Protein AF-0000000067829887 (afdb_homodimer)

pLDDT: mean 90.81, std 15.98, range [23.42, 98.81]

Solvent-accessible surface area (backbone atoms only — not comparable to full-atom values): 34777 Å² total; per-residue (Å²): 130,84,78,55,30,84,56,50,29,65,54,88,30,79,50,68,56,54,39,58,67,57,66,70,54,60,66,35,48,49,51,36,54,51,54,60,72,60,66,81,66,60,85,81,53,66,52,66,66,26,38,49,30,66,75,71,61,52,49,74,59,48,47,48,29,51,51,51,49,50,25,50,50,42,36,48,28,44,48,49,22,48,44,42,33,52,16,52,37,65,50,41,31,30,37,41,54,36,44,28,43,27,46,49,20,23,49,24,38,51,51,33,48,39,48,50,50,52,38,59,70,59,65,51,63,60,69,58,38,63,42,36,46,77,72,37,65,42,48,26,49,43,52,50,51,52,49,62,51,40,46,69,46,56,46,85,79,67,56,64,86,39,68,68,50,31,50,50,41,50,53,24,46,45,43,48,17,44,36,47,31,42,25,53,49,54,52,57,46,49,69,49,46,48,39,29,77,71,72,33,39,50,32,61,31,52,50,47,33,55,52,41,40,51,29,52,51,50,15,52,51,38,46,51,50,51,54,49,47,36,61,76,65,70,59,80,83,56,65,66,60,52,52,50,51,53,52,53,54,48,52,36,48,48,48,32,36,45,60,52,25,66,55,62,45,88,94,46,37,33,66,52,53,50,38,30,40,35,24,42,45,27,52,43,26,50,76,69,72,44,75,54,86,41,80,84,49,48,80,68,53,71,66,59,64,56,48,55,58,50,67,66,55,52,55,49,47,52,49,40,50,52,45,50,60,62,58,61,65,68,71,84,122,129,84,77,54,31,86,55,49,28,65,54,88,31,80,50,68,58,56,39,56,68,56,66,70,53,60,66,35,48,52,50,36,53,51,52,61,73,63,66,80,66,61,84,81,52,67,52,67,66,25,37,49,30,65,76,70,62,52,49,73,58,48,47,48,30,52,52,52,48,51,24,49,50,44,38,49,27,44,48,49,22,49,46,42,34,51,17,52,37,66,51,42,32,30,38,40,55,34,43,29,42,26,46,49,21,23,49,25,38,49,50,35,50,38,47,49,49,51,38,58,69,58,65,52,63,60,69,57,38,63,42,36,45,78,72,38,66,43,48,27,47,42,54,50,50,50,48,60,50,41,46,71,44,56,46,84,81,67,56,63,86,40,65,68,52,31,50,52,41,50,53,24,46,44,42,47,17,44,36,48,31,42,26,53,49,54,53,57,47,47,71,49,45,47,40,29,76,73,73,32,40,50,32,61,33,52,53,48,33,56,51,40,41,51,30,52,50,51,15,53,51,38,46,53,49,52,54,48,46,35,62,76,67,69,58,79,80,56,66,66,61,54,51,50,50,53,52,52,52,49,51,36,49,46,48,33,35,46,60,52,26,65,56,61,46,88,94,47,40,33,65,52,54,49,38,31,40,36,24,42,44,27,51,44,27,48,76,67,73,44,75,54,85,41,81,84,50,48,81,69,53,72,67,59,64,56,50,55,58,50,68,66,54,53,57,49,47,52,50,40,48,53,46,48,59,64,59,61,65,69,70,84,122

Nearest PDB structures (foldseek):
  6y2n-assembly1_A-2  TM=9.652E-01  e=3.308E-20  Saccharopolyspora erythraea NRRL 2338
  2ani-assembly1_A-2  TM=9.621E-01  e=2.352E-20  Chlamydia trachomatis
  9db2-assembly1_C  TM=8.808E-01  e=4.070E-12  Escherichia coli
  3uus-assembly1_H  TM=8.902E-01  e=7.078E-11  Escherichia coli K-12
  3uus-assembly1_F  TM=8.687E-01  e=4.622E-11  Escherichia coli K-12

Sequence (666 aa):
MPVNASDKRIVNGKTDINQLLPFRYPWAWDFFLKANQNHWTPLEISMSQDVYDYNHTLTTNERHVFDNVLAYLTTSDILAMRNIGLAVMEKMTAPELQIYQARQVYEEALHTWTYQHCIESLGLEQSEIYNRYRVVPEIYGKILLSNKRLEQVLRSDINLSDKDNLHEFIMSYIFFAAIFEGCWFYNGFSPIFSLQRRGLMKGTAEQFQYILRDEVLHCTFGITVIKGLIEEENITLDPTAVRQLWDEVEAAEIAYANYILHEPIIGYNADLHIGQFRFIANRRSRQLGMKEPFPGAKNVLPWLDEQSNLRKEKNFFETRVTEYQTGGGLKWDMPVNASDKRIVNGKTDINQLLPFRYPWAWDFFLKANQNHWTPLEISMSQDVYDYNHTLTTNERHVFDNVLAYLTTSDILAMRNIGLAVMEKMTAPELQIYQARQVYEEALHTWTYQHCIESLGLEQSEIYNRYRVVPEIYGKILLSNKRLEQVLRSDINLSDKDNLHEFIMSYIFFAAIFEGCWFYNGFSPIFSLQRRGLMKGTAEQFQYILRDEVLHCTFGITVIKGLIEEENITLDPTAVRQLWDEVEAAEIAYANYILHEPIIGYNADLHIGQFRFIANRRSRQLGMKEPFPGAKNVLPWLDEQSNLRKEKNFFETRVTEYQTGGGLKWD

Foldseek 3Di:
DDDDQVQFDFFPGPTDQPDQPDHVCVVLVVLLVVLVVLDDALVVFDCVQQLCCQVPPDDPLLVLLVLQLLLLLLVLLVVLLCLLVQFSLLRGRRNSNNSSSVSLSVLSVRSNVNSVVNCVSNVHDPVCSPCCCVVPVLSVLLVVLLCVLSVLRNDPPQDCLDQVSVLSNLSSLCCSQCPSLQQCLLLSLVSVVQCVVVVHSVSSNLVSLSSNLSSVSSNVSSLVSSLSSCVVSVHDHDPVSVLVSVVSSLVSLLSNQCSSPVPPDVPDHSVLSSLQSLVSQQVSQVSNVHHRNRPPRDNSPVCSVVSNPPVVPVCCVVVCVVVVVVVPPPPDD/DDDDQVQFAFFPGPTDQPDQPDHVCVVLVVLLVVLVVLDDALVVFDCVQQLCCQVPNDDPLLVLLVLQLLLLLLVLLVVLLCLLVQFSLLRGRRNSNNSSSVSLSVLSVRSNVNSVVNCVSNVHDPVCSPCCCVVPVLSVLLVVLLCVLSVLRNDPPQDCLDQVSVLSNLSSLCCSQQPSLQQCLLLSLVSVVQCVVVVHSVSSNLVSLSSNLSSVSSNVSSLVSSLSSCVVSVHDHDPVSVLVSVVSSLVSLLSNQCVSPVPPDVPDHSVLSSLQSLVSQQVSQVSNVHHRNRPPRDNSPVCSVVSNPPVVPVCCVVVCVVVVVVPPPPPDD

InterPro domains:
  IPR000358 Ribonucleotide reductase small subunit family [PF00268] (18-297)
  IPR000358 Ribonucleotide reductase small subunit family [PIRSF000355] (4-332)
  IPR000358 Ribonucleotide reductase small subunit family [PTHR23409] (15-328)
  IPR009078 Ferritin-like superfamily [SSF47240] (2-326)
  IPR012348 Ribonucleotide reductase-like [G3DSA:1.10.620.20] (2-326)
  IPR033909 Ribonucleotide reductase small subunit [cd01049] (18-309)

Organism: Lawsonia intracellularis (strain PHE/MN1-00) (NCBI:txid363253)

Radius of gyration: 26.03 Å; Cα contacts (8 Å, |Δi|>4): 870; chains: 2; bounding box: 50×71×75 Å

Structure (mmCIF, N/CA/C/O backbone):
data_AF-0000000067829887-model_v1
#
loop_
_entity.id
_entity.type
_entity.pdbx_description
1 polymer 'Ribonucleoside-diphosphate reductase subunit beta'
#
loop_
_atom_site.group_PDB
_atom_site.id
_atom_site.type_symbol
_atom_site.label_atom_id
_atom_site.label_alt_id
_atom_site.label_comp_id
_atom_site.label_asym_id
_atom_site.label_entity_id
_atom_site.label_seq_id
_atom_site.pdbx_PDB_ins_code
_atom_site.Cartn_x
_atom_site.Cartn_y
_atom_site.Cartn_z
_atom_site.occupancy
_atom_site.B_iso_or_equiv
_atom_site.auth_seq_id
_atom_site.auth_comp_id
_atom_site.auth_asym_id
_atom_site.auth_atom_id
_atom_site.pdbx_PDB_model_num
ATOM 1 N N . MET A 1 1 ? -21.422 -21.469 2.803 1 61.97 1 MET A N 1
ATOM 2 C CA . MET A 1 1 ? -22.469 -20.594 2.254 1 61.97 1 MET A CA 1
ATOM 3 C C . MET A 1 1 ? -21.859 -19.359 1.596 1 61.97 1 MET A C 1
ATOM 5 O O . MET A 1 1 ? -20.781 -18.906 2.002 1 61.97 1 MET A O 1
ATOM 9 N N . PRO A 1 2 ? -22.5 -18.938 0.441 1 72 2 PRO A N 1
ATOM 10 C CA . PRO A 1 2 ? -22.016 -17.719 -0.203 1 72 2 PRO A CA 1
ATOM 11 C C . PRO A 1 2 ? -21.969 -16.516 0.746 1 72 2 PRO A C 1
ATOM 13 O O . PRO A 1 2 ? -22.75 -16.453 1.695 1 72 2 PRO A O 1
ATOM 16 N N . VAL A 1 3 ? -20.969 -15.742 0.59 1 76.62 3 VAL A N 1
ATOM 17 C CA . VAL A 1 3 ? -20.828 -14.547 1.417 1 76.62 3 VAL A CA 1
ATOM 18 C C . VAL A 1 3 ? -21.938 -13.555 1.071 1 76.62 3 VAL A C 1
ATOM 20 O O . VAL A 1 3 ? -22.219 -13.32 -0.105 1 76.62 3 VAL A O 1
ATOM 23 N N . ASN A 1 4 ? -22.625 -13.062 2.137 1 80.75 4 ASN A N 1
ATOM 24 C CA . ASN A 1 4 ? -23.625 -12 1.984 1 80.75 4 ASN A CA 1
ATOM 25 C C . ASN A 1 4 ? -23.031 -10.633 2.34 1 80.75 4 ASN A C 1
ATOM 27 O O . ASN A 1 4 ? -22.375 -10.484 3.369 1 80.75 4 ASN A O 1
ATOM 31 N N . ALA A 1 5 ? -23.281 -9.742 1.431 1 80.38 5 ALA A N 1
ATOM 32 C CA . ALA A 1 5 ? -22.766 -8.391 1.634 1 80.38 5 ALA A CA 1
ATOM 33 C C . ALA A 1 5 ? -23.172 -7.844 2.996 1 80.38 5 ALA A C 1
ATOM 35 O O . ALA A 1 5 ? -22.406 -7.156 3.66 1 80.38 5 ALA A O 1
ATOM 36 N N . SER A 1 6 ? -24.359 -8.086 3.404 1 83.44 6 SER A N 1
ATOM 37 C CA . SER A 1 6 ? -24.922 -7.527 4.629 1 83.44 6 SER A CA 1
ATOM 38 C C . SER A 1 6 ? -24.188 -8.047 5.863 1 83.44 6 SER A C 1
ATOM 40 O O . SER A 1 6 ? -24.312 -7.488 6.949 1 83.44 6 SER A O 1
ATOM 42 N N . ASP A 1 7 ? -23.391 -9.062 5.652 1 88.12 7 ASP A N 1
ATOM 43 C CA . ASP A 1 7 ? -22.672 -9.656 6.777 1 88.12 7 ASP A CA 1
ATOM 44 C C . ASP A 1 7 ? -21.328 -8.977 7 1 88.12 7 ASP A C 1
ATOM 46 O O . ASP A 1 7 ? -20.703 -9.156 8.047 1 88.12 7 ASP A O 1
ATOM 50 N N . LYS A 1 8 ? -20.922 -8.195 6.055 1 92 8 LYS A N 1
ATOM 51 C CA . LYS A 1 8 ? -19.656 -7.461 6.191 1 92 8 LYS A CA 1
ATOM 52 C C . LYS A 1 8 ? -19.812 -6.301 7.172 1 92 8 LYS A C 1
ATOM 54 O O . LYS A 1 8 ? -20.906 -5.77 7.355 1 92 8 LYS A O 1
ATOM 59 N N . ARG A 1 9 ? -18.766 -5.973 7.809 1 95.38 9 ARG A N 1
ATOM 60 C CA . ARG A 1 9 ? -18.688 -4.852 8.742 1 95.38 9 ARG A CA 1
ATOM 61 C C . ARG A 1 9 ? -17.375 -4.102 8.594 1 95.38 9 ARG A C 1
ATOM 63 O O . ARG A 1 9 ? -16.406 -4.633 8.039 1 95.38 9 ARG A O 1
ATOM 70 N N . ILE A 1 10 ? -17.359 -2.877 9.07 1 96.44 10 ILE A N 1
ATOM 71 C CA . ILE A 1 10 ? -16.141 -2.098 9.023 1 96.44 10 ILE A CA 1
ATOM 72 C C . ILE A 1 10 ? -15.086 -2.738 9.93 1 96.44 10 ILE A C 1
ATOM 74 O O . ILE A 1 10 ? -13.961 -2.998 9.5 1 96.44 10 ILE A O 1
ATOM 78 N N . VAL A 1 11 ? -15.469 -3.049 11.172 1 94.56 11 VAL A N 1
ATOM 79 C CA . VAL A 1 11 ? -14.633 -3.801 12.102 1 94.56 11 VAL A CA 1
ATOM 80 C C . VAL A 1 11 ? -15.422 -4.969 12.68 1 94.56 11 VAL A C 1
ATOM 82 O O . VAL A 1 11 ? -16.656 -4.992 12.609 1 94.56 11 VAL A O 1
ATOM 85 N N . ASN A 1 12 ? -14.766 -5.949 13.125 1 91.06 12 ASN A N 1
ATOM 86 C CA . ASN A 1 12 ? -15.344 -7.086 13.828 1 91.06 12 ASN A CA 1
ATOM 87 C C . ASN A 1 12 ? -16.188 -7.945 12.898 1 91.06 12 ASN A C 1
ATOM 89 O O . ASN A 1 12 ? -17.062 -8.688 13.352 1 91.06 12 ASN A O 1
ATOM 93 N N . GLY A 1 13 ? -15.977 -7.727 11.586 1 90.44 13 GLY A N 1
ATOM 94 C CA . GLY A 1 13 ? -16.672 -8.602 10.656 1 90.44 13 GLY A CA 1
ATOM 95 C C . GLY A 1 13 ? -16.156 -10.023 10.68 1 90.44 13 GLY A C 1
ATOM 96 O O . GLY A 1 13 ? -14.953 -10.25 10.852 1 90.44 13 GLY A O 1
ATOM 97 N N . LYS A 1 14 ? -17.062 -10.945 10.469 1 84.38 14 LYS A N 1
ATOM 98 C CA . LYS A 1 14 ? -16.703 -12.359 10.516 1 84.38 14 LYS A CA 1
ATOM 99 C C . LYS A 1 14 ? -16.766 -12.992 9.125 1 84.38 14 LYS A C 1
ATOM 101 O O . LYS A 1 14 ? -16.547 -14.195 8.977 1 84.38 14 LYS A O 1
ATOM 106 N N . THR A 1 15 ? -17.047 -12.195 8.219 1 82.19 15 THR A N 1
ATOM 107 C CA . THR A 1 15 ? -17.156 -12.719 6.859 1 82.19 15 THR A CA 1
ATOM 108 C C . THR A 1 15 ? -15.773 -13.047 6.301 1 82.19 15 THR A C 1
ATOM 110 O O . THR A 1 15 ? -14.758 -12.688 6.895 1 82.19 15 THR A O 1
ATOM 113 N N . ASP A 1 16 ? -15.773 -13.773 5.188 1 84.06 16 ASP A N 1
ATOM 114 C CA . ASP A 1 16 ? -14.539 -14.18 4.516 1 84.06 16 ASP A CA 1
ATOM 115 C C . ASP A 1 16 ? -13.812 -12.969 3.93 1 84.06 16 ASP A C 1
ATOM 117 O O . ASP A 1 16 ? -14.219 -12.438 2.895 1 84.06 16 ASP A O 1
ATOM 121 N N . ILE A 1 17 ? -12.711 -12.672 4.512 1 82.25 17 ILE A N 1
ATOM 122 C CA . ILE A 1 17 ? -11.969 -11.453 4.188 1 82.25 17 ILE A CA 1
ATOM 123 C C . ILE A 1 17 ? -11.266 -11.625 2.848 1 82.25 17 ILE A C 1
ATOM 125 O O . ILE A 1 17 ? -10.781 -10.648 2.266 1 82.25 17 ILE A O 1
ATOM 129 N N . ASN A 1 18 ? -11.289 -12.812 2.295 1 82.19 18 ASN A N 1
ATOM 130 C CA . ASN A 1 18 ? -10.625 -13.07 1.021 1 82.19 18 ASN A CA 1
ATOM 131 C C . ASN A 1 18 ? -11.57 -12.844 -0.157 1 82.19 18 ASN A C 1
ATOM 133 O O . ASN A 1 18 ? -11.148 -12.898 -1.314 1 82.19 18 ASN A O 1
ATOM 137 N N . GLN A 1 19 ? -12.805 -12.547 0.154 1 87 19 GLN A N 1
ATOM 138 C CA . GLN A 1 19 ? -13.789 -12.336 -0.902 1 87 19 GLN A CA 1
ATOM 139 C C . GLN A 1 19 ? -14.141 -10.852 -1.04 1 87 19 GLN A C 1
ATOM 141 O O . GLN A 1 19 ? -14.859 -10.297 -0.206 1 87 19 GLN A O 1
ATOM 146 N N . LEU A 1 20 ? -13.797 -10.297 -2.1 1 89.88 20 LEU A N 1
ATOM 147 C CA . LEU A 1 20 ? -14 -8.875 -2.348 1 89.88 20 LEU A CA 1
ATOM 148 C C . LEU A 1 20 ? -15.484 -8.57 -2.566 1 89.88 20 LEU A C 1
ATOM 150 O O . LEU A 1 20 ? -16.031 -7.66 -1.944 1 89.88 20 LEU A O 1
ATOM 154 N N . LEU A 1 21 ? -16.141 -9.383 -3.43 1 89.5 21 LEU A N 1
ATOM 155 C CA . LEU A 1 21 ? -17.547 -9.148 -3.758 1 89.5 21 LEU A CA 1
ATOM 156 C C . LEU A 1 21 ? -18.453 -10.133 -3.021 1 89.5 21 LEU A C 1
ATOM 158 O O . LEU A 1 21 ? -18.047 -11.258 -2.721 1 89.5 21 LEU A O 1
ATOM 162 N N . PRO A 1 22 ? -19.688 -9.719 -2.748 1 90.75 22 PRO A N 1
ATOM 163 C CA . PRO A 1 22 ? -20.297 -8.422 -3.033 1 90.75 22 PRO A CA 1
ATOM 164 C C . PRO A 1 22 ? -19.828 -7.324 -2.08 1 90.75 22 PRO A C 1
ATOM 166 O O . PRO A 1 22 ? -19.406 -7.617 -0.96 1 90.75 22 PRO A O 1
ATOM 169 N N . PHE A 1 23 ? -20.016 -6.078 -2.555 1 92.56 23 PHE A N 1
ATOM 170 C CA . PHE A 1 23 ? -19.641 -4.938 -1.723 1 92.56 23 PHE A CA 1
ATOM 171 C C . PHE A 1 23 ? -20.766 -4.609 -0.736 1 92.56 23 PHE A C 1
ATOM 173 O O . PHE A 1 23 ? -21.938 -4.547 -1.112 1 92.56 23 PHE A O 1
ATOM 180 N N . ARG A 1 24 ? -20.406 -4.383 0.462 1 94.62 24 ARG A N 1
ATOM 181 C CA . ARG A 1 24 ? -21.297 -3.688 1.391 1 94.62 24 ARG A CA 1
ATOM 182 C C . ARG A 1 24 ? -21.062 -2.182 1.354 1 94.62 24 ARG A C 1
ATOM 184 O O . ARG A 1 24 ? -21.984 -1.395 1.548 1 94.62 24 ARG A O 1
ATOM 191 N N . TYR A 1 25 ? -19.812 -1.819 1.085 1 97.12 25 TYR A N 1
ATOM 192 C CA . TYR A 1 25 ? -19.375 -0.424 1.07 1 97.12 25 TYR A CA 1
ATOM 193 C C . TYR A 1 25 ? -18.859 -0.026 -0.306 1 97.12 25 TYR A C 1
ATOM 195 O O . TYR A 1 25 ? -17.672 0.283 -0.464 1 97.12 25 TYR A O 1
ATOM 203 N N . PRO A 1 26 ? -19.734 0.128 -1.259 1 96.69 26 PRO A N 1
ATOM 204 C CA . PRO A 1 26 ? -19.297 0.425 -2.625 1 96.69 26 PRO A CA 1
ATOM 205 C C . PRO A 1 26 ? -18.547 1.747 -2.727 1 96.69 26 PRO A C 1
ATOM 207 O O . PRO A 1 26 ? -17.734 1.931 -3.637 1 96.69 26 PRO A O 1
ATOM 210 N N . TRP A 1 27 ? -18.812 2.662 -1.741 1 97.69 27 TRP A N 1
ATOM 211 C CA . TRP A 1 27 ? -18.094 3.939 -1.752 1 97.69 27 TRP A CA 1
ATOM 212 C C . TRP A 1 27 ? -16.594 3.732 -1.562 1 97.69 27 TRP A C 1
ATOM 214 O O . TRP A 1 27 ? -15.789 4.535 -2.037 1 97.69 27 TRP A O 1
ATOM 224 N N . ALA A 1 28 ? -16.172 2.686 -0.833 1 98.06 28 ALA A N 1
ATOM 225 C CA . ALA A 1 28 ? -14.758 2.412 -0.652 1 98.06 28 ALA A CA 1
ATOM 226 C C . ALA A 1 28 ? -14.086 2.082 -1.984 1 98.06 28 ALA A C 1
ATOM 228 O O . ALA A 1 28 ? -12.961 2.518 -2.246 1 98.06 28 ALA A O 1
ATOM 229 N N . TRP A 1 29 ? -14.781 1.323 -2.824 1 97.19 29 TRP A N 1
ATOM 230 C CA . TRP A 1 29 ? -14.305 1.006 -4.168 1 97.19 29 TRP A CA 1
ATOM 231 C C . TRP A 1 29 ? -14.211 2.266 -5.023 1 97.19 29 TRP A C 1
ATOM 233 O O . TRP A 1 29 ? -13.25 2.438 -5.781 1 97.19 29 TRP A O 1
ATOM 243 N N . ASP A 1 30 ? -15.18 3.156 -4.891 1 97.94 30 ASP A N 1
ATOM 244 C CA . ASP A 1 30 ? -15.164 4.418 -5.625 1 97.94 30 ASP A CA 1
ATOM 245 C C . ASP A 1 30 ? -13.953 5.266 -5.238 1 97.94 30 ASP A C 1
ATOM 247 O O . ASP A 1 30 ? -13.344 5.906 -6.09 1 97.94 30 ASP A O 1
ATOM 251 N N . PHE A 1 31 ? -13.641 5.27 -3.938 1 98.62 31 PHE A N 1
ATOM 252 C CA . PHE A 1 31 ? -12.461 5.988 -3.48 1 98.62 31 PHE A CA 1
ATOM 253 C C . PHE A 1 31 ? -11.195 5.41 -4.109 1 98.62 31 PHE A C 1
ATOM 255 O O . PHE A 1 31 ? -10.305 6.156 -4.523 1 98.62 31 PHE A O 1
ATOM 262 N N . PHE A 1 32 ? -11.172 4.051 -4.156 1 98.5 32 PHE A N 1
ATOM 263 C CA . PHE A 1 32 ? -10.031 3.381 -4.758 1 98.5 32 PHE A CA 1
ATOM 264 C C . PHE A 1 32 ? -9.875 3.781 -6.219 1 98.5 32 PHE A C 1
ATOM 266 O O . PHE A 1 32 ? -8.773 4.129 -6.656 1 98.5 32 PHE A O 1
ATOM 273 N N . LEU A 1 33 ? -10.953 3.787 -6.98 1 97.31 33 LEU A N 1
ATOM 274 C CA . LEU A 1 33 ? -10.914 4.141 -8.391 1 97.31 33 LEU A CA 1
ATOM 275 C C . LEU A 1 33 ? -10.531 5.605 -8.578 1 97.31 33 LEU A C 1
ATOM 277 O O . LEU A 1 33 ? -9.711 5.934 -9.445 1 97.31 33 LEU A O 1
ATOM 281 N N . LYS A 1 34 ? -11.055 6.469 -7.738 1 97.25 34 LYS A N 1
ATOM 282 C CA . LYS A 1 34 ? -10.734 7.895 -7.809 1 97.25 34 LYS A CA 1
ATOM 283 C C . LYS A 1 34 ? -9.258 8.141 -7.527 1 97.25 34 LYS A C 1
ATOM 285 O O . LYS A 1 34 ? -8.617 8.945 -8.203 1 97.25 34 LYS A O 1
ATOM 290 N N . ALA A 1 35 ? -8.734 7.469 -6.496 1 97.88 35 ALA A N 1
ATOM 291 C CA . ALA A 1 35 ? -7.32 7.609 -6.16 1 97.88 35 ALA A CA 1
ATOM 292 C C . ALA A 1 35 ? -6.434 7.191 -7.328 1 97.88 35 ALA A C 1
ATOM 294 O O . ALA A 1 35 ? -5.414 7.828 -7.598 1 97.88 35 ALA A O 1
ATOM 295 N N . ASN A 1 36 ? -6.812 6.141 -7.996 1 97.25 36 ASN A N 1
ATOM 296 C CA . ASN A 1 36 ? -6.02 5.656 -9.125 1 97.25 36 ASN A CA 1
ATOM 297 C C . ASN A 1 36 ? -6.102 6.609 -10.312 1 97.25 36 ASN A C 1
ATOM 299 O O . ASN A 1 36 ? -5.137 6.75 -11.07 1 97.25 36 ASN A O 1
ATOM 303 N N . GLN A 1 37 ? -7.188 7.258 -10.508 1 93.81 37 GLN A N 1
ATOM 304 C CA . GLN A 1 37 ? -7.352 8.242 -11.57 1 93.81 37 GLN A CA 1
ATOM 305 C C . GLN A 1 37 ? -6.477 9.469 -11.32 1 93.81 37 GLN A C 1
ATOM 307 O O . GLN A 1 37 ? -6.074 10.156 -12.266 1 93.81 37 GLN A O 1
ATOM 312 N N . ASN A 1 38 ? -6.133 9.68 -10.086 1 91.94 38 ASN A N 1
ATOM 313 C CA . ASN A 1 38 ? -5.363 10.852 -9.672 1 91.94 38 ASN A CA 1
ATOM 314 C C . ASN A 1 38 ? -3.877 10.531 -9.547 1 91.94 38 ASN A C 1
ATOM 316 O O . ASN A 1 38 ? -3.135 11.25 -8.883 1 91.94 38 ASN A O 1
ATOM 320 N N . HIS A 1 39 ? -3.424 9.562 -10.195 1 94.88 39 HIS A N 1
ATOM 321 C CA . HIS A 1 39 ? -2.043 9.117 -10.023 1 94.88 39 HIS A CA 1
ATOM 322 C C . HIS A 1 39 ? -1.063 10.172 -10.523 1 94.88 39 HIS A C 1
ATOM 324 O O . HIS A 1 39 ? -1.303 10.812 -11.555 1 94.88 39 HIS A O 1
ATOM 330 N N . TRP A 1 40 ? 0.005 10.359 -9.828 1 95.62 40 TRP A N 1
ATOM 331 C CA . TRP A 1 40 ? 1.079 11.289 -10.148 1 95.62 40 TRP A CA 1
ATOM 332 C C . TRP A 1 40 ? 2.404 10.828 -9.562 1 95.62 40 TRP A C 1
ATOM 334 O O . TRP A 1 40 ? 2.43 9.945 -8.695 1 95.62 40 TRP A O 1
ATOM 344 N N . THR A 1 41 ? 3.551 11.266 -10.094 1 96.56 41 THR A N 1
ATOM 345 C CA . THR A 1 41 ? 4.867 11.086 -9.484 1 96.56 41 THR A CA 1
ATOM 346 C C . THR A 1 41 ? 5.652 12.398 -9.5 1 96.56 41 THR A C 1
ATOM 348 O O . THR A 1 41 ? 5.371 13.289 -10.297 1 96.56 41 THR A O 1
ATOM 351 N N . PRO A 1 42 ? 6.598 12.578 -8.633 1 96.75 42 PRO A N 1
ATOM 352 C CA . PRO A 1 42 ? 7.328 13.844 -8.57 1 96.75 42 PRO A CA 1
ATOM 353 C C . PRO A 1 42 ? 8.234 14.07 -9.773 1 96.75 42 PRO A C 1
ATOM 355 O O . PRO A 1 42 ? 8.648 15.195 -10.039 1 96.75 42 PRO A O 1
ATOM 358 N N . LEU A 1 43 ? 8.469 13.055 -10.531 1 93.88 43 LEU A N 1
ATOM 359 C CA . LEU A 1 43 ? 9.43 13.141 -11.617 1 93.88 43 LEU A CA 1
ATOM 360 C C . LEU A 1 43 ? 8.875 13.961 -12.773 1 93.88 43 LEU A C 1
ATOM 362 O O . LEU A 1 43 ? 9.617 14.398 -13.656 1 93.88 43 LEU A O 1
ATOM 366 N N . GLU A 1 44 ? 7.629 14.203 -12.781 1 90.75 44 GLU A N 1
ATOM 367 C CA . GLU A 1 44 ? 6.961 14.93 -13.859 1 90.75 44 GLU A CA 1
ATOM 368 C C . GLU A 1 44 ? 7.082 16.438 -13.664 1 90.75 44 GLU A C 1
ATOM 370 O O . GLU A 1 44 ? 6.711 17.219 -14.547 1 90.75 44 GLU A O 1
ATOM 375 N N . ILE A 1 45 ? 7.602 16.875 -12.508 1 95.5 45 ILE A N 1
ATOM 376 C CA . ILE A 1 45 ? 7.621 18.297 -12.148 1 95.5 45 ILE A CA 1
ATOM 377 C C . ILE A 1 45 ? 9.062 18.797 -12.117 1 95.5 45 ILE A C 1
ATOM 379 O O . ILE A 1 45 ? 9.906 18.234 -11.414 1 95.5 45 ILE A O 1
ATOM 383 N N . SER A 1 46 ? 9.312 19.812 -12.883 1 97 46 SER A N 1
ATOM 384 C CA . SER A 1 46 ? 10.648 20.391 -12.914 1 97 46 SER A CA 1
ATOM 385 C C . SER A 1 46 ? 10.984 21.109 -11.617 1 97 46 SER A C 1
ATOM 387 O O . SER A 1 46 ? 10.141 21.797 -11.047 1 97 46 SER A O 1
ATOM 389 N N . MET A 1 47 ? 12.242 20.984 -11.188 1 98.19 47 MET A N 1
ATOM 390 C CA . MET A 1 47 ? 12.711 21.625 -9.953 1 98.19 47 MET A CA 1
ATOM 391 C C . MET A 1 47 ? 13.734 22.703 -10.266 1 98.19 47 MET A C 1
ATOM 393 O O . MET A 1 47 ? 14.312 23.297 -9.352 1 98.19 47 MET A O 1
ATOM 397 N N . SER A 1 48 ? 13.898 22.953 -11.516 1 97.75 48 SER A N 1
ATOM 398 C CA . SER A 1 48 ? 14.969 23.859 -11.914 1 97.75 48 SER A CA 1
ATOM 399 C C . SER A 1 48 ? 14.789 25.234 -11.281 1 97.75 48 SER A C 1
ATOM 401 O O . SER A 1 48 ? 15.734 25.797 -10.727 1 97.75 48 SER A O 1
ATOM 403 N N . GLN A 1 49 ? 13.656 25.812 -11.391 1 98.19 49 GLN A N 1
ATOM 404 C CA . GLN A 1 49 ? 13.391 27.125 -10.812 1 98.19 49 GLN A CA 1
ATOM 405 C C . GLN A 1 49 ? 13.516 27.094 -9.289 1 98.19 49 GLN A C 1
ATOM 407 O O . GLN A 1 49 ? 13.953 28.078 -8.68 1 98.19 49 GLN A O 1
ATOM 412 N N . ASP A 1 50 ? 13.117 26.016 -8.672 1 98.75 50 ASP A N 1
ATOM 413 C CA . ASP A 1 50 ? 13.219 25.875 -7.223 1 98.75 50 ASP A CA 1
ATOM 414 C C . ASP A 1 50 ? 14.672 25.938 -6.762 1 98.75 50 ASP A C 1
ATOM 416 O O . ASP A 1 50 ? 14.969 26.516 -5.711 1 98.75 50 ASP A O 1
ATOM 420 N N . VAL A 1 51 ? 15.516 25.297 -7.512 1 98.69 51 VAL A N 1
ATOM 421 C CA . VAL A 1 51 ? 16.938 25.328 -7.184 1 98.69 51 VAL A CA 1
ATOM 422 C C . VAL A 1 51 ? 17.438 26.766 -7.16 1 98.69 51 VAL A C 1
ATOM 424 O O . VAL A 1 51 ? 18.156 27.172 -6.246 1 98.69 51 VAL A O 1
ATOM 427 N N . TYR A 1 52 ? 17.047 27.516 -8.164 1 98.5 52 TYR A N 1
ATOM 428 C CA . TYR A 1 52 ? 17.422 28.922 -8.227 1 98.5 52 TYR A CA 1
ATOM 429 C C . TYR A 1 52 ? 16.812 29.703 -7.066 1 98.5 52 TYR A C 1
ATOM 431 O O . TYR A 1 52 ? 17.516 30.438 -6.371 1 98.5 52 TYR A O 1
ATOM 439 N N . ASP A 1 53 ? 15.523 29.578 -6.828 1 98.75 53 ASP A N 1
ATOM 440 C CA . ASP A 1 53 ? 14.828 30.297 -5.773 1 98.75 53 ASP A CA 1
ATOM 441 C C . ASP A 1 53 ? 15.445 30.016 -4.406 1 98.75 53 ASP A C 1
ATOM 443 O O . ASP A 1 53 ? 15.734 30.938 -3.645 1 98.75 53 ASP A O 1
ATOM 447 N N . TYR A 1 54 ? 15.688 28.766 -4.121 1 98.69 54 TYR A N 1
ATOM 448 C CA . TYR A 1 54 ? 16.188 28.344 -2.812 1 98.69 54 TYR A CA 1
ATOM 449 C C . TYR A 1 54 ? 17.578 28.922 -2.551 1 98.69 54 TYR A C 1
ATOM 451 O O . TYR A 1 54 ? 17.859 29.375 -1.439 1 98.69 54 TYR A O 1
ATOM 459 N N . ASN A 1 55 ? 18.391 28.953 -3.588 1 97.94 55 ASN A N 1
ATOM 460 C CA . ASN A 1 55 ? 19.781 29.328 -3.395 1 97.94 55 ASN A CA 1
ATOM 461 C C . ASN A 1 55 ? 20 30.828 -3.521 1 97.94 55 ASN A C 1
ATOM 463 O O . ASN A 1 55 ? 20.922 31.375 -2.936 1 97.94 55 ASN A O 1
ATOM 467 N N . HIS A 1 56 ? 19.016 31.531 -4.246 1 98.06 56 HIS A N 1
ATOM 468 C CA . HIS A 1 56 ? 19.375 32.906 -4.586 1 98.06 56 HIS A CA 1
ATOM 469 C C . HIS A 1 56 ? 18.25 33.875 -4.215 1 98.06 56 HIS A C 1
ATOM 471 O O . HIS A 1 56 ? 18.469 35.062 -4.105 1 98.06 56 HIS A O 1
ATOM 477 N N . THR A 1 57 ? 17.094 33.406 -4.039 1 98.62 57 THR A N 1
ATOM 478 C CA . THR A 1 57 ? 15.977 34.344 -3.941 1 98.62 57 THR A CA 1
ATOM 479 C C . THR A 1 57 ? 15.398 34.344 -2.529 1 98.62 57 THR A C 1
ATOM 481 O O . THR A 1 57 ? 15.094 35.406 -1.978 1 98.62 57 THR A O 1
ATOM 484 N N . LEU A 1 58 ? 15.227 33.188 -1.909 1 98.69 58 LEU A N 1
ATOM 485 C CA . LEU A 1 58 ? 14.602 33.094 -0.596 1 98.69 58 LEU A CA 1
ATOM 486 C C . LEU A 1 58 ? 15.422 33.812 0.456 1 98.69 58 LEU A C 1
ATOM 488 O O . LEU A 1 58 ? 16.656 33.781 0.438 1 98.69 58 LEU A O 1
ATOM 492 N N . THR A 1 59 ? 14.719 34.5 1.268 1 98.19 59 THR A N 1
ATOM 493 C CA . THR A 1 59 ? 15.359 35.094 2.445 1 98.19 59 THR A CA 1
ATOM 494 C C . THR A 1 59 ? 15.711 34 3.455 1 98.19 59 THR A C 1
ATOM 496 O O . THR A 1 59 ? 15.266 32.844 3.328 1 98.19 59 THR A O 1
ATOM 499 N N . THR A 1 60 ? 16.469 34.344 4.449 1 97.69 60 THR A N 1
ATOM 500 C CA . THR A 1 60 ? 16.844 33.406 5.496 1 97.69 60 THR A CA 1
ATOM 501 C C . THR A 1 60 ? 15.617 32.875 6.227 1 97.69 60 THR A C 1
ATOM 503 O O . THR A 1 60 ? 15.539 31.688 6.523 1 97.69 60 THR A O 1
ATOM 506 N N . ASN A 1 61 ? 14.672 33.781 6.465 1 98 61 ASN A N 1
ATOM 507 C CA . ASN A 1 61 ? 13.453 33.375 7.164 1 98 61 ASN A CA 1
ATOM 508 C C . ASN A 1 61 ? 12.609 32.438 6.312 1 98 61 ASN A C 1
ATOM 510 O O . ASN A 1 61 ? 12.023 31.484 6.828 1 98 61 ASN A O 1
ATOM 514 N N . GLU A 1 62 ? 12.555 32.688 5.047 1 98.56 62 GLU A N 1
ATOM 515 C CA . GLU A 1 62 ? 11.781 31.844 4.145 1 98.56 62 GLU A CA 1
ATOM 516 C C . GLU A 1 62 ? 12.414 30.453 4.02 1 98.56 62 GLU A C 1
ATOM 518 O O . GLU A 1 62 ? 11.703 29.453 3.961 1 98.56 62 GLU A O 1
ATOM 523 N N . ARG A 1 63 ? 13.734 30.406 3.986 1 98.25 63 ARG A N 1
ATOM 524 C CA . ARG A 1 63 ? 14.422 29.109 3.975 1 98.25 63 ARG A CA 1
ATOM 525 C C . ARG A 1 63 ? 14.164 28.344 5.266 1 98.25 63 ARG A C 1
ATOM 527 O O . ARG A 1 63 ? 13.992 27.125 5.246 1 98.25 63 ARG A O 1
ATOM 534 N N . HIS A 1 64 ? 14.164 29.125 6.344 1 98.25 64 HIS A N 1
ATOM 535 C CA . HIS A 1 64 ? 13.844 28.516 7.633 1 98.25 64 HIS A CA 1
ATOM 536 C C . HIS A 1 64 ? 12.469 27.844 7.602 1 98.25 64 HIS A C 1
ATOM 538 O O . HIS A 1 64 ? 12.32 26.703 8.023 1 98.25 64 HIS A O 1
ATOM 544 N N . VAL A 1 65 ? 11.492 28.562 7.094 1 98.69 65 VAL A N 1
ATOM 545 C CA . VAL A 1 65 ? 10.133 28.031 6.992 1 98.69 65 VAL A CA 1
ATOM 546 C C . VAL A 1 65 ? 10.117 26.812 6.086 1 98.69 65 VAL A C 1
ATOM 548 O O . VAL A 1 65 ? 9.609 25.75 6.465 1 98.69 65 VAL A O 1
ATOM 551 N N . PHE A 1 66 ? 10.734 26.922 4.945 1 98.62 66 PHE A N 1
ATOM 552 C CA . PHE A 1 66 ? 10.727 25.859 3.936 1 98.62 66 PHE A CA 1
ATOM 553 C C . PHE A 1 66 ? 11.344 24.594 4.488 1 98.62 66 PHE A C 1
ATOM 555 O O . PHE A 1 66 ? 10.734 23.516 4.418 1 98.62 66 PHE A O 1
ATOM 562 N N . ASP A 1 67 ? 12.516 24.703 5.094 1 98.06 67 ASP A N 1
ATOM 563 C CA . ASP A 1 67 ? 13.266 23.547 5.578 1 98.06 67 ASP A CA 1
ATOM 564 C C . ASP A 1 67 ? 12.516 22.844 6.699 1 98.06 67 ASP A C 1
ATOM 566 O O . ASP A 1 67 ? 12.492 21.609 6.754 1 98.06 67 ASP A O 1
ATOM 570 N N . ASN A 1 68 ? 11.906 23.594 7.555 1 98.25 68 ASN A N 1
ATOM 571 C CA . ASN A 1 68 ? 11.25 23 8.703 1 98.25 68 ASN A CA 1
ATOM 572 C C . ASN A 1 68 ? 9.914 22.375 8.32 1 98.25 68 ASN A C 1
ATOM 574 O O . ASN A 1 68 ? 9.516 21.344 8.875 1 98.25 68 ASN A O 1
ATOM 578 N N . VAL A 1 69 ? 9.211 22.984 7.375 1 98.44 69 VAL A N 1
ATOM 579 C CA . VAL A 1 69 ? 8 22.375 6.84 1 98.44 69 VAL A CA 1
ATOM 580 C C . VAL A 1 69 ? 8.344 21.047 6.184 1 98.44 69 VAL A C 1
ATOM 582 O O . VAL A 1 69 ? 7.703 20.016 6.453 1 98.44 69 VAL A O 1
ATOM 585 N N . LEU A 1 70 ? 9.367 21.047 5.371 1 97.75 70 LEU A N 1
ATOM 586 C CA . LEU A 1 70 ? 9.812 19.844 4.688 1 97.75 70 LEU A CA 1
ATOM 587 C C . LEU A 1 70 ? 10.203 18.766 5.691 1 97.75 70 LEU A C 1
ATOM 589 O O . LEU A 1 70 ? 9.859 17.594 5.52 1 97.75 70 LEU A O 1
ATOM 593 N N . ALA A 1 71 ? 10.914 19.156 6.719 1 96.81 71 ALA A N 1
ATOM 594 C CA . ALA A 1 71 ? 11.367 18.203 7.742 1 96.81 71 ALA A CA 1
ATOM 595 C C . ALA A 1 71 ? 10.18 17.562 8.453 1 96.81 71 ALA A C 1
ATOM 597 O O . ALA A 1 71 ? 10.156 16.344 8.641 1 96.81 71 ALA A O 1
ATOM 598 N N . TYR A 1 72 ? 9.211 18.344 8.875 1 97.62 72 TYR A N 1
ATOM 599 C CA . TYR A 1 72 ? 8.031 17.812 9.547 1 97.62 72 TYR A CA 1
ATOM 600 C C . TYR A 1 72 ? 7.281 16.844 8.641 1 97.62 72 TYR A C 1
ATOM 602 O O . TYR A 1 72 ? 6.883 15.766 9.07 1 97.62 72 TYR A O 1
ATOM 610 N N . LEU A 1 73 ? 7.105 17.266 7.375 1 97.06 73 LEU A N 1
ATOM 611 C CA . LEU A 1 73 ? 6.301 16.484 6.441 1 97.06 73 LEU A CA 1
ATOM 612 C C . LEU A 1 73 ? 6.973 15.156 6.129 1 97.06 73 LEU A C 1
ATOM 614 O O . LEU A 1 73 ? 6.297 14.125 6.016 1 97.06 73 LEU A O 1
ATOM 618 N N . THR A 1 74 ? 8.273 15.102 5.953 1 94.56 74 THR A N 1
ATOM 619 C CA . THR A 1 74 ? 9.008 13.883 5.629 1 94.56 74 THR A CA 1
ATOM 620 C C . THR A 1 74 ? 8.812 12.828 6.715 1 94.56 74 THR A C 1
ATOM 622 O O . THR A 1 74 ? 8.555 11.664 6.414 1 94.56 74 THR A O 1
ATOM 625 N N . THR A 1 75 ? 8.883 13.242 7.941 1 93.81 75 THR A N 1
ATOM 626 C CA . THR A 1 75 ? 8.711 12.32 9.062 1 93.81 75 THR A CA 1
ATOM 627 C C . THR A 1 75 ? 7.25 11.93 9.227 1 93.81 75 THR A C 1
ATOM 629 O O . THR A 1 75 ? 6.941 10.758 9.453 1 93.81 75 THR A O 1
ATOM 632 N N . SER A 1 76 ? 6.371 12.852 9.062 1 96 76 SER A N 1
ATOM 633 C CA . SER A 1 76 ? 4.945 12.648 9.289 1 96 76 SER A CA 1
ATOM 634 C C . SER A 1 76 ? 4.367 11.648 8.289 1 96 76 SER A C 1
ATOM 636 O O . SER A 1 76 ? 3.523 10.828 8.641 1 96 76 SER A O 1
ATOM 638 N N . ASP A 1 77 ? 4.828 11.695 7.066 1 96.31 77 ASP A N 1
ATOM 639 C CA . ASP A 1 77 ? 4.27 10.797 6.059 1 96.31 77 ASP A CA 1
ATOM 640 C C . ASP A 1 77 ? 4.793 9.375 6.242 1 96.31 77 ASP A C 1
ATOM 642 O O . ASP A 1 77 ? 4.102 8.406 5.918 1 96.31 77 ASP A O 1
ATOM 646 N N . ILE A 1 78 ? 5.973 9.234 6.73 1 93.44 78 ILE A N 1
ATOM 647 C CA . ILE A 1 78 ? 6.438 7.902 7.094 1 93.44 78 ILE A CA 1
ATOM 648 C C . ILE A 1 78 ? 5.57 7.34 8.219 1 93.44 78 ILE A C 1
ATOM 650 O O . ILE A 1 78 ? 5.164 6.176 8.172 1 93.44 78 ILE A O 1
ATOM 654 N N . LEU A 1 79 ? 5.258 8.188 9.18 1 92.5 79 LEU A N 1
ATOM 655 C CA . LEU A 1 79 ? 4.383 7.805 10.281 1 92.5 79 LEU A CA 1
ATOM 656 C C . LEU A 1 79 ? 3 7.418 9.773 1 92.5 79 LEU A C 1
ATOM 658 O O . LEU A 1 79 ? 2.426 6.418 10.219 1 92.5 79 LEU A O 1
ATOM 662 N N . ALA A 1 80 ? 2.521 8.211 8.844 1 94.19 80 ALA A N 1
ATOM 663 C CA . ALA A 1 80 ? 1.21 7.93 8.266 1 94.19 80 ALA A CA 1
ATOM 664 C C . ALA A 1 80 ? 1.206 6.59 7.535 1 94.19 80 ALA A C 1
ATOM 666 O O . ALA A 1 80 ? 0.275 5.797 7.688 1 94.19 80 ALA A O 1
ATOM 667 N N . MET A 1 81 ? 2.236 6.336 6.734 1 94.31 81 MET A N 1
ATOM 668 C CA . MET A 1 81 ? 2.357 5.09 5.98 1 94.31 81 MET A CA 1
ATOM 669 C C . MET A 1 81 ? 2.297 3.883 6.91 1 94.31 81 MET A C 1
ATOM 671 O O . MET A 1 81 ? 1.519 2.955 6.684 1 94.31 81 MET A O 1
ATOM 675 N N . ARG A 1 82 ? 3.012 3.963 7.957 1 90.31 82 ARG A N 1
ATOM 676 C CA . ARG A 1 82 ? 3.111 2.84 8.883 1 90.31 82 ARG A CA 1
ATOM 677 C C . ARG A 1 82 ? 1.807 2.641 9.648 1 90.31 82 ARG A C 1
ATOM 679 O O . ARG A 1 82 ? 1.348 1.51 9.82 1 90.31 82 ARG A O 1
ATOM 686 N N . ASN A 1 83 ? 1.239 3.725 10.055 1 87.75 83 ASN A N 1
ATOM 687 C CA . ASN A 1 83 ? 0.001 3.637 10.82 1 87.75 83 ASN A CA 1
ATOM 688 C C . ASN A 1 83 ? -1.122 3.008 10 1 87.75 83 ASN A C 1
ATOM 690 O O . ASN A 1 83 ? -1.816 2.109 10.477 1 87.75 83 ASN A O 1
ATOM 694 N N . ILE A 1 84 ? -1.266 3.465 8.828 1 89.19 84 ILE A N 1
ATOM 695 C CA . ILE A 1 84 ? -2.35 2.957 7.992 1 89.19 84 ILE A CA 1
ATOM 696 C C . ILE A 1 84 ? -2.055 1.516 7.586 1 89.19 84 ILE A C 1
ATOM 698 O O . ILE A 1 84 ? -2.938 0.656 7.641 1 89.19 84 ILE A O 1
ATOM 702 N N . GLY A 1 85 ? -0.848 1.243 7.207 1 87.56 85 GLY A N 1
ATOM 703 C CA . GLY A 1 85 ? -0.479 -0.071 6.703 1 87.56 85 GLY A CA 1
ATOM 704 C C . GLY A 1 85 ? -0.469 -1.14 7.777 1 87.56 85 GLY A C 1
ATOM 705 O O . GLY A 1 85 ? -0.893 -2.273 7.539 1 87.56 85 GLY A O 1
ATOM 706 N N . LEU A 1 86 ? -0.067 -0.781 8.961 1 82.5 86 LEU A N 1
ATOM 707 C CA . LEU A 1 86 ? 0.211 -1.804 9.961 1 82.5 86 LEU A CA 1
ATOM 708 C C . LEU A 1 86 ? -0.898 -1.856 11.008 1 82.5 86 LEU A C 1
ATOM 710 O O . LEU A 1 86 ? -1.039 -2.854 11.719 1 82.5 86 LEU A O 1
ATOM 714 N N . ALA A 1 87 ? -1.712 -0.821 11.047 1 82.94 87 ALA A N 1
ATOM 715 C CA . ALA A 1 87 ? -2.645 -0.792 12.164 1 82.94 87 ALA A CA 1
ATOM 716 C C . ALA A 1 87 ? -4.086 -0.669 11.68 1 82.94 87 ALA A C 1
ATOM 718 O O . ALA A 1 87 ? -4.914 -1.546 11.945 1 82.94 87 ALA A O 1
ATOM 719 N N . VAL A 1 88 ? -4.273 0.32 10.891 1 87.75 88 VAL A N 1
ATOM 720 C CA . VAL A 1 88 ? -5.656 0.63 10.539 1 87.75 88 VAL A CA 1
ATOM 721 C C . VAL A 1 88 ? -6.191 -0.429 9.578 1 87.75 88 VAL A C 1
ATOM 723 O O . VAL A 1 88 ? -7.297 -0.942 9.766 1 87.75 88 VAL A O 1
ATOM 726 N N . MET A 1 89 ? -5.41 -0.771 8.633 1 90.06 89 MET A N 1
ATOM 727 C CA . MET A 1 89 ? -5.832 -1.719 7.605 1 90.06 89 MET A CA 1
ATOM 728 C C . MET A 1 89 ? -6.184 -3.07 8.227 1 90.06 89 MET A C 1
ATOM 730 O O . MET A 1 89 ? -7.16 -3.705 7.824 1 90.06 89 MET A O 1
ATOM 734 N N . GLU A 1 90 ? -5.445 -3.426 9.211 1 87.75 90 GLU A N 1
ATOM 735 C CA . GLU A 1 90 ? -5.637 -4.719 9.867 1 87.75 90 GLU A CA 1
ATOM 736 C C . GLU A 1 90 ? -6.977 -4.773 10.594 1 87.75 90 GLU A C 1
ATOM 738 O O . GLU A 1 90 ? -7.566 -5.848 10.734 1 87.75 90 GLU A O 1
ATOM 743 N N . LYS A 1 91 ? -7.461 -3.67 11 1 91.56 91 LYS A N 1
ATOM 744 C CA . LYS A 1 91 ? -8.68 -3.629 11.797 1 91.56 91 LYS A CA 1
ATOM 745 C C . LYS A 1 91 ? -9.922 -3.623 10.914 1 91.56 91 LYS A C 1
ATOM 747 O O . LYS A 1 91 ? -11.031 -3.906 11.383 1 91.56 91 LYS A O 1
ATOM 752 N N . MET A 1 92 ? -9.711 -3.215 9.68 1 92.69 92 MET A N 1
ATOM 753 C CA . MET A 1 92 ? -10.82 -3.225 8.742 1 92.69 92 MET A CA 1
ATOM 754 C C . MET A 1 92 ? -11.148 -4.645 8.297 1 92.69 92 MET A C 1
ATOM 756 O O . MET A 1 92 ? -10.258 -5.391 7.875 1 92.69 92 MET A O 1
ATOM 760 N N . THR A 1 93 ? -12.469 -5.027 8.367 1 93.44 93 THR A N 1
ATOM 761 C CA . THR A 1 93 ? -12.805 -6.43 8.141 1 93.44 93 THR A CA 1
ATOM 762 C C . THR A 1 93 ? -13.523 -6.598 6.801 1 93.44 93 THR A C 1
ATOM 764 O O . THR A 1 93 ? -13.82 -7.719 6.387 1 93.44 93 THR A O 1
ATOM 767 N N . ALA A 1 94 ? -13.859 -5.543 6.129 1 94.38 94 ALA A N 1
ATOM 768 C CA . ALA A 1 94 ? -14.359 -5.621 4.762 1 94.38 94 ALA A CA 1
ATOM 769 C C . ALA A 1 94 ? -13.234 -5.398 3.75 1 94.38 94 ALA A C 1
ATOM 771 O O . ALA A 1 94 ? -12.562 -4.363 3.781 1 94.38 94 ALA A O 1
ATOM 772 N N . PRO A 1 95 ? -13.047 -6.297 2.793 1 93.69 95 PRO A N 1
ATOM 773 C CA . PRO A 1 95 ? -11.906 -6.219 1.88 1 93.69 95 PRO A CA 1
ATOM 774 C C . PRO A 1 95 ? -11.906 -4.941 1.039 1 93.69 95 PRO A C 1
ATOM 776 O O . PRO A 1 95 ? -10.844 -4.43 0.688 1 93.69 95 PRO A O 1
ATOM 779 N N . GLU A 1 96 ? -13.094 -4.441 0.675 1 95.38 96 GLU A N 1
ATOM 780 C CA . GLU A 1 96 ? -13.148 -3.238 -0.15 1 95.38 96 GLU A CA 1
ATOM 781 C C . GLU A 1 96 ? -12.555 -2.039 0.583 1 95.38 96 GLU A C 1
ATOM 783 O O . GLU A 1 96 ? -12.023 -1.12 -0.045 1 95.38 96 GLU A O 1
ATOM 788 N N . LEU A 1 97 ? -12.617 -2.016 1.949 1 97.19 97 LEU A N 1
ATOM 789 C CA . LEU A 1 97 ? -11.977 -0.96 2.725 1 97.19 97 LEU A CA 1
ATOM 790 C C . LEU A 1 97 ? -10.461 -1.102 2.684 1 97.19 97 LEU A C 1
ATOM 792 O O . LEU A 1 97 ? -9.742 -0.112 2.51 1 97.19 97 LEU A O 1
ATOM 796 N N . GLN A 1 98 ? -10.016 -2.342 2.764 1 96.31 98 GLN A N 1
ATOM 797 C CA . GLN A 1 98 ? -8.586 -2.613 2.746 1 96.31 98 GLN A CA 1
ATOM 798 C C . GLN A 1 98 ? -7.977 -2.27 1.389 1 96.31 98 GLN A C 1
ATOM 800 O O . GLN A 1 98 ? -6.828 -1.836 1.31 1 96.31 98 GLN A O 1
ATOM 805 N N . ILE A 1 99 ? -8.742 -2.436 0.357 1 96.88 99 ILE A N 1
ATOM 806 C CA . ILE A 1 99 ? -8.242 -2.162 -0.987 1 96.88 99 ILE A CA 1
ATOM 807 C C . ILE A 1 99 ? -7.918 -0.678 -1.125 1 96.88 99 ILE A C 1
ATOM 809 O O . ILE A 1 99 ? -6.867 -0.313 -1.66 1 96.88 99 ILE A O 1
ATOM 813 N N . TYR A 1 100 ? -8.797 0.174 -0.626 1 98 100 TYR A N 1
ATOM 814 C CA . TYR A 1 100 ? -8.469 1.595 -0.667 1 98 100 TYR A CA 1
ATOM 815 C C . TYR A 1 100 ? -7.285 1.909 0.242 1 98 100 TYR A C 1
ATOM 817 O O . TYR A 1 100 ? -6.438 2.736 -0.098 1 98 100 TYR A O 1
ATOM 825 N N . GLN A 1 101 ? -7.254 1.291 1.396 1 97.38 101 GLN A N 1
ATOM 826 C CA . GLN A 1 101 ? -6.168 1.557 2.332 1 97.38 101 GLN A CA 1
ATOM 827 C C . GLN A 1 101 ? -4.824 1.138 1.747 1 97.38 101 GLN A C 1
ATOM 829 O O . GLN A 1 101 ? -3.801 1.779 2.004 1 97.38 101 GLN A O 1
ATOM 834 N N . ALA A 1 102 ? -4.836 0.089 0.962 1 97.62 102 ALA A N 1
ATOM 835 C CA . ALA A 1 102 ? -3.619 -0.31 0.256 1 97.62 102 ALA A CA 1
ATOM 836 C C . ALA A 1 102 ? -3.123 0.808 -0.656 1 97.62 102 ALA A C 1
ATOM 838 O O . ALA A 1 102 ? -1.921 1.072 -0.727 1 97.62 102 ALA A O 1
ATOM 839 N N . ARG A 1 103 ? -4.055 1.449 -1.318 1 98.44 103 ARG A N 1
ATOM 840 C CA . ARG A 1 103 ? -3.717 2.59 -2.164 1 98.44 103 ARG A CA 1
ATOM 841 C C . ARG A 1 103 ? -3.184 3.75 -1.33 1 98.44 103 ARG A C 1
ATOM 843 O O . ARG A 1 103 ? -2.197 4.391 -1.705 1 98.44 103 ARG A O 1
ATOM 850 N N . GLN A 1 104 ? -3.818 3.998 -0.225 1 98.12 104 GLN A N 1
ATOM 851 C CA . GLN A 1 104 ? -3.389 5.094 0.636 1 98.12 104 GLN A CA 1
ATOM 852 C C . GLN A 1 104 ? -1.985 4.848 1.184 1 98.12 104 GLN A C 1
ATOM 854 O O . GLN A 1 104 ? -1.17 5.766 1.257 1 98.12 104 GLN A O 1
ATOM 859 N N . VAL A 1 105 ? -1.704 3.637 1.618 1 97.56 105 VAL A N 1
ATOM 860 C CA . VAL A 1 105 ? -0.381 3.279 2.121 1 97.56 105 VAL A CA 1
ATOM 861 C C . VAL A 1 105 ? 0.677 3.615 1.071 1 97.56 105 VAL A C 1
ATOM 863 O O . VAL A 1 105 ? 1.713 4.203 1.392 1 97.56 105 VAL A O 1
ATOM 866 N N . TYR A 1 106 ? 0.4 3.293 -0.141 1 98.44 106 TYR A N 1
ATOM 867 C CA . TYR A 1 106 ? 1.32 3.605 -1.229 1 98.44 106 TYR A CA 1
ATOM 868 C C . TYR A 1 106 ? 1.456 5.113 -1.412 1 98.44 106 TYR A C 1
ATOM 870 O O . TYR A 1 106 ? 2.555 5.617 -1.651 1 98.44 106 TYR A O 1
ATOM 878 N N . GLU A 1 107 ? 0.351 5.824 -1.34 1 98.5 107 GLU A N 1
ATOM 879 C CA . GLU A 1 107 ? 0.404 7.273 -1.517 1 98.5 107 GLU A CA 1
ATOM 880 C C . GLU A 1 107 ? 1.278 7.926 -0.451 1 98.5 107 GLU A C 1
ATOM 882 O O . GLU A 1 107 ? 1.996 8.891 -0.734 1 98.5 107 GLU A O 1
ATOM 887 N N . GLU A 1 108 ? 1.25 7.391 0.743 1 97.88 108 GLU A N 1
ATOM 888 C CA . GLU A 1 108 ? 2.135 7.918 1.778 1 97.88 108 GLU A CA 1
ATOM 889 C C . GLU A 1 108 ? 3.6 7.668 1.432 1 97.88 108 GLU A C 1
ATOM 891 O O . GLU A 1 108 ? 4.457 8.508 1.702 1 97.88 108 GLU A O 1
ATOM 896 N N . ALA A 1 109 ? 3.881 6.512 0.887 1 97.56 109 ALA A N 1
ATOM 897 C CA . ALA A 1 109 ? 5.234 6.242 0.405 1 97.56 109 ALA A CA 1
ATOM 898 C C . ALA A 1 109 ? 5.609 7.188 -0.733 1 97.56 109 ALA A C 1
ATOM 900 O O . ALA A 1 109 ? 6.742 7.672 -0.798 1 97.56 109 ALA A O 1
ATOM 901 N N . LEU A 1 110 ? 4.645 7.41 -1.603 1 98.19 110 LEU A N 1
ATOM 902 C CA . LEU A 1 110 ? 4.84 8.344 -2.709 1 98.19 110 LEU A CA 1
ATOM 903 C C . LEU A 1 110 ? 5.129 9.75 -2.189 1 98.19 110 LEU A C 1
ATOM 905 O O . LEU A 1 110 ? 5.984 10.453 -2.732 1 98.19 110 LEU A O 1
ATOM 909 N N . HIS A 1 111 ? 4.398 10.172 -1.143 1 98.44 111 HIS A N 1
ATOM 910 C CA . HIS A 1 111 ? 4.652 11.469 -0.521 1 98.44 111 HIS A CA 1
ATOM 911 C C . HIS A 1 111 ? 6.07 11.555 0.026 1 98.44 111 HIS A C 1
ATOM 913 O O . HIS A 1 111 ? 6.766 12.547 -0.183 1 98.44 111 HIS A O 1
ATOM 919 N N . THR A 1 112 ? 6.457 10.484 0.654 1 97 112 THR A N 1
ATOM 920 C CA . THR A 1 112 ? 7.82 10.406 1.173 1 97 112 THR A CA 1
ATOM 921 C C . THR A 1 112 ? 8.836 10.539 0.043 1 97 112 THR A C 1
ATOM 923 O O . THR A 1 112 ? 9.828 11.25 0.174 1 97 112 THR A O 1
ATOM 926 N N . TRP A 1 113 ? 8.586 9.852 -1.039 1 97.38 113 TRP A N 1
ATOM 927 C CA . TRP A 1 113 ? 9.422 9.961 -2.227 1 97.38 113 TRP A CA 1
ATOM 928 C C . TRP A 1 113 ? 9.477 11.406 -2.73 1 97.38 113 TRP A C 1
ATOM 930 O O . TRP A 1 113 ? 10.539 11.898 -3.113 1 97.38 113 TRP A O 1
ATOM 940 N N . THR A 1 114 ? 8.383 12.07 -2.705 1 98.38 114 THR A N 1
ATOM 941 C CA . THR A 1 114 ? 8.273 13.445 -3.184 1 98.38 114 THR A CA 1
ATOM 942 C C . THR A 1 114 ? 9.141 14.383 -2.352 1 98.38 114 THR A C 1
ATOM 944 O O . THR A 1 114 ? 9.867 15.211 -2.898 1 98.38 114 THR A O 1
ATOM 947 N N . TYR A 1 115 ? 9.078 14.203 -1.063 1 97.94 115 TYR A N 1
ATOM 948 C CA . TYR A 1 115 ? 9.906 15.031 -0.195 1 97.94 115 TYR A CA 1
ATOM 949 C C . TYR A 1 115 ? 11.391 14.758 -0.437 1 97.94 115 TYR A C 1
ATOM 951 O O . TYR A 1 115 ? 12.203 15.68 -0.469 1 97.94 115 TYR A O 1
ATOM 959 N N . GLN A 1 116 ? 11.68 13.492 -0.608 1 96.5 116 GLN A N 1
ATOM 960 C CA . GLN A 1 116 ? 13.062 13.133 -0.896 1 96.5 116 GLN A CA 1
ATOM 961 C C . GLN A 1 116 ? 13.523 13.727 -2.225 1 96.5 116 GLN A C 1
ATOM 963 O O . GLN A 1 116 ? 14.664 14.172 -2.348 1 96.5 116 GLN A O 1
ATOM 968 N N . HIS A 1 117 ? 12.648 13.719 -3.176 1 97.31 117 HIS A N 1
ATOM 969 C CA . HIS A 1 117 ? 12.938 14.328 -4.473 1 97.31 117 HIS A CA 1
ATOM 970 C C . HIS A 1 117 ? 13.25 15.812 -4.328 1 97.31 117 HIS A C 1
ATOM 972 O O . HIS A 1 117 ? 14.203 16.312 -4.938 1 97.31 117 HIS A O 1
ATOM 978 N N . CYS A 1 118 ? 12.516 16.516 -3.518 1 98.19 118 CYS A N 1
ATOM 979 C CA . CYS A 1 118 ? 12.758 17.922 -3.258 1 98.19 118 CYS A CA 1
ATOM 980 C C . CYS A 1 118 ? 14.109 18.125 -2.572 1 98.19 118 CYS A C 1
ATOM 982 O O . CYS A 1 118 ? 14.898 18.969 -2.992 1 98.19 118 CYS A O 1
ATOM 984 N N . ILE A 1 119 ? 14.367 17.312 -1.567 1 97.56 119 ILE A N 1
ATOM 985 C CA . ILE A 1 119 ? 15.594 17.406 -0.781 1 97.56 119 ILE A CA 1
ATOM 986 C C . ILE A 1 119 ? 16.797 17.203 -1.686 1 97.56 119 ILE A C 1
ATOM 988 O O . ILE A 1 119 ? 17.75 17.984 -1.646 1 97.56 119 ILE A O 1
ATOM 992 N N . GLU A 1 120 ? 16.703 16.234 -2.512 1 96.38 120 GLU A N 1
ATOM 993 C CA . GLU A 1 120 ? 17.797 15.906 -3.41 1 96.38 120 GLU A CA 1
ATOM 994 C C . GLU A 1 120 ? 17.984 16.984 -4.48 1 96.38 120 GLU A C 1
ATOM 996 O O . GLU A 1 120 ? 19.109 17.406 -4.762 1 96.38 120 GLU A O 1
ATOM 1001 N N . SER A 1 121 ? 16.906 17.391 -5.059 1 97.81 121 SER A N 1
ATOM 1002 C CA . SER A 1 121 ? 16.953 18.375 -6.137 1 97.81 121 SER A CA 1
ATOM 1003 C C . SER A 1 121 ? 17.547 19.703 -5.652 1 97.81 121 SER A C 1
ATOM 1005 O O . SER A 1 121 ? 18.266 20.359 -6.391 1 97.81 121 SER A O 1
ATOM 1007 N N . LEU A 1 122 ? 17.266 20.047 -4.426 1 98.38 122 LEU A N 1
ATOM 1008 C CA . LEU A 1 122 ? 17.703 21.344 -3.889 1 98.38 122 LEU A CA 1
ATOM 1009 C C . LEU A 1 122 ? 19.094 21.234 -3.271 1 98.38 122 LEU A C 1
ATOM 1011 O O . LEU A 1 122 ? 19.672 22.25 -2.881 1 98.38 122 LEU A O 1
ATOM 1015 N N . GLY A 1 123 ? 19.594 20.031 -3.17 1 97 123 GLY A N 1
ATOM 1016 C CA . GLY A 1 123 ? 20.906 19.812 -2.584 1 97 123 GLY A CA 1
ATOM 1017 C C . GLY A 1 123 ? 20.938 20.047 -1.085 1 97 123 GLY A C 1
ATOM 1018 O O . GLY A 1 123 ? 21.938 20.531 -0.544 1 97 123 GLY A O 1
ATOM 1019 N N . LEU A 1 124 ? 19.828 19.797 -0.44 1 96.69 124 LEU A N 1
ATOM 1020 C CA . LEU A 1 124 ? 19.781 19.969 1.008 1 96.69 124 LEU A CA 1
ATOM 1021 C C . LEU A 1 124 ? 20.531 18.844 1.716 1 96.69 124 LEU A C 1
ATOM 1023 O O . LEU A 1 124 ? 20.625 17.734 1.187 1 96.69 124 LEU A O 1
ATOM 1027 N N . GLU A 1 125 ? 21.031 19.125 2.869 1 94.31 125 GLU A N 1
ATOM 1028 C CA . GLU A 1 125 ? 21.672 18.094 3.678 1 94.31 125 GLU A CA 1
ATOM 1029 C C . GLU A 1 125 ? 20.641 17.141 4.277 1 94.31 125 GLU A C 1
ATOM 1031 O O . GLU A 1 125 ? 20.016 17.453 5.289 1 94.31 125 GLU A O 1
ATOM 1036 N N . GLN A 1 126 ? 20.594 16.016 3.789 1 92.75 126 GLN A N 1
ATOM 1037 C CA . GLN A 1 126 ? 19.547 15.039 4.113 1 92.75 126 GLN A CA 1
ATOM 1038 C C . GLN A 1 126 ? 19.547 14.719 5.605 1 92.75 126 GLN A C 1
ATOM 1040 O O . GLN A 1 126 ? 18.484 14.664 6.23 1 92.75 126 GLN A O 1
ATOM 1045 N N . SER A 1 127 ? 20.688 14.469 6.168 1 89.94 127 SER A N 1
ATOM 1046 C CA . SER A 1 127 ? 20.797 14.109 7.578 1 89.94 127 SER A CA 1
ATOM 1047 C C . SER A 1 127 ? 20.219 15.195 8.477 1 89.94 127 SER A C 1
ATOM 1049 O O . SER A 1 127 ? 19.594 14.898 9.492 1 89.94 127 SER A O 1
ATOM 1051 N N . GLU A 1 128 ? 20.406 16.359 8.086 1 93.12 128 GLU A N 1
ATOM 1052 C CA . GLU A 1 128 ? 19.875 17.484 8.867 1 93.12 128 GLU A CA 1
ATOM 1053 C C . GLU A 1 128 ? 18.359 17.531 8.805 1 93.12 128 GLU A C 1
ATOM 1055 O O . GLU A 1 128 ? 17.688 17.703 9.828 1 93.12 128 GLU A O 1
ATOM 1060 N N . ILE A 1 129 ? 17.828 17.375 7.621 1 94.94 129 ILE A N 1
ATOM 1061 C CA . ILE A 1 129 ? 16.375 17.438 7.434 1 94.94 129 ILE A CA 1
ATOM 1062 C C . ILE A 1 129 ? 15.711 16.297 8.203 1 94.94 129 ILE A C 1
ATOM 1064 O O . ILE A 1 129 ? 14.766 16.531 8.961 1 94.94 129 ILE A O 1
ATOM 1068 N N . TYR A 1 130 ? 16.234 15.094 8.156 1 91.88 130 TYR A N 1
ATOM 1069 C CA . TYR A 1 130 ? 15.633 13.922 8.773 1 91.88 130 TYR A CA 1
ATOM 1070 C C . TYR A 1 130 ? 15.812 13.938 10.281 1 91.88 130 TYR A C 1
ATOM 1072 O O . TYR A 1 130 ? 15.016 13.344 11.016 1 91.88 130 TYR A O 1
ATOM 1080 N N . ASN A 1 131 ? 16.781 14.648 10.75 1 91.75 131 ASN A N 1
ATOM 1081 C CA . ASN A 1 131 ? 17.062 14.688 12.18 1 91.75 131 ASN A CA 1
ATOM 1082 C C . ASN A 1 131 ? 16.312 15.828 12.867 1 91.75 131 ASN A C 1
ATOM 1084 O O . ASN A 1 131 ? 16.25 15.883 14.094 1 91.75 131 ASN A O 1
ATOM 1088 N N . ARG A 1 132 ? 15.742 16.656 12.18 1 93.31 132 ARG A N 1
ATOM 1089 C CA . ARG A 1 132 ? 15.156 17.875 12.742 1 93.31 132 ARG A CA 1
ATOM 1090 C C . ARG A 1 132 ? 14.062 17.547 13.75 1 93.31 132 ARG A C 1
ATOM 1092 O O . ARG A 1 132 ? 13.898 18.25 14.742 1 93.31 132 ARG A O 1
ATOM 1099 N N . TYR A 1 133 ? 13.227 16.469 13.438 1 92.12 133 TYR A N 1
ATOM 1100 C CA . TYR A 1 133 ? 12.141 16.172 14.359 1 92.12 133 TYR A CA 1
ATOM 1101 C C . TYR A 1 133 ? 12.68 15.68 15.695 1 92.12 133 TYR A C 1
ATOM 1103 O O . TYR A 1 133 ? 11.953 15.656 16.703 1 92.12 133 TYR A O 1
ATOM 1111 N N . ARG A 1 134 ? 13.945 15.391 15.773 1 91.56 134 ARG A N 1
ATOM 1112 C CA . ARG A 1 134 ? 14.555 14.938 17.016 1 91.56 134 ARG A CA 1
ATOM 1113 C C . ARG A 1 134 ? 15.141 16.109 17.797 1 91.56 134 ARG A C 1
ATOM 1115 O O . ARG A 1 134 ? 15.227 16.062 19.031 1 91.56 134 ARG A O 1
ATOM 1122 N N . VAL A 1 135 ? 15.539 17.188 17.047 1 94 135 VAL A N 1
ATOM 1123 C CA . VAL A 1 135 ? 16.328 18.203 17.719 1 94 135 VAL A CA 1
ATOM 1124 C C . VAL A 1 135 ? 15.508 19.484 17.875 1 94 135 VAL A C 1
ATOM 1126 O O . VAL A 1 135 ? 15.852 20.359 18.672 1 94 135 VAL A O 1
ATOM 1129 N N . VAL A 1 136 ? 14.469 19.688 17.078 1 97.31 136 VAL A N 1
ATOM 1130 C CA . VAL A 1 136 ? 13.594 20.844 17.203 1 97.31 136 VAL A CA 1
ATOM 1131 C C . VAL A 1 136 ? 12.406 20.5 18.094 1 97.31 136 VAL A C 1
ATOM 1133 O O . VAL A 1 136 ? 11.5 19.766 17.688 1 97.31 136 VAL A O 1
ATOM 1136 N N . PRO A 1 137 ? 12.297 21.047 19.234 1 98 137 PRO A N 1
ATOM 1137 C CA . PRO A 1 137 ? 11.289 20.641 20.219 1 98 137 PRO A CA 1
ATOM 1138 C C . PRO A 1 137 ? 9.867 20.766 19.703 1 98 137 PRO A C 1
ATOM 1140 O O . PRO A 1 137 ? 9.008 19.938 20.016 1 98 137 PRO A O 1
ATOM 1143 N N . GLU A 1 138 ? 9.586 21.797 18.922 1 98.31 138 GLU A N 1
ATOM 1144 C CA . GLU A 1 138 ? 8.234 22.031 18.438 1 98.31 138 GLU A CA 1
ATOM 1145 C C . GLU A 1 138 ? 7.824 20.984 17.406 1 98.31 138 GLU A C 1
ATOM 1147 O O . GLU A 1 138 ? 6.664 20.578 17.344 1 98.31 138 GLU A O 1
ATOM 1152 N N . ILE A 1 139 ? 8.789 20.578 16.562 1 97.75 139 ILE A N 1
ATOM 1153 C CA . ILE A 1 139 ? 8.523 19.5 15.609 1 97.75 139 ILE A CA 1
ATOM 1154 C C . ILE A 1 139 ? 8.414 18.172 16.344 1 97.75 139 ILE A C 1
ATOM 1156 O O . ILE A 1 139 ? 7.504 17.375 16.094 1 97.75 139 ILE A O 1
ATOM 1160 N N . TYR A 1 140 ? 9.281 17.969 17.297 1 96.5 140 TYR A N 1
ATOM 1161 C CA . TYR A 1 140 ? 9.258 16.766 18.125 1 96.5 140 TYR A CA 1
ATOM 1162 C C . TYR A 1 140 ? 7.93 16.625 18.859 1 96.5 140 TYR A C 1
ATOM 1164 O O . TYR A 1 140 ? 7.363 15.531 18.922 1 96.5 140 TYR A O 1
ATOM 1172 N N . GLY A 1 141 ? 7.48 17.703 19.453 1 97.44 141 GLY A N 1
ATOM 1173 C CA . GLY A 1 141 ? 6.219 17.688 20.172 1 97.44 141 GLY A CA 1
ATOM 1174 C C . GLY A 1 141 ? 5.051 17.234 19.328 1 97.44 141 GLY A C 1
ATOM 1175 O O . GLY A 1 141 ? 4.211 16.453 19.781 1 97.44 141 GLY A O 1
ATOM 1176 N N . LYS A 1 142 ? 4.93 17.656 18.078 1 97.31 142 LYS A N 1
ATOM 1177 C CA . LYS A 1 142 ? 3.869 17.266 17.156 1 97.31 142 LYS A CA 1
ATOM 1178 C C . LYS A 1 142 ? 3.971 15.773 16.828 1 97.31 142 LYS A C 1
ATOM 1180 O O . LYS A 1 142 ? 2.961 15.07 16.797 1 97.31 142 LYS A O 1
ATOM 1185 N N . ILE A 1 143 ? 5.207 15.312 16.578 1 95.75 143 ILE A N 1
ATOM 1186 C CA . ILE A 1 143 ? 5.434 13.914 16.25 1 95.75 143 ILE A CA 1
ATOM 1187 C C . ILE A 1 143 ? 5.102 13.031 17.438 1 95.75 143 ILE A C 1
ATOM 1189 O O . ILE A 1 143 ? 4.496 11.969 17.297 1 95.75 143 ILE A O 1
ATOM 1193 N N . LEU A 1 144 ? 5.488 13.492 18.625 1 95.31 144 LEU A N 1
ATOM 1194 C CA . LEU A 1 144 ? 5.219 12.75 19.859 1 95.31 144 LEU A CA 1
ATOM 1195 C C . LEU A 1 144 ? 3.717 12.625 20.094 1 95.31 144 LEU A C 1
ATOM 1197 O O . LEU A 1 144 ? 3.234 11.555 20.469 1 95.31 144 LEU A O 1
ATOM 1201 N N . LEU A 1 145 ? 3.014 13.711 19.938 1 97.06 145 LEU A N 1
ATOM 1202 C CA . LEU A 1 145 ? 1.563 13.672 20.094 1 97.06 145 LEU A CA 1
ATOM 1203 C C . LEU A 1 145 ? 0.934 12.711 19.078 1 97.06 145 LEU A C 1
ATOM 1205 O O . LEU A 1 145 ? 0.022 11.961 19.422 1 97.06 145 LEU A O 1
ATOM 1209 N N . SER A 1 146 ? 1.406 12.742 17.812 1 95.56 146 SER A N 1
ATOM 1210 C CA . SER A 1 146 ? 0.909 11.828 16.781 1 95.56 146 SER A CA 1
ATOM 1211 C C . SER A 1 146 ? 1.128 10.375 17.188 1 95.56 146 SER A C 1
ATOM 1213 O O . SER A 1 146 ? 0.214 9.555 17.094 1 95.56 146 SER A O 1
ATOM 1215 N N . ASN A 1 147 ? 2.307 10.109 17.688 1 92.75 147 ASN A N 1
ATOM 1216 C CA . ASN A 1 147 ? 2.609 8.75 18.125 1 92.75 147 ASN A CA 1
ATOM 1217 C C . ASN A 1 147 ? 1.694 8.32 19.266 1 92.75 147 ASN A C 1
ATOM 1219 O O . ASN A 1 147 ? 1.198 7.195 19.281 1 92.75 147 ASN A O 1
ATOM 1223 N N . LYS A 1 148 ? 1.51 9.203 20.188 1 94.25 148 LYS A N 1
ATOM 1224 C CA . LYS A 1 148 ? 0.67 8.914 21.344 1 94.25 148 LYS A CA 1
ATOM 1225 C C . LYS A 1 148 ? -0.764 8.609 20.922 1 94.25 148 LYS A C 1
ATOM 1227 O O . LYS A 1 148 ? -1.372 7.66 21.422 1 94.25 148 LYS A O 1
ATOM 1232 N N . ARG A 1 149 ? -1.282 9.422 20.031 1 94.06 149 ARG A N 1
ATOM 1233 C CA . ARG A 1 149 ? -2.68 9.297 19.625 1 94.06 149 ARG A CA 1
ATOM 1234 C C . ARG A 1 149 ? -2.879 8.094 18.719 1 94.06 149 ARG A C 1
ATOM 1236 O O . ARG A 1 149 ? -3.969 7.523 18.656 1 94.06 149 ARG A O 1
ATOM 1243 N N . LEU A 1 150 ? -1.804 7.637 18.078 1 90.06 150 LEU A N 1
ATOM 1244 C CA . LEU A 1 150 ? -1.929 6.547 17.125 1 90.06 150 LEU A CA 1
ATOM 1245 C C . LEU A 1 150 ? -1.485 5.223 17.734 1 90.06 150 LEU A C 1
ATOM 1247 O O . LEU A 1 150 ? -1.74 4.156 17.172 1 90.06 150 LEU A O 1
ATOM 1251 N N . GLU A 1 151 ? -0.909 5.234 18.891 1 82.25 151 GLU A N 1
ATOM 1252 C CA . GLU A 1 151 ? -0.36 4.055 19.547 1 82.25 151 GLU A CA 1
ATOM 1253 C C . GLU A 1 151 ? -1.44 3.004 19.781 1 82.25 151 GLU A C 1
ATOM 1255 O O . GLU A 1 151 ? -1.182 1.804 19.672 1 82.25 151 GLU A O 1
ATOM 1260 N N . GLN A 1 152 ? -2.607 3.4 20.109 1 76.19 152 GLN A N 1
ATOM 1261 C CA . GLN A 1 152 ? -3.678 2.453 20.391 1 76.19 152 GLN A CA 1
ATOM 1262 C C . GLN A 1 152 ? -4.07 1.669 19.141 1 76.19 152 GLN A C 1
ATOM 1264 O O . GLN A 1 152 ? -4.48 0.51 19.234 1 76.19 152 GLN A O 1
ATOM 1269 N N . VAL A 1 153 ? -3.961 2.326 18.016 1 77.56 153 VAL A N 1
ATOM 1270 C CA . VAL A 1 153 ? -4.336 1.677 16.766 1 77.56 153 VAL A CA 1
ATOM 1271 C C . VAL A 1 153 ? -3.252 0.684 16.359 1 77.56 153 VAL A C 1
ATOM 1273 O O . VAL A 1 153 ? -3.523 -0.277 15.633 1 77.56 153 VAL A O 1
A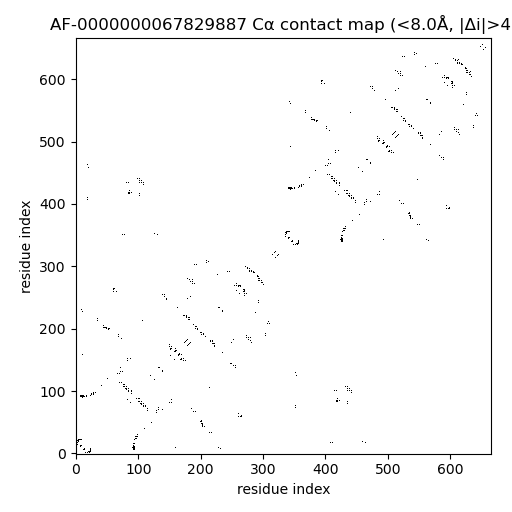TOM 1276 N N . LEU A 1 154 ? -2.111 0.878 16.906 1 76 154 LEU A N 1
ATOM 1277 C CA . LEU A 1 154 ? -0.979 0.042 16.531 1 76 154 LEU A CA 1
ATOM 1278 C C . LEU A 1 154 ? -0.972 -1.259 17.328 1 76 154 LEU A C 1
ATOM 1280 O O . LEU A 1 154 ? -0.308 -2.225 16.938 1 76 154 LEU A O 1
ATOM 1284 N N . ARG A 1 155 ? -1.798 -1.298 18.422 1 77.5 155 ARG A N 1
ATOM 1285 C CA . ARG A 1 155 ? -1.849 -2.516 19.219 1 77.5 155 ARG A CA 1
ATOM 1286 C C . ARG A 1 155 ? -2.582 -3.629 18.484 1 77.5 155 ARG A C 1
ATOM 1288 O O . ARG A 1 155 ? -3.758 -3.486 18.141 1 77.5 155 ARG A O 1
ATOM 1295 N N . SER A 1 156 ? -1.929 -4.73 18.281 1 71.81 156 SER A N 1
ATOM 1296 C CA . SER A 1 156 ? -2.494 -5.824 17.5 1 71.81 156 SER A CA 1
ATOM 1297 C C . SER A 1 156 ? -3.48 -6.645 18.328 1 71.81 156 SER A C 1
ATOM 1299 O O . SER A 1 156 ? -4.32 -7.355 17.781 1 71.81 156 SER A O 1
ATOM 1301 N N . ASP A 1 157 ? -3.502 -6.484 19.609 1 78.44 157 ASP A N 1
ATOM 1302 C CA . ASP A 1 157 ? -4.309 -7.355 20.453 1 78.44 157 ASP A CA 1
ATOM 1303 C C . ASP A 1 157 ? -5.551 -6.629 20.969 1 78.44 157 ASP A C 1
ATOM 1305 O O . ASP A 1 157 ? -6.254 -7.129 21.844 1 78.44 157 ASP A O 1
ATOM 1309 N N . ILE A 1 158 ? -5.828 -5.562 20.359 1 84.44 158 ILE A N 1
ATOM 1310 C CA . ILE A 1 158 ? -6.98 -4.812 20.859 1 84.44 158 ILE A CA 1
ATOM 1311 C C . ILE A 1 158 ? -8.273 -5.5 20.422 1 84.44 158 ILE A C 1
ATOM 1313 O O . ILE A 1 158 ? -8.422 -5.859 19.25 1 84.44 158 ILE A O 1
ATOM 1317 N N . ASN A 1 159 ? -9.133 -5.77 21.359 1 90.94 159 ASN A N 1
ATOM 1318 C CA . ASN A 1 159 ? -10.453 -6.332 21.094 1 90.94 159 ASN A CA 1
ATOM 1319 C C . ASN A 1 159 ? -11.477 -5.242 20.812 1 90.94 159 ASN A C 1
ATOM 1321 O O . ASN A 1 159 ? -11.969 -4.59 21.734 1 90.94 159 ASN A O 1
ATOM 1325 N N . LEU A 1 160 ? -11.906 -5.078 19.609 1 92.81 160 LEU A N 1
ATOM 1326 C CA . LEU A 1 160 ? -12.773 -3.977 19.188 1 92.81 160 LEU A CA 1
ATOM 1327 C C . LEU A 1 160 ? -14.234 -4.309 19.438 1 92.81 160 LEU A C 1
ATOM 1329 O O . LEU A 1 160 ? -15.117 -3.48 19.203 1 92.81 160 LEU A O 1
ATOM 1333 N N . SER A 1 161 ? -14.461 -5.488 19.922 1 92.88 161 SER A N 1
ATOM 1334 C CA . SER A 1 161 ? -15.82 -5.797 20.359 1 92.88 161 SER A CA 1
ATOM 1335 C C . SER A 1 161 ? -16.125 -5.152 21.719 1 92.88 161 SER A C 1
ATOM 1337 O O . SER A 1 161 ? -17.281 -5.043 22.109 1 92.88 161 SER A O 1
ATOM 1339 N N . ASP A 1 162 ? -15.039 -4.84 22.422 1 94.69 162 ASP A N 1
ATOM 1340 C CA . ASP A 1 162 ? -15.18 -4.074 23.656 1 94.69 162 ASP A CA 1
ATOM 1341 C C . ASP A 1 162 ? -15.445 -2.6 23.359 1 94.69 162 ASP A C 1
ATOM 1343 O O . ASP A 1 162 ? -14.688 -1.961 22.625 1 94.69 162 ASP A O 1
ATOM 1347 N N . LYS A 1 163 ? -16.422 -2.053 23.969 1 93.75 163 LYS A N 1
ATOM 1348 C CA . LYS A 1 163 ? -16.891 -0.715 23.625 1 93.75 163 LYS A CA 1
ATOM 1349 C C . LYS A 1 163 ? -15.844 0.344 23.969 1 93.75 163 LYS A C 1
ATOM 1351 O O . LYS A 1 163 ? -15.711 1.345 23.266 1 93.75 163 LYS A O 1
ATOM 1356 N N . ASP A 1 164 ? -15.156 0.122 25.062 1 94.38 164 ASP A N 1
ATOM 1357 C CA . ASP A 1 164 ? -14.125 1.082 25.453 1 94.38 164 ASP A CA 1
ATOM 1358 C C . ASP A 1 164 ? -12.953 1.06 24.484 1 94.38 164 ASP A C 1
ATOM 1360 O O . ASP A 1 164 ? -12.43 2.111 24.109 1 94.38 164 ASP A O 1
ATOM 1364 N N . ASN A 1 165 ? -12.562 -0.174 24.094 1 94 165 ASN A N 1
ATOM 1365 C CA . ASN A 1 165 ? -11.508 -0.323 23.109 1 94 165 ASN A CA 1
ATOM 1366 C C . ASN A 1 165 ? -11.922 0.275 21.766 1 94 165 ASN A C 1
ATOM 1368 O O . ASN A 1 165 ? -11.117 0.926 21.094 1 94 165 ASN A O 1
ATOM 1372 N N . LEU A 1 166 ? -13.164 0.044 21.453 1 95.19 166 LEU A N 1
ATOM 1373 C CA . LEU A 1 166 ? -13.68 0.575 20.203 1 95.19 166 LEU A CA 1
ATOM 1374 C C . LEU A 1 166 ? -13.703 2.1 20.219 1 95.19 166 LEU A C 1
ATOM 1376 O O . LEU A 1 166 ? -13.352 2.746 19.234 1 95.19 166 LEU A O 1
ATOM 1380 N N . HIS A 1 167 ? -14.117 2.646 21.328 1 96.12 167 HIS A N 1
ATOM 1381 C CA . HIS A 1 167 ? -14.102 4.098 21.484 1 96.12 167 HIS A CA 1
ATOM 1382 C C . HIS A 1 167 ? -12.695 4.652 21.312 1 96.12 167 HIS A C 1
ATOM 1384 O O . HIS A 1 167 ? -12.508 5.656 20.609 1 96.12 167 HIS A O 1
ATOM 1390 N N . GLU A 1 168 ? -11.75 3.977 21.906 1 94.56 168 GLU A N 1
ATOM 1391 C CA . GLU A 1 168 ? -10.359 4.406 21.781 1 94.56 168 GLU A CA 1
ATOM 1392 C C . GLU A 1 168 ? -9.875 4.328 20.328 1 94.56 168 GLU A C 1
ATOM 1394 O O . GLU A 1 168 ? -9.164 5.215 19.859 1 94.56 168 GLU A O 1
ATOM 1399 N N . PHE A 1 169 ? -10.258 3.279 19.672 1 95 169 PHE A N 1
ATOM 1400 C CA . PHE A 1 169 ? -9.906 3.123 18.266 1 95 169 PHE A CA 1
ATOM 1401 C C . PHE A 1 169 ? -10.5 4.25 17.422 1 95 169 PHE A C 1
ATOM 1403 O O . PHE A 1 169 ? -9.812 4.84 16.594 1 95 169 PHE A O 1
ATOM 1410 N N . ILE A 1 170 ? -11.758 4.559 17.672 1 96.19 170 ILE A N 1
ATOM 1411 C CA . ILE A 1 170 ? -12.453 5.594 16.922 1 96.19 170 ILE A CA 1
ATOM 1412 C C . ILE A 1 170 ? -11.789 6.949 17.172 1 96.19 170 ILE A C 1
ATOM 1414 O O . ILE A 1 170 ? -11.586 7.723 16.234 1 96.19 170 ILE A O 1
ATOM 1418 N N . MET A 1 171 ? -11.375 7.211 18.422 1 96.69 171 MET A N 1
ATOM 1419 C CA . MET A 1 171 ? -10.703 8.469 18.75 1 96.69 171 MET A CA 1
ATOM 1420 C C . MET A 1 171 ? -9.359 8.57 18.031 1 96.69 171 MET A C 1
ATOM 1422 O O . MET A 1 171 ? -8.992 9.641 17.547 1 96.69 171 MET A O 1
ATOM 1426 N N . SER A 1 172 ? -8.688 7.453 17.969 1 96.12 172 SER A N 1
ATOM 1427 C CA . SER A 1 172 ? -7.41 7.422 17.266 1 96.12 172 SER A CA 1
ATOM 1428 C C . SER A 1 172 ? -7.609 7.652 15.766 1 96.12 172 SER A C 1
ATOM 1430 O O . SER A 1 172 ? -6.812 8.344 15.125 1 96.12 172 SER A O 1
ATOM 1432 N N . TYR A 1 173 ? -8.672 7.059 15.273 1 95.81 173 TYR A N 1
ATOM 1433 C CA . TYR A 1 173 ? -8.93 7.199 13.844 1 95.81 173 TYR A CA 1
ATOM 1434 C C . TYR A 1 173 ? -9.43 8.602 13.516 1 95.81 173 TYR A C 1
ATOM 1436 O O . TYR A 1 173 ? -9.156 9.125 12.43 1 95.81 173 TYR A O 1
ATOM 1444 N N . ILE A 1 174 ? -10.141 9.273 14.422 1 97.5 174 ILE A N 1
ATOM 1445 C CA . ILE A 1 174 ? -10.5 10.68 14.273 1 97.5 174 ILE A CA 1
ATOM 1446 C C . ILE A 1 174 ? -9.234 11.531 14.203 1 97.5 174 ILE A C 1
ATOM 1448 O O . ILE A 1 174 ? -9.102 12.398 13.336 1 97.5 174 ILE A O 1
ATOM 1452 N N . PHE A 1 175 ? -8.305 11.234 15.086 1 97.88 175 PHE A N 1
ATOM 1453 C CA . PHE A 1 175 ? -7.035 11.953 15.031 1 97.88 175 PHE A CA 1
ATOM 1454 C C . PHE A 1 175 ? -6.352 11.75 13.688 1 97.88 175 PHE A C 1
ATOM 1456 O O . PHE A 1 175 ? -5.93 12.711 13.047 1 97.88 175 PHE A O 1
ATOM 1463 N N . PHE A 1 176 ? -6.285 10.531 13.258 1 96.69 176 PHE A N 1
ATOM 1464 C CA . PHE A 1 176 ? -5.547 10.211 12.047 1 96.69 176 PHE A CA 1
ATOM 1465 C C . PHE A 1 176 ? -6.191 10.867 10.828 1 96.69 176 PHE A C 1
ATOM 1467 O O . PHE A 1 176 ? -5.527 11.594 10.094 1 96.69 176 PHE A O 1
ATOM 1474 N N . ALA A 1 177 ? -7.488 10.656 10.633 1 96.62 177 ALA A N 1
ATOM 1475 C CA . ALA A 1 177 ? -8.164 11.039 9.391 1 96.62 177 ALA A CA 1
ATOM 1476 C C . ALA A 1 177 ? -8.531 12.523 9.406 1 96.62 177 ALA A C 1
ATOM 1478 O O . ALA A 1 177 ? -8.164 13.266 8.484 1 96.62 177 ALA A O 1
ATOM 1479 N N . ALA A 1 178 ? -9.133 13.016 10.445 1 98.06 178 ALA A N 1
ATOM 1480 C CA . ALA A 1 178 ? -9.688 14.367 10.461 1 98.06 178 ALA A CA 1
ATOM 1481 C C . ALA A 1 178 ? -8.641 15.391 10.875 1 98.06 178 ALA A C 1
ATOM 1483 O O . ALA A 1 178 ? -8.672 16.531 10.422 1 98.06 178 ALA A O 1
ATOM 1484 N N . ILE A 1 179 ? -7.699 14.977 11.695 1 98.44 179 ILE A N 1
ATOM 1485 C CA . ILE A 1 179 ? -6.77 15.961 12.242 1 98.44 179 ILE A CA 1
ATOM 1486 C C . ILE A 1 179 ? -5.422 15.852 11.531 1 98.44 179 ILE A C 1
ATOM 1488 O O . ILE A 1 179 ? -4.977 16.797 10.883 1 98.44 179 ILE A O 1
ATOM 1492 N N . PHE A 1 180 ? -4.816 14.641 11.602 1 97.69 180 PHE A N 1
ATOM 1493 C CA . PHE A 1 180 ? -3.498 14.438 11.008 1 97.69 180 PHE A CA 1
ATOM 1494 C C . PHE A 1 180 ? -3.531 14.68 9.508 1 97.69 180 PHE A C 1
ATOM 1496 O O . PHE A 1 180 ? -2.799 15.531 8.992 1 97.69 180 PHE A O 1
ATOM 1503 N N . GLU A 1 181 ? -4.492 14.023 8.805 1 96.88 181 GLU A N 1
ATOM 1504 C CA . GLU A 1 181 ? -4.641 14.188 7.363 1 96.88 181 GLU A CA 1
ATOM 1505 C C . GLU A 1 181 ? -5.402 15.469 7.031 1 96.88 181 GLU A C 1
ATOM 1507 O O . GLU A 1 181 ? -5 16.219 6.141 1 96.88 181 GLU A O 1
ATOM 1512 N N . GLY A 1 182 ? -6.422 15.711 7.773 1 97.81 182 GLY A N 1
ATOM 1513 C CA . GLY A 1 182 ? -7.41 16.703 7.367 1 97.81 182 GLY A CA 1
ATOM 1514 C C . GLY A 1 182 ? -7.074 18.109 7.832 1 97.81 182 GLY A C 1
ATOM 1515 O O . GLY A 1 182 ? -7.594 19.078 7.293 1 97.81 182 GLY A O 1
ATOM 1516 N N . CYS A 1 183 ? -6.262 18.25 8.875 1 98.44 183 CYS A N 1
ATOM 1517 C CA . CYS A 1 183 ? -5.938 19.578 9.391 1 98.44 183 CYS A CA 1
ATOM 1518 C C . CYS A 1 183 ? -4.438 19.844 9.312 1 98.44 183 CYS A C 1
ATOM 1520 O O . CYS A 1 183 ? -4 20.766 8.625 1 98.44 183 CYS A O 1
ATOM 1522 N N . TRP A 1 184 ? -3.641 18.969 9.945 1 98.56 184 TRP A N 1
ATOM 1523 C CA . TRP A 1 184 ? -2.213 19.234 10.078 1 98.56 184 TRP A CA 1
ATOM 1524 C C . TRP A 1 184 ? -1.522 19.172 8.719 1 98.56 184 TRP A C 1
ATOM 1526 O O . TRP A 1 184 ? -0.742 20.062 8.367 1 98.56 184 TRP A O 1
ATOM 1536 N N . PHE A 1 185 ? -1.84 18.078 7.926 1 97.56 185 PHE A N 1
ATOM 1537 C CA . PHE A 1 185 ? -1.274 18.031 6.582 1 97.56 185 PHE A CA 1
ATOM 1538 C C . PHE A 1 185 ? -1.888 19.109 5.703 1 97.56 185 PHE A C 1
ATOM 1540 O O . PHE A 1 185 ? -1.168 19.891 5.066 1 97.56 185 PHE A O 1
ATOM 1547 N N . TYR A 1 186 ? -3.166 19.234 5.66 1 95.25 186 TYR A N 1
ATOM 1548 C CA . TYR A 1 186 ? -3.875 20.188 4.805 1 95.25 186 TYR A CA 1
ATOM 1549 C C . TYR A 1 186 ? -3.398 21.609 5.051 1 95.25 186 TYR A C 1
ATOM 1551 O O . TYR A 1 186 ? -2.992 22.312 4.121 1 95.25 186 TYR A O 1
ATOM 1559 N N . ASN A 1 187 ? -3.416 22.016 6.277 1 95.69 187 ASN A N 1
ATOM 1560 C CA . ASN A 1 187 ? -2.971 23.359 6.668 1 95.69 187 ASN A CA 1
ATOM 1561 C C . ASN A 1 187 ? -1.456 23.5 6.555 1 95.69 187 ASN A C 1
ATOM 1563 O O . ASN A 1 187 ? -0.947 24.594 6.297 1 95.69 187 ASN A O 1
ATOM 1567 N N . GLY A 1 188 ? -0.781 22.359 6.711 1 96.56 188 GLY A N 1
ATOM 1568 C CA . GLY A 1 188 ? 0.671 22.328 6.773 1 96.56 188 GLY A CA 1
ATOM 1569 C C . GLY A 1 188 ? 1.332 22.688 5.457 1 96.56 188 GLY A C 1
ATOM 1570 O O . GLY A 1 188 ? 2.51 23.047 5.426 1 96.56 188 GLY A O 1
ATOM 1571 N N . PHE A 1 189 ? 0.592 22.719 4.379 1 97.75 189 PHE A N 1
ATOM 1572 C CA . PHE A 1 189 ? 1.138 23.031 3.066 1 97.75 189 PHE A CA 1
ATOM 1573 C C . PHE A 1 189 ? 1.048 24.531 2.797 1 97.75 189 PHE A C 1
ATOM 1575 O O . PHE A 1 189 ? 1.689 25.047 1.875 1 97.75 189 PHE A O 1
ATOM 1582 N N . SER A 1 190 ? 0.321 25.281 3.611 1 97.62 190 SER A N 1
ATOM 1583 C CA . SER A 1 190 ? -0.014 26.672 3.324 1 97.62 190 SER A CA 1
ATOM 1584 C C . SER A 1 190 ? 1.232 27.547 3.311 1 97.62 190 SER A C 1
ATOM 1586 O O . SER A 1 190 ? 1.334 28.484 2.51 1 97.62 190 SER A O 1
ATOM 1588 N N . PRO A 1 191 ? 2.273 27.266 4.188 1 98.25 191 PRO A N 1
ATOM 1589 C CA . PRO A 1 191 ? 3.467 28.109 4.086 1 98.25 191 PRO A CA 1
ATOM 1590 C C . PRO A 1 191 ? 4.145 28.016 2.723 1 98.25 191 PRO A C 1
ATOM 1592 O O . PRO A 1 191 ? 4.625 29.016 2.193 1 98.25 191 PRO A O 1
ATOM 1595 N N . ILE A 1 192 ? 4.172 26.812 2.178 1 98.38 192 ILE A N 1
ATOM 1596 C CA . ILE A 1 192 ? 4.797 26.609 0.875 1 98.38 192 ILE A CA 1
ATOM 1597 C C . ILE A 1 192 ? 3.928 27.234 -0.214 1 98.38 192 ILE A C 1
ATOM 1599 O O . ILE A 1 192 ? 4.441 27.859 -1.149 1 98.38 192 ILE A O 1
ATOM 1603 N N . PHE A 1 193 ? 2.621 27.156 -0.077 1 97.75 193 PHE A N 1
ATOM 1604 C CA . PHE A 1 193 ? 1.708 27.75 -1.044 1 97.75 193 PHE A CA 1
ATOM 1605 C C . PHE A 1 193 ? 1.793 29.266 -1 1 97.75 193 PHE A C 1
ATOM 1607 O O . PHE A 1 193 ? 1.605 29.938 -2.02 1 97.75 193 PHE A O 1
ATOM 1614 N N . SER A 1 194 ? 2.08 29.797 0.152 1 97.75 194 SER A N 1
ATOM 1615 C CA . SER A 1 194 ? 2.273 31.234 0.25 1 97.75 194 SER A CA 1
ATOM 1616 C C . SER A 1 194 ? 3.479 31.688 -0.567 1 97.75 194 SER A C 1
ATOM 1618 O O . SER A 1 194 ? 3.443 32.75 -1.202 1 97.75 194 SER A O 1
ATOM 1620 N N . LEU A 1 195 ? 4.555 30.922 -0.531 1 98.38 195 LEU A N 1
ATOM 1621 C CA . LEU A 1 195 ? 5.703 31.203 -1.384 1 98.38 195 LEU A CA 1
ATOM 1622 C C . LEU A 1 195 ? 5.324 31.109 -2.857 1 98.38 195 LEU A C 1
ATOM 1624 O O . LEU A 1 195 ? 5.707 31.969 -3.656 1 98.38 195 LEU A O 1
ATOM 1628 N N . GLN A 1 196 ? 4.57 30.109 -3.166 1 97.5 196 GLN A N 1
ATOM 1629 C CA . GLN A 1 196 ? 4.133 29.891 -4.543 1 97.5 196 GLN A CA 1
ATOM 1630 C C . GLN A 1 196 ? 3.354 31.094 -5.062 1 97.5 196 GLN A C 1
ATOM 1632 O O . GLN A 1 196 ? 3.488 31.484 -6.23 1 97.5 196 GLN A O 1
ATOM 1637 N N . ARG A 1 197 ? 2.5 31.688 -4.273 1 95.94 197 ARG A N 1
ATOM 1638 C CA . ARG A 1 197 ? 1.676 32.812 -4.652 1 95.94 197 ARG A CA 1
ATOM 1639 C C . ARG A 1 197 ? 2.541 34.031 -5.035 1 95.94 197 ARG A C 1
ATOM 1641 O O . ARG A 1 197 ? 2.094 34.906 -5.762 1 95.94 197 ARG A O 1
ATOM 1648 N N . ARG A 1 198 ? 3.775 34 -4.629 1 97.38 198 ARG A N 1
ATOM 1649 C CA . ARG A 1 198 ? 4.723 35.031 -4.969 1 97.38 198 ARG A CA 1
ATOM 1650 C C . ARG A 1 198 ? 5.66 34.594 -6.086 1 97.38 198 ARG A C 1
ATOM 1652 O O . ARG A 1 198 ? 6.656 35.281 -6.371 1 97.38 198 ARG A O 1
ATOM 1659 N N . GLY A 1 199 ? 5.379 33.438 -6.633 1 97.62 199 GLY A N 1
ATOM 1660 C CA . GLY A 1 199 ? 6.152 32.938 -7.758 1 97.62 199 GLY A CA 1
ATOM 1661 C C . GLY A 1 199 ? 7.41 32.188 -7.336 1 97.62 199 GLY A C 1
ATOM 1662 O O . GLY A 1 199 ? 8.312 31.984 -8.148 1 97.62 199 GLY A O 1
ATOM 1663 N N . LEU A 1 200 ? 7.492 31.844 -6.039 1 98.62 200 LEU A N 1
ATOM 1664 C CA . LEU A 1 200 ? 8.688 31.188 -5.512 1 98.62 200 LEU A CA 1
ATOM 1665 C C . LEU A 1 200 ? 8.406 29.703 -5.223 1 98.62 200 LEU A C 1
ATOM 1667 O O . LEU A 1 200 ? 7.309 29.359 -4.797 1 98.62 200 LEU A O 1
ATOM 1671 N N . MET A 1 201 ? 9.406 28.859 -5.488 1 98.69 201 MET A N 1
ATOM 1672 C CA . MET A 1 201 ? 9.375 27.422 -5.172 1 98.69 201 MET A CA 1
ATOM 1673 C C . MET A 1 201 ? 8.18 26.75 -5.828 1 98.69 201 MET A C 1
ATOM 1675 O O . MET A 1 201 ? 7.453 26 -5.18 1 98.69 201 MET A O 1
ATOM 1679 N N . LYS A 1 202 ? 7.926 27 -7.051 1 98.25 202 LYS A N 1
ATOM 1680 C CA . LYS A 1 202 ? 6.738 26.562 -7.773 1 98.25 202 LYS A CA 1
ATOM 1681 C C . LYS A 1 202 ? 6.758 25.047 -7.996 1 98.25 202 LYS A C 1
ATOM 1683 O O . LYS A 1 202 ? 5.707 24.406 -8.016 1 98.25 202 LYS A O 1
ATOM 1688 N N . GLY A 1 203 ? 7.969 24.484 -8.219 1 98.38 203 GLY A N 1
ATOM 1689 C CA . GLY A 1 203 ? 8.078 23.031 -8.391 1 98.38 203 GLY A CA 1
ATOM 1690 C C . GLY A 1 203 ? 7.641 22.266 -7.16 1 98.38 203 GLY A C 1
ATOM 1691 O O . GLY A 1 203 ? 6.82 21.344 -7.254 1 98.38 203 GLY A O 1
ATOM 1692 N N . THR A 1 204 ? 8.141 22.656 -5.977 1 98.62 204 THR A N 1
ATOM 1693 C CA . THR A 1 204 ? 7.75 22.047 -4.711 1 98.62 204 THR A CA 1
ATOM 1694 C C . THR A 1 204 ? 6.262 22.25 -4.445 1 98.62 204 THR A C 1
ATOM 1696 O O . THR A 1 204 ? 5.559 21.312 -4.062 1 98.62 204 THR A O 1
ATOM 1699 N N . ALA A 1 205 ? 5.809 23.438 -4.703 1 98 205 ALA A N 1
ATOM 1700 C CA . ALA A 1 205 ? 4.41 23.766 -4.438 1 98 205 ALA A CA 1
ATOM 1701 C C . ALA A 1 205 ? 3.479 22.906 -5.297 1 98 205 ALA A C 1
ATOM 1703 O O . ALA A 1 205 ? 2.436 22.453 -4.828 1 98 205 ALA A O 1
ATOM 1704 N N . GLU A 1 206 ? 3.846 22.734 -6.535 1 96.81 206 GLU A N 1
ATOM 1705 C CA . GLU A 1 206 ? 3.033 21.891 -7.414 1 96.81 206 GLU A CA 1
ATOM 1706 C C . GLU A 1 206 ? 2.982 20.453 -6.91 1 96.81 206 GLU A C 1
ATOM 1708 O O . GLU A 1 206 ? 1.925 19.828 -6.926 1 96.81 206 GLU A O 1
ATOM 1713 N N . GLN A 1 207 ? 4.09 19.922 -6.52 1 97.75 207 GLN A N 1
ATOM 1714 C CA . GLN A 1 207 ? 4.125 18.594 -5.934 1 97.75 207 GLN A CA 1
ATOM 1715 C C . GLN A 1 207 ? 3.24 18.516 -4.695 1 97.75 207 GLN A C 1
ATOM 1717 O O . GLN A 1 207 ? 2.502 17.531 -4.516 1 97.75 207 GLN A O 1
ATOM 1722 N N . PHE A 1 208 ? 3.26 19.562 -3.857 1 97.81 208 PHE A N 1
ATOM 1723 C CA . PHE A 1 208 ? 2.465 19.578 -2.637 1 97.81 208 PHE A CA 1
ATOM 1724 C C . PHE A 1 208 ? 0.98 19.719 -2.959 1 97.81 208 PHE A C 1
ATOM 1726 O O . PHE A 1 208 ? 0.13 19.25 -2.203 1 97.81 208 PHE A O 1
ATOM 1733 N N . GLN A 1 209 ? 0.684 20.359 -4.098 1 96.56 209 GLN A N 1
ATOM 1734 C CA . GLN A 1 209 ? -0.706 20.406 -4.539 1 96.56 209 GLN A CA 1
ATOM 1735 C C . GLN A 1 209 ? -1.229 19 -4.836 1 96.56 209 GLN A C 1
ATOM 1737 O O . GLN A 1 209 ? -2.367 18.672 -4.496 1 96.56 209 GLN A O 1
ATOM 1742 N N . TYR A 1 210 ? -0.397 18.188 -5.477 1 96.12 210 TYR A N 1
ATOM 1743 C CA . TYR A 1 210 ? -0.781 16.812 -5.734 1 96.12 210 TYR A CA 1
ATOM 1744 C C . TYR A 1 210 ? -0.946 16.031 -4.43 1 96.12 210 TYR A C 1
ATOM 1746 O O . TYR A 1 210 ? -1.88 15.242 -4.285 1 96.12 210 TYR A O 1
ATOM 1754 N N . ILE A 1 211 ? -0.065 16.25 -3.447 1 97.81 211 ILE A N 1
ATOM 1755 C CA . ILE A 1 211 ? -0.183 15.586 -2.152 1 97.81 211 ILE A CA 1
ATOM 1756 C C . ILE A 1 211 ? -1.471 16.031 -1.462 1 97.81 211 ILE A C 1
ATOM 1758 O O . ILE A 1 211 ? -2.182 15.211 -0.875 1 97.81 211 ILE A O 1
ATOM 1762 N N . LEU A 1 212 ? -1.745 17.328 -1.564 1 96.88 212 LEU A N 1
ATOM 1763 C CA . LEU A 1 212 ? -2.945 17.875 -0.933 1 96.88 212 LEU A CA 1
ATOM 1764 C C . LEU A 1 212 ? -4.199 17.203 -1.484 1 96.88 212 LEU A C 1
ATOM 1766 O O . LEU A 1 212 ? -5.129 16.891 -0.733 1 96.88 212 LEU A O 1
ATOM 1770 N N . ARG A 1 213 ? -4.203 16.984 -2.754 1 95.31 213 ARG A N 1
ATOM 1771 C CA . ARG A 1 213 ? -5.324 16.281 -3.369 1 95.31 213 ARG A CA 1
A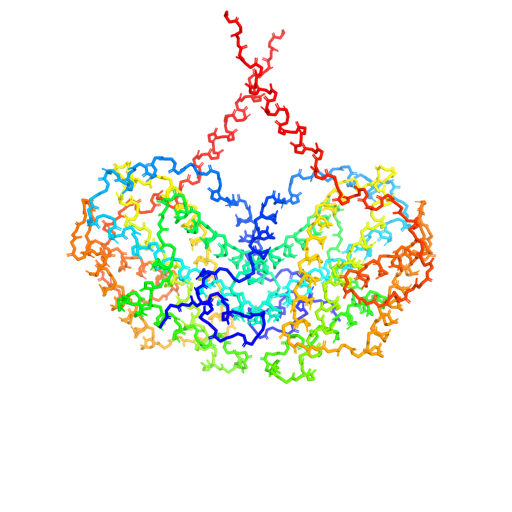TOM 1772 C C . ARG A 1 213 ? -5.492 14.891 -2.771 1 95.31 213 ARG A C 1
ATOM 1774 O O . ARG A 1 213 ? -6.613 14.461 -2.486 1 95.31 213 ARG A O 1
ATOM 1781 N N . ASP A 1 214 ? -4.418 14.18 -2.609 1 97.19 214 ASP A N 1
ATOM 1782 C CA . ASP A 1 214 ? -4.461 12.875 -1.958 1 97.19 214 ASP A CA 1
ATOM 1783 C C . ASP A 1 214 ? -5 12.984 -0.534 1 97.19 214 ASP A C 1
ATOM 1785 O O . ASP A 1 214 ? -5.832 12.18 -0.115 1 97.19 214 ASP A O 1
ATOM 1789 N N . GLU A 1 215 ? -4.508 14.055 0.204 1 96.88 215 GLU A N 1
ATOM 1790 C CA . GLU A 1 215 ? -4.887 14.219 1.604 1 96.88 215 GLU A CA 1
ATOM 1791 C C . GLU A 1 215 ? -6.387 14.461 1.742 1 96.88 215 GLU A C 1
ATOM 1793 O O . GLU A 1 215 ? -7.004 14.023 2.715 1 96.88 215 GLU A O 1
ATOM 1798 N N . VAL A 1 216 ? -6.879 15.227 0.812 1 96 216 VAL A N 1
ATOM 1799 C CA . VAL A 1 216 ? -8.312 15.492 0.836 1 96 216 VAL A CA 1
ATOM 1800 C C . VAL A 1 216 ? -9.086 14.18 0.707 1 96 216 VAL A C 1
ATOM 1802 O O . VAL A 1 216 ? -10.062 13.953 1.425 1 96 216 VAL A O 1
ATOM 1805 N N . LEU A 1 217 ? -8.664 13.305 -0.169 1 97.31 217 LEU A N 1
ATOM 1806 C CA . LEU A 1 217 ? -9.312 12.008 -0.349 1 97.31 217 LEU A CA 1
ATOM 1807 C C . LEU A 1 217 ? -9.133 11.141 0.89 1 97.31 217 LEU A C 1
ATOM 1809 O O . LEU A 1 217 ? -10.062 10.445 1.308 1 97.31 217 LEU A O 1
ATOM 1813 N N . HIS A 1 218 ? -7.883 11.109 1.476 1 97.94 218 HIS A N 1
ATOM 1814 C CA . HIS A 1 218 ? -7.621 10.375 2.707 1 97.94 218 HIS A CA 1
ATOM 1815 C C . HIS A 1 218 ? -8.578 10.805 3.816 1 97.94 218 HIS A C 1
ATOM 1817 O O . HIS A 1 218 ? -9.195 9.953 4.469 1 97.94 218 HIS A O 1
ATOM 1823 N N . CYS A 1 219 ? -8.695 12.062 3.973 1 98 219 CYS A N 1
ATOM 1824 C CA . CYS A 1 219 ? -9.531 12.641 5.02 1 98 219 CYS A CA 1
ATOM 1825 C C . CYS A 1 219 ? -11 12.281 4.812 1 98 219 CYS A C 1
ATOM 1827 O O . CYS A 1 219 ? -11.664 11.812 5.742 1 98 219 CYS A O 1
ATOM 1829 N N . THR A 1 220 ? -11.469 12.469 3.588 1 98.38 220 THR A N 1
ATOM 1830 C CA . THR A 1 220 ? -12.875 12.195 3.289 1 98.38 220 THR A CA 1
ATOM 1831 C C . THR A 1 220 ? -13.188 10.719 3.5 1 98.38 220 THR A C 1
ATOM 1833 O O . THR A 1 220 ? -14.242 10.375 4.039 1 98.38 220 THR A O 1
ATOM 1836 N N . PHE A 1 221 ? -12.359 9.828 3.072 1 98.56 221 PHE A N 1
ATOM 1837 C CA . PHE A 1 221 ? -12.531 8.398 3.305 1 98.56 221 PHE A CA 1
ATOM 1838 C C . PHE A 1 221 ? -12.602 8.094 4.797 1 98.56 221 PHE A C 1
ATOM 1840 O O . PHE A 1 221 ? -13.508 7.395 5.25 1 98.56 221 PHE A O 1
ATOM 1847 N N . GLY A 1 222 ? -11.625 8.633 5.543 1 98.19 222 GLY A N 1
ATOM 1848 C CA . GLY A 1 222 ? -11.586 8.398 6.977 1 98.19 222 GLY A CA 1
ATOM 1849 C C . GLY A 1 222 ? -12.836 8.875 7.691 1 98.19 222 GLY A C 1
ATOM 1850 O O . GLY A 1 222 ? -13.375 8.172 8.547 1 98.19 222 GLY A O 1
ATOM 1851 N N . ILE A 1 223 ? -13.305 10.031 7.34 1 98.56 223 ILE A N 1
ATOM 1852 C CA . ILE A 1 223 ? -14.508 10.586 7.953 1 98.56 223 ILE A CA 1
ATOM 1853 C C . ILE A 1 223 ? -15.703 9.688 7.637 1 98.56 223 ILE A C 1
ATOM 1855 O O . ILE A 1 223 ? -16.531 9.422 8.508 1 98.56 223 ILE A O 1
ATOM 1859 N N . THR A 1 224 ? -15.797 9.188 6.359 1 98.62 224 THR A N 1
ATOM 1860 C CA . THR A 1 224 ? -16.859 8.273 5.969 1 98.62 224 THR A CA 1
ATOM 1861 C C . THR A 1 224 ? -16.812 6.996 6.805 1 98.62 224 THR A C 1
ATOM 1863 O O . THR A 1 224 ? -17.844 6.52 7.277 1 98.62 224 THR A O 1
ATOM 1866 N N . VAL A 1 225 ? -15.664 6.441 7.016 1 98.19 225 VAL A N 1
ATOM 1867 C CA . VAL A 1 225 ? -15.477 5.23 7.809 1 98.19 225 VAL A CA 1
ATOM 1868 C C . VAL A 1 225 ? -15.891 5.488 9.258 1 98.19 225 VAL A C 1
ATOM 1870 O O . VAL A 1 225 ? -16.594 4.676 9.859 1 98.19 225 VAL A O 1
ATOM 1873 N N . ILE A 1 226 ? -15.453 6.617 9.828 1 97.94 226 ILE A N 1
ATOM 1874 C CA . ILE A 1 226 ? -15.727 6.957 11.219 1 97.94 226 ILE A CA 1
ATOM 1875 C C . ILE A 1 226 ? -17.234 7.07 11.438 1 97.94 226 ILE A C 1
ATOM 1877 O O . ILE A 1 226 ? -17.781 6.508 12.391 1 97.94 226 ILE A O 1
ATOM 1881 N N . LYS A 1 227 ? -17.875 7.789 10.547 1 98.06 227 LYS A N 1
ATOM 1882 C CA . LYS A 1 227 ? -19.328 7.926 10.656 1 98.06 227 LYS A CA 1
ATOM 1883 C C . LYS A 1 227 ? -20.016 6.57 10.547 1 98.06 227 LYS A C 1
ATOM 1885 O O . LYS A 1 227 ? -20.953 6.281 11.289 1 98.06 227 LYS A O 1
ATOM 1890 N N . GLY A 1 228 ? -19.578 5.742 9.57 1 96.94 228 GLY A N 1
ATOM 1891 C CA . GLY A 1 228 ? -20.094 4.391 9.445 1 96.94 228 GLY A CA 1
ATOM 1892 C C . GLY A 1 228 ? -19.906 3.555 10.695 1 96.94 228 GLY A C 1
ATOM 1893 O O . GLY A 1 228 ? -20.812 2.832 11.109 1 96.94 228 GLY A O 1
ATOM 1894 N N . LEU A 1 229 ? -18.734 3.674 11.305 1 95.94 229 LEU A N 1
ATOM 1895 C CA . LEU A 1 229 ? -18.406 2.932 12.516 1 95.94 229 LEU A CA 1
ATOM 1896 C C . LEU A 1 229 ? -19.312 3.35 13.672 1 95.94 229 LEU A C 1
ATOM 1898 O O . LEU A 1 229 ? -19.828 2.5 14.406 1 95.94 229 LEU A O 1
ATOM 1902 N N . ILE A 1 230 ? -19.453 4.59 13.859 1 96.44 230 ILE A N 1
ATOM 1903 C CA . ILE A 1 230 ? -20.281 5.129 14.938 1 96.44 230 ILE A CA 1
ATOM 1904 C C . ILE A 1 230 ? -21.703 4.625 14.797 1 96.44 230 ILE A C 1
ATOM 1906 O O . ILE A 1 230 ? -22.328 4.188 15.773 1 96.44 230 ILE A O 1
ATOM 1910 N N . GLU A 1 231 ? -22.188 4.609 13.578 1 96.25 231 GLU A N 1
ATOM 1911 C CA . GLU A 1 231 ? -23.547 4.164 13.312 1 96.25 231 GLU A CA 1
ATOM 1912 C C . GLU A 1 231 ? -23.672 2.652 13.484 1 96.25 231 GLU A C 1
ATOM 1914 O O . GLU A 1 231 ? -24.562 2.178 14.203 1 96.25 231 GLU A O 1
ATOM 1919 N N . GLU A 1 232 ? -22.766 1.903 12.883 1 95.75 232 GLU A N 1
ATOM 1920 C CA . GLU A 1 232 ? -22.844 0.446 12.867 1 95.75 232 GLU A CA 1
ATOM 1921 C C . GLU A 1 232 ? -22.641 -0.135 14.266 1 95.75 232 GLU A C 1
ATOM 1923 O O . GLU A 1 232 ? -23.266 -1.147 14.609 1 95.75 232 GLU A O 1
ATOM 1928 N N . GLU A 1 233 ? -21.828 0.496 15.078 1 95.69 233 GLU A N 1
ATOM 1929 C CA . GLU A 1 233 ? -21.484 -0.048 16.391 1 95.69 233 GLU A CA 1
ATOM 1930 C C . GLU A 1 233 ? -22.25 0.664 17.5 1 95.69 233 GLU A C 1
ATOM 1932 O O . GLU A 1 233 ? -22.125 0.312 18.672 1 95.69 233 GLU A O 1
ATOM 1937 N N . ASN A 1 234 ? -23.062 1.611 17.156 1 95.25 234 ASN A N 1
ATOM 1938 C CA . ASN A 1 234 ? -23.875 2.371 18.094 1 95.25 234 ASN A CA 1
ATOM 1939 C C . ASN A 1 234 ? -23.031 2.896 19.266 1 95.25 234 ASN A C 1
ATOM 1941 O O . ASN A 1 234 ? -23.344 2.633 20.422 1 95.25 234 ASN A O 1
ATOM 1945 N N . ILE A 1 235 ? -22.016 3.676 18.906 1 95.25 235 ILE A N 1
ATOM 1946 C CA . ILE A 1 235 ? -21.094 4.242 19.875 1 95.25 235 ILE A CA 1
ATOM 1947 C C . ILE A 1 235 ? -21.359 5.738 20.031 1 95.25 235 ILE A C 1
ATOM 1949 O O . ILE A 1 235 ? -21.625 6.43 19.047 1 95.25 235 ILE A O 1
ATOM 1953 N N . THR A 1 236 ? -21.266 6.184 21.25 1 95.38 236 THR A N 1
ATOM 1954 C CA . THR A 1 236 ? -21.297 7.609 21.547 1 95.38 236 THR A CA 1
ATOM 1955 C C . THR A 1 236 ? -19.922 8.094 22 1 95.38 236 THR A C 1
ATOM 1957 O O . THR A 1 236 ? -19.328 7.516 22.906 1 95.38 236 THR A O 1
ATOM 1960 N N . LEU A 1 237 ? -19.484 9.133 21.391 1 97.06 237 LEU A N 1
ATOM 1961 C CA . LEU A 1 237 ? -18.156 9.656 21.734 1 97.06 237 LEU A CA 1
ATOM 1962 C C . LEU A 1 237 ? -18.219 10.477 23.016 1 97.06 237 LEU A C 1
ATOM 1964 O O . LEU A 1 237 ? -19.188 11.227 23.234 1 97.06 237 LEU A O 1
ATOM 1968 N N . ASP A 1 238 ? -17.25 10.305 23.859 1 97.31 238 ASP A N 1
ATOM 1969 C CA . ASP A 1 238 ? -17.109 11.117 25.047 1 97.31 238 ASP A CA 1
ATOM 1970 C C . ASP A 1 238 ? -16.734 12.555 24.703 1 97.31 238 ASP A C 1
ATOM 1972 O O . ASP A 1 238 ? -15.633 12.82 24.234 1 97.31 238 ASP A O 1
ATOM 1976 N N . PRO A 1 239 ? -17.609 13.484 24.984 1 96.38 239 PRO A N 1
ATOM 1977 C CA . PRO A 1 239 ? -17.344 14.875 24.609 1 96.38 239 PRO A CA 1
ATOM 1978 C C . PRO A 1 239 ? -16.094 15.438 25.281 1 96.38 239 PRO A C 1
ATOM 1980 O O . PRO A 1 239 ? -15.406 16.281 24.703 1 96.38 239 PRO A O 1
ATOM 1983 N N . THR A 1 240 ? -15.805 14.961 26.469 1 97.81 240 THR A N 1
ATOM 1984 C CA . THR A 1 240 ? -14.609 15.422 27.172 1 97.81 240 THR A CA 1
ATOM 1985 C C . THR A 1 240 ? -13.344 14.953 26.469 1 97.81 240 THR A C 1
ATOM 1987 O O . THR A 1 240 ? -12.383 15.719 26.344 1 97.81 240 THR A O 1
ATOM 1990 N N . ALA A 1 241 ? -13.391 13.703 26 1 97.38 241 ALA A N 1
ATOM 1991 C CA . ALA A 1 241 ? -12.242 13.164 25.281 1 97.38 241 ALA A CA 1
ATOM 1992 C C . ALA A 1 241 ? -12.023 13.914 23.969 1 97.38 241 ALA A C 1
ATOM 1994 O O . ALA A 1 241 ? -10.891 14.195 23.594 1 97.38 241 ALA A O 1
ATOM 1995 N N . VAL A 1 242 ? -13.117 14.281 23.297 1 98.12 242 VAL A N 1
ATOM 1996 C CA . VAL A 1 242 ? -13.047 15 22.031 1 98.12 242 VAL A CA 1
ATOM 1997 C C . VAL A 1 242 ? -12.484 16.406 22.25 1 98.12 242 VAL A C 1
ATOM 1999 O O . VAL A 1 242 ? -11.609 16.859 21.516 1 98.12 242 VAL A O 1
ATOM 2002 N N . ARG A 1 243 ? -12.922 17.062 23.281 1 98.06 243 ARG A N 1
ATOM 2003 C CA . ARG A 1 243 ? -12.438 18.391 23.609 1 98.06 243 ARG A CA 1
ATOM 2004 C C . ARG A 1 243 ? -10.945 18.375 23.953 1 98.06 243 ARG A C 1
ATOM 2006 O O . ARG A 1 243 ? -10.188 19.219 23.469 1 98.06 243 ARG A O 1
ATOM 2013 N N . GLN A 1 244 ? -10.594 17.406 24.719 1 98.06 244 GLN A N 1
ATOM 2014 C CA . GLN A 1 244 ? -9.195 17.266 25.094 1 98.06 244 GLN A CA 1
ATOM 2015 C C . GLN A 1 244 ? -8.312 17.031 23.875 1 98.06 244 GLN A C 1
ATOM 2017 O O . GLN A 1 244 ? -7.207 17.562 23.781 1 98.06 244 GLN A O 1
ATOM 2022 N N . LEU A 1 245 ? -8.781 16.25 22.938 1 98.25 245 LEU A N 1
ATOM 2023 C CA . LEU A 1 245 ? -8.047 15.977 21.719 1 98.25 245 LEU A CA 1
ATOM 2024 C C . LEU A 1 245 ? -7.797 17.266 20.922 1 98.25 245 LEU A C 1
ATOM 2026 O O . LEU A 1 245 ? -6.668 17.531 20.531 1 98.25 245 LEU A O 1
ATOM 2030 N N . TRP A 1 246 ? -8.828 18.078 20.75 1 98.75 246 TRP A N 1
ATOM 2031 C CA . TRP A 1 246 ? -8.688 19.312 19.984 1 98.75 246 TRP A CA 1
ATOM 2032 C C . TRP A 1 246 ? -7.758 20.281 20.703 1 98.75 246 TRP A C 1
ATOM 2034 O O . TRP A 1 246 ? -6.973 21 20.078 1 98.75 246 TRP A O 1
ATOM 2044 N N . ASP A 1 247 ? -7.801 20.312 22.078 1 98.56 247 ASP A N 1
ATOM 2045 C CA . ASP A 1 247 ? -6.938 21.188 22.859 1 98.56 247 ASP A CA 1
ATOM 2046 C C . ASP A 1 247 ? -5.465 20.812 22.672 1 98.56 247 ASP A C 1
ATOM 2048 O O . ASP A 1 247 ? -4.617 21.688 22.484 1 98.56 247 ASP A O 1
ATOM 2052 N N . GLU A 1 248 ? -5.203 19.531 22.688 1 98.5 248 GLU A N 1
ATOM 2053 C CA . GLU A 1 248 ? -3.834 19.047 22.531 1 98.5 248 GLU A CA 1
ATOM 2054 C C . GLU A 1 248 ? -3.309 19.328 21.125 1 98.5 248 GLU A C 1
ATOM 2056 O O . GLU A 1 248 ? -2.168 19.766 20.969 1 98.5 248 GLU A O 1
ATOM 2061 N N . VAL A 1 249 ? -4.156 19.141 20.156 1 98.62 249 VAL A N 1
ATOM 2062 C CA . VAL A 1 249 ? -3.764 19.281 18.766 1 98.62 249 VAL A CA 1
ATOM 2063 C C . VAL A 1 249 ? -3.523 20.75 18.453 1 98.62 249 VAL A C 1
ATOM 2065 O O . VAL A 1 249 ? -2.578 21.094 17.734 1 98.62 249 VAL A O 1
ATOM 2068 N N . GLU A 1 250 ? -4.371 21.609 18.984 1 98.81 250 GLU A N 1
ATOM 2069 C CA . GLU A 1 250 ? -4.172 23.047 18.781 1 98.81 250 GLU A CA 1
ATOM 2070 C C . GLU A 1 250 ? -2.883 23.516 19.438 1 98.81 250 GLU A C 1
ATOM 2072 O O . GLU A 1 250 ? -2.137 24.312 18.859 1 98.81 250 GLU A O 1
ATOM 2077 N N . ALA A 1 251 ? -2.658 23.078 20.688 1 98.81 251 ALA A N 1
ATOM 2078 C CA . ALA A 1 251 ? -1.464 23.484 21.406 1 98.81 251 ALA A CA 1
ATOM 2079 C C . ALA A 1 251 ? -0.196 23.109 20.656 1 98.81 251 ALA A C 1
ATOM 2081 O O . ALA A 1 251 ? 0.743 23.906 20.562 1 98.81 251 ALA A O 1
ATOM 2082 N N . ALA A 1 252 ? -0.182 21.891 20.109 1 98.69 252 ALA A N 1
ATOM 2083 C CA . ALA A 1 252 ? 0.967 21.438 19.328 1 98.69 252 ALA A CA 1
ATOM 2084 C C . ALA A 1 252 ? 1.131 22.281 18.062 1 98.69 252 ALA A C 1
ATOM 2086 O O . ALA A 1 252 ? 2.25 22.625 17.688 1 98.69 252 ALA A O 1
ATOM 2087 N N . GLU A 1 253 ? 0.007 22.609 17.406 1 98.75 253 GLU A N 1
ATOM 2088 C CA . GLU A 1 253 ? 0.048 23.391 16.188 1 98.75 253 GLU A CA 1
ATOM 2089 C C . GLU A 1 253 ? 0.51 24.812 16.453 1 98.75 253 GLU A C 1
ATOM 2091 O O . GLU A 1 253 ? 1.246 25.406 15.656 1 98.75 253 GLU A O 1
ATOM 2096 N N . ILE A 1 254 ? 0.096 25.406 17.547 1 98.81 254 ILE A N 1
ATOM 2097 C CA . ILE A 1 254 ? 0.49 26.75 17.938 1 98.81 254 ILE A CA 1
ATOM 2098 C C . ILE A 1 254 ? 1.995 26.797 18.188 1 98.81 254 ILE A C 1
ATOM 2100 O O . ILE A 1 254 ? 2.684 27.703 17.703 1 98.81 254 ILE A O 1
ATOM 2104 N N . ALA A 1 255 ? 2.494 25.828 18.922 1 98.81 255 ALA A N 1
ATOM 2105 C CA . ALA A 1 255 ? 3.93 25.766 19.188 1 98.81 255 ALA A CA 1
ATOM 2106 C C . ALA A 1 255 ? 4.723 25.641 17.891 1 98.81 255 ALA A C 1
ATOM 2108 O O . ALA A 1 255 ? 5.719 26.344 17.703 1 98.81 255 ALA A O 1
ATOM 2109 N N . TYR A 1 256 ? 4.289 24.797 17.016 1 98.75 256 TYR A N 1
ATOM 2110 C CA . TYR A 1 256 ? 4.922 24.578 15.711 1 98.75 256 TYR A CA 1
ATOM 2111 C C . TYR A 1 256 ? 4.895 25.844 14.867 1 98.75 256 TYR A C 1
ATOM 2113 O O . TYR A 1 256 ? 5.922 26.25 14.328 1 98.75 256 TYR A O 1
ATOM 2121 N N . ALA A 1 257 ? 3.73 26.5 14.781 1 98.75 257 ALA A N 1
ATOM 2122 C CA . ALA A 1 257 ? 3.553 27.703 13.984 1 98.75 257 ALA A CA 1
ATOM 2123 C C . ALA A 1 257 ? 4.469 28.828 14.484 1 98.75 257 ALA A C 1
ATOM 2125 O O . ALA A 1 257 ? 5.105 29.516 13.68 1 98.75 257 ALA A O 1
ATOM 2126 N N . ASN A 1 258 ? 4.539 28.969 15.766 1 98.75 258 ASN A N 1
ATOM 2127 C CA . ASN A 1 258 ? 5.359 30.016 16.344 1 98.75 258 ASN A CA 1
ATOM 2128 C C . ASN A 1 258 ? 6.848 29.766 16.125 1 98.75 258 ASN A C 1
ATOM 2130 O O . ASN A 1 258 ? 7.637 30.703 16.047 1 98.75 258 ASN A O 1
ATOM 2134 N N . TYR A 1 259 ? 7.207 28.531 16 1 98.75 259 TYR A N 1
ATOM 2135 C CA . TYR A 1 259 ? 8.594 28.188 15.711 1 98.75 259 TYR A CA 1
ATOM 2136 C C . TYR A 1 259 ? 8.938 28.469 14.25 1 98.75 259 TYR A C 1
ATOM 2138 O O . TYR A 1 259 ? 9.898 29.172 13.953 1 98.75 259 TYR A O 1
ATOM 2146 N N . ILE A 1 260 ? 8.133 27.922 13.289 1 98.5 260 ILE A N 1
ATOM 2147 C CA . ILE A 1 260 ? 8.523 28.016 11.883 1 98.5 260 ILE A CA 1
ATOM 2148 C C . ILE A 1 260 ? 8.312 29.438 11.383 1 98.5 260 ILE A C 1
ATOM 2150 O O . ILE A 1 260 ? 8.953 29.875 10.422 1 98.5 260 ILE A O 1
ATOM 2154 N N . LEU A 1 261 ? 7.449 30.234 12.07 1 98.69 261 LEU A N 1
ATOM 2155 C CA . LEU A 1 261 ? 7.141 31.609 11.703 1 98.69 261 LEU A CA 1
ATOM 2156 C C . LEU A 1 261 ? 7.492 32.562 12.836 1 98.69 261 LEU A C 1
ATOM 2158 O O . LEU A 1 261 ? 6.758 33.531 13.094 1 98.69 261 LEU A O 1
ATOM 2162 N N . HIS A 1 262 ? 8.516 32.156 13.562 1 97.75 262 HIS A N 1
ATOM 2163 C CA . HIS A 1 262 ? 8.969 33.062 14.594 1 97.75 262 HIS A CA 1
ATOM 2164 C C . HIS A 1 262 ? 9.164 34.469 14.039 1 97.75 262 HIS A C 1
ATOM 2166 O O . HIS A 1 262 ? 8.961 35.469 14.742 1 97.75 262 HIS A O 1
ATOM 2172 N N . GLU A 1 263 ? 9.648 34.562 12.828 1 97.56 263 GLU A N 1
ATOM 2173 C CA . GLU A 1 263 ? 9.562 35.75 11.977 1 97.56 263 GLU A CA 1
ATOM 2174 C C . GLU A 1 263 ? 8.648 35.5 10.781 1 97.56 263 GLU A C 1
ATOM 2176 O O . GLU A 1 263 ? 8.742 34.469 10.133 1 97.56 263 GLU A O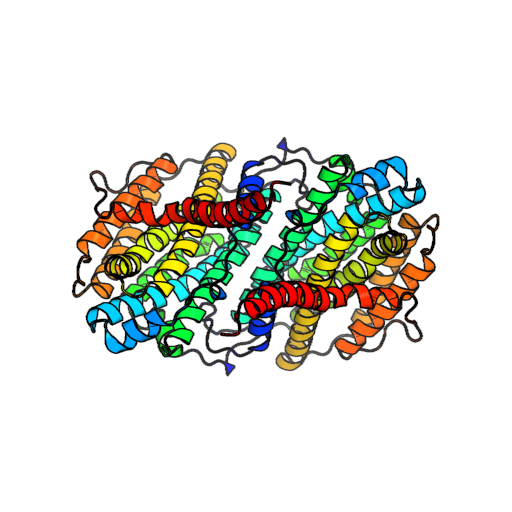 1
ATOM 2181 N N . PRO A 1 264 ? 7.77 36.469 10.57 1 97.62 264 PRO A N 1
ATOM 2182 C CA . PRO A 1 264 ? 6.863 36.281 9.438 1 97.62 264 PRO A CA 1
ATOM 2183 C C . PRO A 1 264 ? 7.586 36.312 8.094 1 97.62 264 PRO A C 1
ATOM 2185 O O . PRO A 1 264 ? 8.727 36.781 8.008 1 97.62 264 PRO A O 1
ATOM 2188 N N . ILE A 1 265 ? 7.016 35.656 7.164 1 97.5 265 ILE A N 1
ATOM 2189 C CA . ILE A 1 265 ? 7.43 35.844 5.777 1 97.5 265 ILE A CA 1
ATOM 2190 C C . ILE A 1 265 ? 6.383 36.656 5.027 1 97.5 265 ILE A C 1
ATOM 2192 O O . ILE A 1 265 ? 5.285 36.875 5.539 1 97.5 265 ILE A O 1
ATOM 2196 N N . ILE A 1 266 ? 6.73 37.156 3.869 1 96.06 266 ILE A N 1
ATOM 2197 C CA . ILE A 1 266 ? 5.824 38.031 3.135 1 96.06 266 ILE A CA 1
ATOM 2198 C C . ILE A 1 266 ? 4.5 37.344 2.885 1 96.06 266 ILE A C 1
ATOM 2200 O O . ILE A 1 266 ? 4.473 36.25 2.297 1 96.06 266 ILE A O 1
ATOM 2204 N N . GLY A 1 267 ? 3.348 37.812 3.457 1 94.88 267 GLY A N 1
ATOM 2205 C CA . GLY A 1 267 ? 2.008 37.312 3.184 1 94.88 267 GLY A CA 1
ATOM 2206 C C . GLY A 1 267 ? 1.593 36.188 4.102 1 94.88 267 GLY A C 1
ATOM 2207 O O . GLY A 1 267 ? 0.508 35.625 3.947 1 94.88 267 GLY A O 1
ATOM 2208 N N . TYR A 1 268 ? 2.436 35.812 5.062 1 97.88 268 TYR A N 1
ATOM 2209 C CA . TYR A 1 268 ? 2.137 34.656 5.902 1 97.88 268 TYR A CA 1
ATOM 2210 C C . TYR A 1 268 ? 2.801 34.781 7.27 1 97.88 268 TYR A C 1
ATOM 2212 O O . TYR A 1 268 ? 3.955 35.219 7.367 1 97.88 268 TYR A O 1
ATOM 2220 N N . ASN A 1 269 ? 2.096 34.625 8.289 1 98.38 269 ASN A N 1
ATOM 2221 C CA . ASN A 1 269 ? 2.609 34.656 9.648 1 98.38 269 ASN A CA 1
ATOM 2222 C C . ASN A 1 269 ? 1.92 33.625 10.547 1 98.38 269 ASN A C 1
ATOM 2224 O O . ASN A 1 269 ? 1.06 32.875 10.086 1 98.38 269 ASN A O 1
ATOM 2228 N N . ALA A 1 270 ? 2.318 33.531 11.781 1 98.69 270 ALA A N 1
ATOM 2229 C CA . ALA A 1 270 ? 1.839 32.5 12.703 1 98.69 270 ALA A CA 1
ATOM 2230 C C . ALA A 1 270 ? 0.345 32.688 12.969 1 98.69 270 ALA A C 1
ATOM 2232 O O . ALA A 1 270 ? -0.381 31.688 13.07 1 98.69 270 ALA A O 1
ATOM 2233 N N . ASP A 1 271 ? -0.128 33.906 13.047 1 98.44 271 ASP A N 1
ATOM 2234 C CA . ASP A 1 271 ? -1.54 34.125 13.328 1 98.44 271 ASP A CA 1
ATOM 2235 C C . ASP A 1 271 ? -2.422 33.625 12.195 1 98.44 271 ASP A C 1
ATOM 2237 O O . ASP A 1 271 ? -3.475 33.031 12.445 1 98.44 271 ASP A O 1
ATOM 2241 N N . LEU A 1 272 ? -2.01 33.844 10.977 1 98.44 272 LEU A N 1
ATOM 2242 C CA . LEU A 1 272 ? -2.736 33.312 9.82 1 98.44 272 LEU A CA 1
ATOM 2243 C C . LEU A 1 272 ? -2.754 31.781 9.836 1 98.44 272 LEU A C 1
ATOM 2245 O O . LEU A 1 272 ? -3.797 31.172 9.594 1 98.44 272 LEU A O 1
ATOM 2249 N N . HIS A 1 273 ? -1.571 31.172 10.133 1 98.75 273 HIS A N 1
ATOM 2250 C CA . HIS A 1 273 ? -1.461 29.719 10.188 1 98.75 273 HIS A CA 1
ATOM 2251 C C . HIS A 1 273 ? -2.412 29.141 11.227 1 98.75 273 HIS A C 1
ATOM 2253 O O . HIS A 1 273 ? -3.15 28.203 10.938 1 98.75 273 HIS A O 1
ATOM 2259 N N . ILE A 1 274 ? -2.43 29.719 12.438 1 98.75 274 ILE A N 1
ATOM 2260 C CA . ILE A 1 274 ? -3.221 29.234 13.555 1 98.75 274 ILE A CA 1
ATOM 2261 C C . ILE A 1 274 ? -4.703 29.469 13.289 1 98.75 274 ILE A C 1
ATOM 2263 O O . ILE A 1 274 ? -5.539 28.594 13.539 1 98.75 274 ILE A O 1
ATOM 2267 N N . GLY A 1 275 ? -5.012 30.641 12.781 1 98.69 275 GLY A N 1
ATOM 2268 C CA . GLY A 1 275 ? -6.391 30.938 12.438 1 98.69 275 GLY A CA 1
ATOM 2269 C C . GLY A 1 275 ? -6.965 29.984 11.406 1 98.69 275 GLY A C 1
ATOM 2270 O O . GLY A 1 275 ? -8.094 29.516 11.547 1 98.69 275 GLY A O 1
ATOM 2271 N N . GLN A 1 276 ? -6.199 29.75 10.391 1 98.56 276 GLN A N 1
ATOM 2272 C CA . GLN A 1 276 ? -6.664 28.828 9.352 1 98.56 276 GLN A CA 1
ATOM 2273 C C . GLN A 1 276 ? -6.828 27.422 9.891 1 98.56 276 GLN A C 1
ATOM 2275 O O . GLN A 1 276 ? -7.762 26.703 9.516 1 98.56 276 GLN A O 1
ATOM 2280 N N . PHE A 1 277 ? -5.891 26.969 10.727 1 98.69 277 PHE A N 1
ATOM 2281 C CA . PHE A 1 277 ? -6.02 25.672 11.367 1 98.69 277 PHE A CA 1
ATOM 2282 C C . PHE A 1 277 ? -7.355 25.562 12.094 1 98.69 277 PHE A C 1
ATOM 2284 O O . PHE A 1 277 ? -8.062 24.562 11.945 1 98.69 277 PHE A O 1
ATOM 2291 N N . ARG A 1 278 ? -7.707 26.609 12.875 1 98.81 278 ARG A N 1
ATOM 2292 C CA . ARG A 1 278 ? -8.945 26.594 13.641 1 98.81 278 ARG A CA 1
ATOM 2293 C C . ARG A 1 278 ? -10.164 26.531 12.719 1 98.81 278 ARG A C 1
ATOM 2295 O O . ARG A 1 278 ? -11.133 25.828 13.016 1 98.81 278 ARG A O 1
ATOM 2302 N N . PHE A 1 279 ? -10.086 27.172 11.625 1 98.56 279 PHE A N 1
ATOM 2303 C CA . PHE A 1 279 ? -11.164 27.156 10.641 1 98.56 279 PHE A CA 1
ATOM 2304 C C . PHE A 1 279 ? -11.352 25.766 10.062 1 98.56 279 PHE A C 1
ATOM 2306 O O . PHE A 1 279 ? -12.477 25.266 9.977 1 98.56 279 PHE A O 1
ATOM 2313 N N . ILE A 1 280 ? -10.273 25.172 9.672 1 98.12 280 ILE A N 1
ATOM 2314 C CA . ILE A 1 280 ? -10.312 23.844 9.062 1 98.12 280 ILE A CA 1
ATOM 2315 C C . ILE A 1 280 ? -10.766 22.828 10.102 1 98.12 280 ILE A C 1
ATOM 2317 O O . ILE A 1 280 ? -11.508 21.891 9.773 1 98.12 280 ILE A O 1
ATOM 2321 N N . ALA A 1 281 ? -10.289 22.984 11.352 1 98.81 281 ALA A N 1
ATOM 2322 C CA . ALA A 1 281 ? -10.703 22.094 12.438 1 98.81 281 ALA A CA 1
ATOM 2323 C C . ALA A 1 281 ? -12.219 22.094 12.594 1 98.81 281 ALA A C 1
ATOM 2325 O O . ALA A 1 281 ? -12.836 21.047 12.766 1 98.81 281 ALA A O 1
ATOM 2326 N N . ASN A 1 282 ? -12.82 23.281 12.539 1 98.69 282 ASN A N 1
ATOM 2327 C CA . ASN A 1 282 ? -14.273 23.406 12.602 1 98.69 282 ASN A CA 1
ATOM 2328 C C . ASN A 1 282 ? -14.945 22.656 11.445 1 98.69 282 ASN A C 1
ATOM 2330 O O . ASN A 1 282 ? -15.945 21.969 11.648 1 98.69 282 ASN A O 1
ATOM 2334 N N . ARG A 1 283 ? -14.391 22.797 10.305 1 97.88 283 ARG A N 1
ATOM 2335 C CA . ARG A 1 283 ? -14.93 22.109 9.133 1 97.88 283 ARG A CA 1
ATOM 2336 C C . ARG A 1 283 ? -14.914 20.594 9.312 1 97.88 283 ARG A C 1
ATOM 2338 O O . ARG A 1 283 ? -15.898 19.922 9.023 1 97.88 283 ARG A O 1
ATOM 2345 N N . ARG A 1 284 ? -13.789 20.047 9.781 1 98.62 284 ARG A N 1
ATOM 2346 C CA . ARG A 1 284 ? -13.664 18.609 9.992 1 98.62 284 ARG A CA 1
ATOM 2347 C C . ARG A 1 284 ? -14.648 18.125 11.055 1 98.62 284 ARG A C 1
ATOM 2349 O O . ARG A 1 284 ? -15.273 17.062 10.898 1 98.62 284 ARG A O 1
ATOM 2356 N N . SER A 1 285 ? -14.758 18.906 12.086 1 98.5 285 SER A N 1
ATOM 2357 C CA . SER A 1 285 ? -15.688 18.531 13.156 1 98.5 285 SER A CA 1
ATOM 2358 C C . SER A 1 285 ? -17.125 18.5 12.664 1 98.5 285 SER A C 1
ATOM 2360 O O . SER A 1 285 ? -17.891 17.594 12.992 1 98.5 285 SER A O 1
ATOM 2362 N N . ARG A 1 286 ? -17.516 19.469 11.859 1 97.94 286 ARG A N 1
ATOM 2363 C CA . ARG A 1 286 ? -18.844 19.5 11.273 1 97.94 286 ARG A CA 1
ATOM 2364 C C . ARG A 1 286 ? -19.078 18.281 10.391 1 97.94 286 ARG A C 1
ATOM 2366 O O . ARG A 1 286 ? -20.156 17.672 10.43 1 97.94 286 ARG A O 1
ATOM 2373 N N . GLN A 1 287 ? -18.094 17.922 9.633 1 98.06 287 GLN A N 1
ATOM 2374 C CA . GLN A 1 287 ? -18.203 16.766 8.742 1 98.06 287 GLN A CA 1
ATOM 2375 C C . GLN A 1 287 ? -18.406 15.484 9.531 1 98.06 287 GLN A C 1
ATOM 2377 O O . GLN A 1 287 ? -19.047 14.547 9.055 1 98.06 287 GLN A O 1
ATOM 2382 N N . LEU A 1 288 ? -17.922 15.469 10.766 1 98.06 288 LEU A N 1
ATOM 2383 C CA . LEU A 1 288 ? -18.047 14.305 11.633 1 98.06 288 LEU A CA 1
ATOM 2384 C C . LEU A 1 288 ? -19.344 14.367 12.43 1 98.06 288 LEU A C 1
ATOM 2386 O O . LEU A 1 288 ? -19.672 13.445 13.18 1 98.06 288 LEU A O 1
ATOM 2390 N N . GLY A 1 289 ? -20.078 15.469 12.266 1 96.19 289 GLY A N 1
ATOM 2391 C CA . GLY A 1 289 ? -21.312 15.656 13.023 1 96.19 289 GLY A CA 1
ATOM 2392 C C . GLY A 1 289 ? -21.062 16.031 14.469 1 96.19 289 GLY A C 1
ATOM 2393 O O . GLY A 1 289 ? -21.875 15.734 15.344 1 96.19 289 GLY A O 1
ATOM 2394 N N . MET A 1 290 ? -19.953 16.656 14.758 1 96.88 290 MET A N 1
ATOM 2395 C CA . MET A 1 290 ? -19.578 17.047 16.125 1 96.88 290 MET A CA 1
ATOM 2396 C C . MET A 1 290 ? -19.641 18.562 16.297 1 96.88 290 MET A C 1
ATOM 2398 O O . MET A 1 290 ? -19.734 19.297 15.32 1 96.88 290 MET A O 1
ATOM 2402 N N . LYS A 1 291 ? -19.547 18.969 17.531 1 96.62 291 LYS A N 1
ATOM 2403 C CA . LYS A 1 291 ? -19.5 20.406 17.844 1 96.62 291 LYS A CA 1
ATOM 2404 C C . LYS A 1 291 ? -18.188 21.016 17.391 1 96.62 291 LYS A C 1
ATOM 2406 O O . LYS A 1 291 ? -17.125 20.406 17.531 1 96.62 291 LYS A O 1
ATOM 2411 N N . GLU A 1 292 ? -18.281 22.234 16.922 1 97.88 292 GLU A N 1
ATOM 2412 C CA . GLU A 1 292 ? -17.078 22.953 16.516 1 97.88 292 GLU A CA 1
ATOM 2413 C C . GLU A 1 292 ? -16.156 23.219 17.703 1 97.88 292 GLU A C 1
ATOM 2415 O O . GLU A 1 292 ? -16.594 23.75 18.719 1 97.88 292 GLU A O 1
ATOM 2420 N N . PRO A 1 293 ? -14.914 22.922 17.547 1 98.56 293 PRO A N 1
ATOM 2421 C CA . PRO A 1 293 ? -13.992 23.141 18.672 1 98.56 293 PRO A CA 1
ATOM 2422 C C . PRO A 1 293 ? -13.594 24.609 18.812 1 98.56 293 PRO A C 1
ATOM 2424 O O . PRO A 1 293 ? -13.195 25.047 19.906 1 98.56 293 PRO A O 1
ATOM 2427 N N . PHE A 1 294 ? -13.703 25.375 17.719 1 98.56 294 PHE A N 1
ATOM 2428 C CA . PHE A 1 294 ? -13.273 26.766 17.75 1 98.56 294 PHE A CA 1
ATOM 2429 C C . PHE A 1 294 ? -14.344 27.656 17.141 1 98.56 294 PHE A C 1
ATOM 2431 O O . PHE A 1 294 ? -14.102 28.312 16.109 1 98.56 294 PHE A O 1
ATOM 2438 N N . PRO A 1 295 ? -15.375 27.875 17.828 1 97.75 295 PRO A N 1
ATOM 2439 C CA . PRO A 1 295 ? -16.453 28.719 17.297 1 97.75 295 PRO A CA 1
ATOM 2440 C C . PRO A 1 295 ? -15.977 30.125 16.938 1 97.75 295 PRO A C 1
ATOM 2442 O O . PRO A 1 295 ? -15.211 30.734 17.688 1 97.75 295 PRO A O 1
ATOM 2445 N N . GLY A 1 296 ? -16.344 30.547 15.789 1 96.94 296 GLY A N 1
ATOM 2446 C CA . GLY A 1 296 ? -16.031 31.891 15.359 1 96.94 296 GLY A CA 1
ATOM 2447 C C . GLY A 1 296 ? -14.797 31.984 14.477 1 96.94 296 GLY A C 1
ATOM 2448 O O . GLY A 1 296 ? -14.547 33 13.852 1 96.94 296 GLY A O 1
ATOM 2449 N N . ALA A 1 297 ? -14.008 30.859 14.43 1 98.19 297 ALA A N 1
ATOM 2450 C CA . ALA A 1 297 ? -12.836 30.875 13.555 1 98.19 297 ALA A CA 1
ATOM 2451 C C . ALA A 1 297 ? -13.234 31.094 12.102 1 98.19 297 ALA A C 1
ATOM 2453 O O . ALA A 1 297 ? -14.188 30.469 11.617 1 98.19 297 ALA A O 1
ATOM 2454 N N . LYS A 1 298 ? -12.516 32 11.391 1 96.88 298 LYS A N 1
ATOM 2455 C CA . LYS A 1 298 ? -12.859 32.375 10.023 1 96.88 298 LYS A CA 1
ATOM 2456 C C . LYS A 1 298 ? -11.82 31.859 9.031 1 96.88 298 LYS A C 1
ATOM 2458 O O . LYS A 1 298 ? -10.711 31.5 9.422 1 96.88 298 LYS A O 1
ATOM 2463 N N . ASN A 1 299 ? -12.273 31.734 7.797 1 97.56 299 ASN A N 1
ATOM 2464 C CA . ASN A 1 299 ? -11.352 31.422 6.715 1 97.56 299 ASN A CA 1
ATOM 2465 C C . ASN A 1 299 ? -10.375 32.562 6.449 1 97.56 299 ASN A C 1
ATOM 2467 O O . ASN A 1 299 ? -10.695 33.5 5.715 1 97.56 299 ASN A O 1
ATOM 2471 N N . VAL A 1 300 ? -9.156 32.469 6.945 1 97.56 300 VAL A N 1
ATOM 2472 C CA . VAL A 1 300 ? -8.219 33.562 6.859 1 97.56 300 VAL A CA 1
ATOM 2473 C C . VAL A 1 300 ? -7.258 33.344 5.695 1 97.56 300 VAL A C 1
ATOM 2475 O O . VAL A 1 300 ? -6.48 34.25 5.344 1 97.56 300 VAL A O 1
ATOM 2478 N N . LEU A 1 301 ? -7.246 32.156 5.086 1 96.75 301 LEU A N 1
ATOM 2479 C CA . LEU A 1 301 ? -6.492 31.844 3.875 1 96.75 301 LEU A CA 1
ATOM 2480 C C . LEU A 1 301 ? -7.41 31.312 2.785 1 96.75 301 LEU A C 1
ATOM 2482 O O . LEU A 1 301 ? -7.277 30.156 2.371 1 96.75 301 LEU A O 1
ATOM 2486 N N . PRO A 1 302 ? -8.266 32.125 2.182 1 93.38 302 PRO A N 1
ATOM 2487 C CA . PRO A 1 302 ? -9.266 31.625 1.229 1 93.38 302 PRO A CA 1
ATOM 2488 C C . PRO A 1 302 ? -8.641 31 -0.01 1 93.38 302 PRO A C 1
ATOM 2490 O O . PRO A 1 302 ? -9.258 30.141 -0.647 1 93.38 302 PRO A O 1
ATOM 2493 N N . TRP A 1 303 ? -7.402 31.328 -0.248 1 92.5 303 TRP A N 1
ATOM 2494 C CA . TRP A 1 303 ? -6.738 30.812 -1.441 1 92.5 303 TRP A CA 1
ATOM 2495 C C . TRP A 1 303 ? -6.312 29.359 -1.246 1 92.5 303 TRP A C 1
ATOM 2497 O O . TRP A 1 303 ? -5.945 28.672 -2.207 1 92.5 303 TRP A O 1
ATOM 2507 N N . LEU A 1 304 ? -6.309 28.828 -0.033 1 92.19 304 LEU A N 1
ATOM 2508 C CA . LEU A 1 304 ? -5.895 27.469 0.226 1 92.19 304 LEU A CA 1
ATOM 2509 C C . LEU A 1 304 ? -6.84 26.469 -0.443 1 92.19 304 LEU A C 1
ATOM 2511 O O . LEU A 1 304 ? -6.398 25.469 -1.009 1 92.19 304 LEU A O 1
ATOM 2515 N N . ASP A 1 305 ? -8.109 26.75 -0.456 1 85.5 305 ASP A N 1
ATOM 2516 C CA . ASP A 1 305 ? -9.102 25.859 -1.062 1 85.5 305 ASP A CA 1
ATOM 2517 C C . ASP A 1 305 ? -8.906 25.766 -2.574 1 85.5 305 ASP A C 1
ATOM 2519 O O . ASP A 1 305 ? -9.227 24.75 -3.189 1 85.5 305 ASP A O 1
ATOM 2523 N N . GLU A 1 306 ? -8.391 26.844 -3.145 1 82.25 306 GLU A N 1
ATOM 2524 C CA . GLU A 1 306 ? -8.133 26.844 -4.582 1 82.25 306 GLU A CA 1
ATOM 2525 C C . GLU A 1 306 ? -7.016 25.875 -4.949 1 82.25 306 GLU A C 1
ATOM 2527 O O . GLU A 1 306 ? -6.973 25.375 -6.074 1 82.25 306 GLU A O 1
ATOM 2532 N N . GLN A 1 307 ? -6.121 25.609 -4.035 1 81.69 307 GLN A N 1
ATOM 2533 C CA . GLN A 1 307 ? -4.98 24.734 -4.277 1 81.69 307 GLN A CA 1
ATOM 2534 C C . GLN A 1 307 ? -5.418 23.281 -4.406 1 81.69 307 GLN A C 1
ATOM 2536 O O . GLN A 1 307 ? -4.754 22.484 -5.074 1 81.69 307 GLN A O 1
ATOM 2541 N N . SER A 1 308 ? -6.434 22.938 -3.766 1 72.94 308 SER A N 1
ATOM 2542 C CA . SER A 1 308 ? -6.898 21.562 -3.766 1 72.94 308 SER A CA 1
ATOM 2543 C C . SER A 1 308 ? -7.746 21.266 -5 1 72.94 308 SER A C 1
ATOM 2545 O O . SER A 1 308 ? -7.961 20.094 -5.348 1 72.94 308 SER A O 1
ATOM 2547 N N . ASN A 1 309 ? -8.273 22.188 -5.641 1 65.88 309 ASN A N 1
ATOM 2548 C CA . ASN A 1 309 ? -9.203 22.031 -6.754 1 65.88 309 ASN A CA 1
ATOM 2549 C C . ASN A 1 309 ? -8.492 22.125 -8.102 1 65.88 309 ASN A C 1
ATOM 2551 O O . ASN A 1 309 ? -9.133 22.094 -9.148 1 65.88 309 ASN A O 1
ATOM 2555 N N . LEU A 1 310 ? -7.176 22.266 -8.219 1 54.56 310 LEU A N 1
ATOM 2556 C CA . LEU A 1 310 ? -6.512 22.562 -9.477 1 54.56 310 LEU A CA 1
ATOM 2557 C C . LEU A 1 310 ? -6.668 21.422 -10.469 1 54.56 310 LEU A C 1
ATOM 2559 O O . LEU A 1 310 ? -6.414 21.594 -11.664 1 54.56 310 LEU A O 1
ATOM 2563 N N . ARG A 1 311 ? -6.68 20.156 -10.188 1 48.91 311 ARG A N 1
ATOM 2564 C CA . ARG A 1 311 ? -6.676 19.125 -11.227 1 48.91 311 ARG A CA 1
ATOM 2565 C C . ARG A 1 311 ? -7.637 19.5 -12.352 1 48.91 311 ARG A C 1
ATOM 2567 O O . ARG A 1 311 ? -7.473 19.047 -13.484 1 48.91 311 ARG A O 1
ATOM 2574 N N . LYS A 1 312 ? -8.727 19.875 -12.023 1 46 312 LYS A N 1
ATOM 2575 C CA . LYS A 1 312 ? -9.766 19.844 -13.047 1 46 312 LYS A CA 1
ATOM 2576 C C . LYS A 1 312 ? -9.391 20.703 -14.25 1 46 312 LYS A C 1
ATOM 2578 O O . LYS A 1 312 ? -9.789 20.406 -15.383 1 46 312 LYS A O 1
ATOM 2583 N N . GLU A 1 313 ? -8.508 21.453 -14.078 1 40.06 313 GLU A N 1
ATOM 2584 C CA . GLU A 1 313 ? -8.289 22.391 -15.172 1 40.06 313 GLU A CA 1
ATOM 2585 C C . GLU A 1 313 ? -7.234 21.875 -16.141 1 40.06 313 GLU A C 1
ATOM 2587 O O . GLU A 1 313 ? -7.344 22.078 -17.359 1 40.06 313 GLU A O 1
ATOM 2592 N N . LYS A 1 314 ? -6.18 21.266 -15.68 1 42.78 314 LYS A N 1
ATOM 2593 C CA . LYS A 1 314 ? -5.156 20.891 -16.656 1 42.78 314 LYS A CA 1
ATOM 2594 C C . LYS A 1 314 ? -5.566 19.656 -17.438 1 42.78 314 LYS A C 1
ATOM 2596 O O . LYS A 1 314 ? -5.254 19.531 -18.625 1 42.78 314 LYS A O 1
ATOM 2601 N N . ASN A 1 315 ? -6.156 18.719 -16.812 1 39.34 315 ASN A N 1
ATOM 2602 C CA . ASN A 1 315 ? -6.66 17.578 -17.578 1 39.34 315 ASN A CA 1
ATOM 2603 C C . ASN A 1 315 ? -7.684 18.016 -18.625 1 39.34 315 ASN A C 1
ATOM 2605 O O . ASN A 1 315 ? -7.793 17.391 -19.688 1 39.34 315 ASN A O 1
ATOM 2609 N N . PHE A 1 316 ? -8.344 19 -18.297 1 38.94 316 PHE A N 1
ATOM 2610 C CA . PHE A 1 316 ? -9.25 19.578 -19.281 1 38.94 316 PHE A CA 1
ATOM 2611 C C . PHE A 1 316 ? -8.461 20.203 -20.438 1 38.94 316 PHE A C 1
ATOM 2613 O O . PHE A 1 316 ? -8.828 20.047 -21.594 1 38.94 316 PHE A O 1
ATOM 2620 N N . PHE A 1 317 ? -7.414 20.781 -20.141 1 38.81 317 PHE A N 1
ATOM 2621 C CA . PHE A 1 317 ? -6.609 21.391 -21.188 1 38.81 317 PHE A CA 1
ATOM 2622 C C . PHE A 1 317 ? -5.793 20.344 -21.938 1 38.81 317 PHE A C 1
ATOM 2624 O O . PHE A 1 317 ? -5.676 20.391 -23.156 1 38.81 317 PHE A O 1
ATOM 2631 N N . GLU A 1 318 ? -5.25 19.453 -21.25 1 39.41 318 GLU A N 1
ATOM 2632 C CA . GLU A 1 318 ? -4.473 18.391 -21.891 1 39.41 318 GLU A CA 1
ATOM 2633 C C . GLU A 1 318 ? -5.383 17.359 -22.547 1 39.41 318 GLU A C 1
ATOM 2635 O O . GLU A 1 318 ? -5.074 16.844 -23.641 1 39.41 318 GLU A O 1
ATOM 2640 N N . THR A 1 319 ? -6.477 17.016 -21.938 1 39.12 319 THR A N 1
ATOM 2641 C CA . THR A 1 319 ? -7.492 16.25 -22.656 1 39.12 319 THR A CA 1
ATOM 2642 C C . THR A 1 319 ? -8.055 17.062 -23.828 1 39.12 319 THR A C 1
ATOM 2644 O O . THR A 1 319 ? -8.273 16.516 -24.906 1 39.12 319 THR A O 1
ATOM 2647 N N . ARG A 1 320 ? -8.156 18.375 -23.609 1 36.59 320 ARG A N 1
ATOM 2648 C CA . ARG A 1 320 ? -8.633 19.219 -24.703 1 36.59 320 ARG A CA 1
ATOM 2649 C C . ARG A 1 320 ? -7.574 19.359 -25.797 1 36.59 320 ARG A C 1
ATOM 2651 O O . ARG A 1 320 ? -7.891 19.344 -26.984 1 36.59 320 ARG A O 1
ATOM 2658 N N . VAL A 1 321 ? -6.383 19.438 -25.359 1 39 321 VAL A N 1
ATOM 2659 C CA . VAL A 1 321 ? -5.344 19.562 -26.375 1 39 321 VAL A CA 1
ATOM 2660 C C . VAL A 1 321 ? -5.199 18.25 -27.141 1 39 321 VAL A C 1
ATOM 2662 O O . VAL A 1 321 ? -5.066 18.25 -28.359 1 39 321 VAL A O 1
ATOM 2665 N N . THR A 1 322 ? -5.348 17.109 -26.391 1 37.62 322 THR A N 1
ATOM 2666 C CA . THR A 1 322 ? -5.336 15.828 -27.094 1 37.62 322 THR A CA 1
ATOM 2667 C C . THR A 1 322 ? -6.633 15.633 -27.875 1 37.62 322 THR A C 1
ATOM 2669 O O . THR A 1 322 ? -6.617 15.117 -29 1 37.62 322 THR A O 1
ATOM 2672 N N . GLU A 1 323 ? -7.707 16.078 -27.281 1 39.69 323 GLU A N 1
ATOM 2673 C CA . GLU A 1 323 ? -8.953 15.961 -28.047 1 39.69 323 GLU A CA 1
ATOM 2674 C C . GLU A 1 323 ? -8.969 16.922 -29.219 1 39.69 323 GLU A C 1
ATOM 2676 O O . GLU A 1 323 ? -9.453 16.594 -30.297 1 39.69 323 GLU A O 1
ATOM 2681 N N . TYR A 1 324 ? -8.508 18.109 -28.938 1 36.59 324 TYR A N 1
ATOM 2682 C CA . TYR A 1 324 ? -8.453 19.062 -30.047 1 36.59 324 TYR A CA 1
ATOM 2683 C C . TYR A 1 324 ? -7.492 18.578 -31.125 1 36.59 324 TYR A C 1
ATOM 2685 O O . TYR A 1 324 ? -7.695 18.859 -32.312 1 36.59 324 TYR A O 1
ATOM 2693 N N . GLN A 1 325 ? -6.406 17.984 -30.766 1 35.53 325 GLN A N 1
ATOM 2694 C CA . GLN A 1 325 ? -5.496 17.516 -31.797 1 35.53 325 GLN A CA 1
ATOM 2695 C C . GLN A 1 325 ? -6.09 16.328 -32.562 1 35.53 325 GLN A C 1
ATOM 2697 O O . GLN A 1 325 ? -5.875 16.172 -33.75 1 35.53 325 GLN A O 1
ATOM 2702 N N . THR A 1 326 ? -6.848 15.492 -31.828 1 36.25 326 THR A N 1
ATOM 2703 C CA . THR A 1 326 ? -7.438 14.383 -32.562 1 36.25 326 THR A CA 1
ATOM 2704 C C . THR A 1 326 ? -8.641 14.852 -33.375 1 36.25 326 THR A C 1
ATOM 2706 O O . THR A 1 326 ? -8.977 14.25 -34.406 1 36.25 326 THR A O 1
ATOM 2709 N N . GLY A 1 327 ? -9.32 15.828 -32.812 1 37.28 327 GLY A N 1
ATOM 2710 C CA . GLY A 1 327 ? -10.492 16.266 -33.531 1 37.28 327 GLY A CA 1
ATOM 2711 C C . GLY A 1 327 ? -10.156 17.016 -34.812 1 37.28 327 GLY A C 1
ATOM 2712 O O . GLY A 1 327 ? -11.016 17.203 -35.688 1 37.28 327 GLY A O 1
ATOM 2713 N N . GLY A 1 328 ? -9.078 17.734 -34.781 1 36.44 328 GLY A N 1
ATOM 2714 C CA . GLY A 1 328 ? -8.883 18.625 -35.906 1 36.44 328 GLY A CA 1
ATOM 2715 C C . GLY A 1 328 ? -8.562 17.875 -37.188 1 36.44 328 GLY A C 1
ATOM 2716 O O . GLY A 1 328 ? -8.367 18.484 -38.25 1 36.44 328 GLY A O 1
ATOM 2717 N N . GLY A 1 329 ? -8.133 16.609 -37.062 1 33.81 329 GLY A N 1
ATOM 2718 C CA . GLY A 1 329 ? -7.703 16.047 -38.344 1 33.81 329 GLY A CA 1
ATOM 2719 C C . GLY A 1 329 ? -8.859 15.68 -39.25 1 33.81 329 GLY A C 1
ATOM 2720 O O . GLY A 1 329 ? -8.695 14.891 -40.188 1 33.81 329 GLY A O 1
ATOM 2721 N N . LEU A 1 330 ? -10.156 15.922 -38.844 1 27.58 330 LEU A N 1
ATOM 2722 C CA . LEU A 1 330 ? -11.117 15.562 -39.875 1 27.58 330 LEU A CA 1
ATOM 2723 C C . LEU A 1 330 ? -11.023 16.516 -41.062 1 27.58 330 LEU A C 1
ATOM 2725 O O . LEU A 1 330 ? -11.211 17.734 -40.906 1 27.58 330 LEU A O 1
ATOM 2729 N N . LYS A 1 331 ? -10.078 16.203 -41.938 1 26.05 331 LYS A N 1
ATOM 2730 C CA . LYS A 1 331 ? -10.047 16.875 -43.25 1 26.05 331 LYS A CA 1
ATOM 2731 C C . LYS A 1 331 ? -11.406 16.797 -43.938 1 26.05 331 LYS A C 1
ATOM 2733 O O . LYS A 1 331 ? -12.008 15.719 -44 1 26.05 331 LYS A O 1
ATOM 2738 N N . TRP A 1 332 ? -12.133 17.859 -43.875 1 25.45 332 TRP A N 1
ATOM 2739 C CA . TRP A 1 332 ? -13.312 18.188 -44.656 1 25.45 332 TRP A CA 1
ATOM 2740 C C . TRP A 1 332 ? -13.055 17.906 -46.156 1 25.45 332 TRP A C 1
ATOM 2742 O O . TRP A 1 332 ? -12.133 18.469 -46.75 1 25.45 332 TRP A O 1
ATOM 2752 N N . ASP A 1 333 ? -13.125 16.625 -46.531 1 24.31 333 ASP A N 1
ATOM 2753 C CA . ASP A 1 333 ? -13.438 16.406 -47.969 1 24.31 333 ASP A CA 1
ATOM 2754 C C . ASP A 1 333 ? -14.828 16.953 -48.281 1 24.31 333 ASP A C 1
ATOM 2756 O O . ASP A 1 333 ? -15.75 16.859 -47.5 1 24.31 333 ASP A O 1
ATOM 2760 N N . MET B 1 1 ? 21.156 10.836 19.141 1 61.88 1 MET B N 1
ATOM 2761 C CA . MET B 1 1 ? 22.234 10.703 18.172 1 61.88 1 MET B CA 1
ATOM 2762 C C . MET B 1 1 ? 21.688 10.453 16.781 1 61.88 1 MET B C 1
ATOM 2764 O O . MET B 1 1 ? 20.609 9.859 16.625 1 61.88 1 MET B O 1
ATOM 2768 N N . PRO B 1 2 ? 22.391 11.062 15.734 1 72.31 2 PRO B N 1
ATOM 2769 C CA . PRO B 1 2 ? 21.953 10.797 14.359 1 72.31 2 PRO B CA 1
ATOM 2770 C C . PRO B 1 2 ? 21.906 9.305 14.031 1 72.31 2 PRO B C 1
ATOM 2772 O O . PRO B 1 2 ? 22.656 8.516 14.617 1 72.31 2 PRO B O 1
ATOM 2775 N N . VAL B 1 3 ? 20.922 8.961 13.289 1 76.56 3 VAL B N 1
ATOM 2776 C CA . VAL B 1 3 ? 20.781 7.562 12.883 1 76.56 3 VAL B CA 1
ATOM 2777 C C . VAL B 1 3 ? 21.922 7.18 11.945 1 76.56 3 VAL B C 1
ATOM 2779 O O . VAL B 1 3 ? 22.25 7.934 11.023 1 76.56 3 VAL B O 1
ATOM 2782 N N . ASN B 1 4 ? 22.578 6.027 12.273 1 80.81 4 ASN B N 1
ATOM 2783 C CA . ASN B 1 4 ? 23.594 5.453 11.398 1 80.81 4 ASN B CA 1
ATOM 2784 C C . ASN B 1 4 ? 23.031 4.324 10.547 1 80.81 4 ASN B C 1
ATOM 2786 O O . ASN B 1 4 ? 22.312 3.453 11.055 1 80.81 4 ASN B O 1
ATOM 2790 N N . ALA B 1 5 ? 23.312 4.453 9.289 1 80.5 5 ALA B N 1
ATOM 2791 C CA . ALA B 1 5 ? 22.828 3.447 8.352 1 80.5 5 ALA B CA 1
ATOM 2792 C C . ALA B 1 5 ? 23.188 2.041 8.805 1 80.5 5 ALA B C 1
ATOM 2794 O O . ALA B 1 5 ? 22.406 1.105 8.664 1 80.5 5 ALA B O 1
ATOM 2795 N N . SER B 1 6 ? 24.359 1.864 9.297 1 83.31 6 SER B N 1
ATOM 2796 C CA . SER B 1 6 ? 24.875 0.553 9.672 1 83.31 6 SER B CA 1
ATOM 2797 C C . SER B 1 6 ? 24.094 -0.054 10.82 1 83.31 6 SER B C 1
ATOM 2799 O O . SER B 1 6 ? 24.172 -1.256 11.078 1 83.31 6 SER B O 1
ATOM 2801 N N . ASP B 1 7 ? 23.266 0.762 11.438 1 88.06 7 ASP B N 1
ATOM 2802 C CA . ASP B 1 7 ? 22.5 0.283 12.586 1 88.06 7 ASP B CA 1
ATOM 2803 C C . ASP B 1 7 ? 21.156 -0.296 12.141 1 88.06 7 ASP B C 1
ATOM 2805 O O . ASP B 1 7 ? 20.484 -0.976 12.914 1 88.06 7 ASP B O 1
ATOM 2809 N N . LYS B 1 8 ? 20.812 -0.057 10.922 1 92 8 LYS B N 1
ATOM 2810 C CA . LYS B 1 8 ? 19.562 -0.604 10.391 1 92 8 LYS B CA 1
ATOM 2811 C C . LYS B 1 8 ? 19.688 -2.1 10.117 1 92 8 LYS B C 1
ATOM 2813 O O . LYS B 1 8 ? 20.797 -2.6 9.875 1 92 8 LYS B O 1
ATOM 2818 N N . ARG B 1 9 ? 18.641 -2.783 10.227 1 95.38 9 ARG B N 1
ATOM 2819 C CA . ARG B 1 9 ? 18.562 -4.211 9.945 1 95.38 9 ARG B CA 1
ATOM 2820 C C . ARG B 1 9 ? 17.266 -4.547 9.219 1 95.38 9 ARG B C 1
ATOM 2822 O O . ARG B 1 9 ? 16.312 -3.76 9.234 1 95.38 9 ARG B O 1
ATOM 2829 N N . ILE B 1 10 ? 17.25 -5.691 8.562 1 96.44 10 ILE B N 1
ATOM 2830 C CA . ILE B 1 10 ? 16.047 -6.129 7.883 1 96.44 10 ILE B CA 1
ATOM 2831 C C . ILE B 1 10 ? 14.938 -6.398 8.906 1 96.44 10 ILE B C 1
ATOM 2833 O O . ILE B 1 10 ? 13.828 -5.871 8.789 1 96.44 10 ILE B O 1
ATOM 2837 N N . VAL B 1 11 ? 15.281 -7.172 9.953 1 94.5 11 VAL B N 1
ATOM 2838 C CA . VAL B 1 11 ? 14.391 -7.395 11.094 1 94.5 11 VAL B CA 1
ATOM 2839 C C . VAL B 1 11 ? 15.133 -7.113 12.398 1 94.5 11 VAL B C 1
ATOM 2841 O O . VAL B 1 11 ? 16.359 -7.055 12.414 1 94.5 11 VAL B O 1
ATOM 2844 N N . ASN B 1 12 ? 14.43 -6.828 13.406 1 90.94 12 ASN B N 1
ATOM 2845 C CA . ASN B 1 12 ? 14.961 -6.66 14.75 1 90.94 12 ASN B CA 1
ATOM 2846 C C . ASN B 1 12 ? 15.828 -5.41 14.867 1 90.94 12 ASN B C 1
ATOM 2848 O O . ASN B 1 12 ? 16.672 -5.312 15.75 1 90.94 12 ASN B O 1
ATOM 2852 N N . GLY B 1 13 ? 15.672 -4.52 13.859 1 90.38 13 GLY B N 1
ATOM 2853 C CA . GLY B 1 13 ? 16.391 -3.26 13.977 1 90.38 13 GLY B CA 1
ATOM 2854 C C . GLY B 1 13 ? 15.852 -2.363 15.078 1 90.38 13 GLY B C 1
ATOM 2855 O O . GLY B 1 13 ? 14.641 -2.328 15.32 1 90.38 13 GLY B O 1
ATOM 2856 N N . LYS B 1 14 ? 16.75 -1.646 15.703 1 84.25 14 LYS B N 1
ATOM 2857 C CA . LYS B 1 14 ? 16.359 -0.778 16.812 1 84.25 14 LYS B CA 1
ATOM 2858 C C . LYS B 1 14 ? 16.484 0.693 16.422 1 84.25 14 LYS B C 1
ATOM 2860 O O . LYS B 1 14 ? 16.25 1.578 17.25 1 84.25 14 LYS B O 1
ATOM 2865 N N . THR B 1 15 ? 16.797 0.885 15.234 1 82.31 15 THR B N 1
ATOM 2866 C CA . THR B 1 15 ? 16.953 2.266 14.789 1 82.31 15 THR B CA 1
ATOM 2867 C C . THR B 1 15 ? 15.594 2.936 14.633 1 82.31 15 THR B C 1
ATOM 2869 O O . THR B 1 15 ? 14.555 2.27 14.695 1 82.31 15 THR B O 1
ATOM 2872 N N . ASP B 1 16 ? 15.625 4.25 14.484 1 84.12 16 ASP B N 1
ATOM 2873 C CA . ASP B 1 16 ? 14.414 5.051 14.328 1 84.12 16 ASP B CA 1
ATOM 2874 C C . ASP B 1 16 ? 13.727 4.758 12.992 1 84.12 16 ASP B C 1
ATOM 2876 O O . ASP B 1 16 ? 14.172 5.219 11.945 1 84.12 16 ASP B O 1
ATOM 2880 N N . ILE B 1 17 ? 12.609 4.137 13.086 1 82.5 17 ILE B N 1
ATOM 2881 C CA . ILE B 1 17 ? 11.898 3.633 11.914 1 82.5 17 ILE B CA 1
ATOM 2882 C C . ILE B 1 17 ? 11.234 4.793 11.172 1 82.5 17 ILE B C 1
ATOM 2884 O O . ILE B 1 17 ? 10.781 4.637 10.039 1 82.5 17 ILE B O 1
ATOM 2888 N N . ASN B 1 18 ? 11.266 5.969 11.742 1 82.31 18 ASN B N 1
ATOM 2889 C CA . ASN B 1 18 ? 10.648 7.133 11.117 1 82.31 18 ASN B CA 1
ATOM 2890 C C . ASN B 1 18 ? 11.641 7.883 10.227 1 82.31 18 ASN B C 1
ATOM 2892 O O . ASN B 1 18 ? 11.258 8.82 9.523 1 82.31 18 ASN B O 1
ATOM 2896 N N . GLN B 1 19 ? 12.867 7.422 10.234 1 87.12 19 GLN B N 1
ATOM 2897 C CA . GLN B 1 19 ? 13.898 8.086 9.438 1 87.12 19 GLN B CA 1
ATOM 2898 C C . GLN B 1 19 ? 14.273 7.25 8.219 1 87.12 19 GLN B C 1
ATOM 2900 O O . GLN B 1 19 ? 14.969 6.238 8.344 1 87.12 19 GLN B O 1
ATOM 2905 N N . LEU B 1 20 ? 13.984 7.719 7.109 1 90 20 LEU B N 1
ATOM 2906 C CA . LEU B 1 20 ? 14.227 7.008 5.859 1 90 20 LEU B CA 1
ATOM 2907 C C . LEU B 1 20 ? 15.719 6.957 5.547 1 90 20 LEU B C 1
ATOM 2909 O O . LEU B 1 20 ? 16.266 5.887 5.258 1 90 20 LEU B O 1
ATOM 2913 N N . LEU B 1 21 ? 16.406 8.133 5.656 1 89.62 21 LEU B N 1
ATOM 2914 C CA . LEU B 1 21 ? 17.828 8.211 5.328 1 89.62 21 LEU B CA 1
ATOM 2915 C C . LEU B 1 21 ? 18.672 8.242 6.59 1 89.62 21 LEU B C 1
ATOM 2917 O O . LEU B 1 21 ? 18.234 8.719 7.633 1 89.62 21 LEU B O 1
ATOM 2921 N N . PRO B 1 22 ? 19.906 7.73 6.492 1 90.88 22 PRO B N 1
ATOM 2922 C CA . PRO B 1 22 ? 20.547 7.121 5.332 1 90.88 22 PRO B CA 1
ATOM 2923 C C . PRO B 1 22 ? 20.062 5.695 5.062 1 90.88 22 PRO B C 1
ATOM 2925 O O . PRO B 1 22 ? 19.594 5.023 5.977 1 90.88 22 PRO B O 1
ATOM 2928 N N . PHE B 1 23 ? 20.297 5.266 3.807 1 92.69 23 PHE B N 1
ATOM 2929 C CA . PHE B 1 23 ? 19.922 3.91 3.436 1 92.69 23 PHE B CA 1
ATOM 2930 C C . PHE B 1 23 ? 21 2.914 3.846 1 92.69 23 PHE B C 1
ATOM 2932 O O . PHE B 1 23 ? 22.188 3.146 3.609 1 92.69 23 PHE B O 1
ATOM 2939 N N . ARG B 1 24 ? 20.609 1.859 4.406 1 94.62 24 ARG B N 1
ATOM 2940 C CA . ARG B 1 24 ? 21.469 0.684 4.488 1 94.62 24 ARG B CA 1
ATOM 2941 C C . ARG B 1 24 ? 21.25 -0.237 3.293 1 94.62 24 ARG B C 1
ATOM 2943 O O . ARG B 1 24 ? 22.188 -0.904 2.842 1 94.62 24 ARG B O 1
ATOM 2950 N N . TYR B 1 25 ? 20.031 -0.231 2.791 1 97.12 25 TYR B N 1
ATOM 2951 C CA . TYR B 1 25 ? 19.625 -1.094 1.686 1 97.12 25 TYR B CA 1
ATOM 2952 C C . TYR B 1 25 ? 19.156 -0.269 0.49 1 97.12 25 TYR B C 1
ATOM 2954 O O . TYR B 1 25 ? 18 -0.326 0.104 1 97.12 25 TYR B O 1
ATOM 2962 N N . PRO B 1 26 ? 20.078 0.357 -0.188 1 96.69 26 PRO B N 1
ATOM 2963 C CA . PRO B 1 26 ? 19.703 1.236 -1.294 1 96.69 26 PRO B CA 1
ATOM 2964 C C . PRO B 1 26 ? 18.969 0.495 -2.414 1 96.69 26 PRO B C 1
ATOM 2966 O O . PRO B 1 26 ? 18.203 1.101 -3.16 1 96.69 26 PRO B O 1
ATOM 2969 N N . TRP B 1 27 ? 19.203 -0.851 -2.49 1 97.75 27 TRP B N 1
ATOM 2970 C CA . TRP B 1 27 ? 18.531 -1.637 -3.514 1 97.75 27 TRP B CA 1
ATOM 2971 C C . TRP B 1 27 ? 17.016 -1.624 -3.293 1 97.75 27 TRP B C 1
ATOM 2973 O O . TRP B 1 27 ? 16.25 -1.746 -4.246 1 97.75 27 TRP B O 1
ATOM 2983 N N . ALA B 1 28 ? 16.547 -1.522 -2.041 1 98.06 28 ALA B N 1
ATOM 2984 C CA . ALA B 1 28 ? 15.117 -1.46 -1.771 1 98.06 28 ALA B CA 1
ATOM 2985 C C . ALA B 1 28 ? 14.492 -0.206 -2.383 1 98.06 28 ALA B C 1
ATOM 2987 O O . ALA B 1 28 ? 13.391 -0.255 -2.93 1 98.06 28 ALA B O 1
ATOM 2988 N N . TRP B 1 29 ? 15.203 0.913 -2.295 1 97.19 29 TRP B N 1
ATOM 2989 C CA . TRP B 1 29 ? 14.773 2.164 -2.914 1 97.19 29 TRP B CA 1
ATOM 2990 C C . TRP B 1 29 ? 14.742 2.033 -4.434 1 97.19 29 TRP B C 1
ATOM 2992 O O . TRP B 1 29 ? 13.82 2.531 -5.086 1 97.19 29 TRP B O 1
ATOM 3002 N N . ASP B 1 30 ? 15.727 1.352 -5.004 1 97.94 30 ASP B N 1
ATOM 3003 C CA . ASP B 1 30 ? 15.766 1.124 -6.445 1 97.94 30 ASP B CA 1
ATOM 3004 C C . ASP B 1 30 ? 14.555 0.311 -6.902 1 97.94 30 ASP B C 1
ATOM 3006 O O . ASP B 1 30 ? 13.992 0.579 -7.965 1 97.94 30 ASP B O 1
ATOM 3010 N N . PHE B 1 31 ? 14.195 -0.697 -6.102 1 98.62 31 PHE B N 1
ATOM 3011 C CA . PHE B 1 31 ? 13.016 -1.484 -6.418 1 98.62 31 PHE B CA 1
ATOM 3012 C C . PHE B 1 31 ? 11.766 -0.608 -6.418 1 98.62 31 PHE B C 1
ATOM 3014 O O . PHE B 1 31 ? 10.906 -0.742 -7.293 1 98.62 31 PHE B O 1
ATOM 3021 N N . PHE B 1 32 ? 11.711 0.285 -5.395 1 98.5 32 PHE B N 1
ATOM 3022 C CA . PHE B 1 32 ? 10.578 1.196 -5.297 1 98.5 32 PHE B CA 1
ATOM 3023 C C . PHE B 1 32 ? 10.484 2.078 -6.535 1 98.5 32 PHE B C 1
ATOM 3025 O O . PHE B 1 32 ? 9.406 2.219 -7.125 1 98.5 32 PHE B O 1
ATOM 3032 N N . LEU B 1 33 ? 11.594 2.648 -6.98 1 97.31 33 LEU B N 1
ATOM 3033 C CA . LEU B 1 33 ? 11.625 3.521 -8.148 1 97.31 33 LEU B CA 1
ATOM 3034 C C . LEU B 1 33 ? 11.273 2.744 -9.414 1 97.31 33 LEU B C 1
ATOM 3036 O O . LEU B 1 33 ? 10.5 3.225 -10.242 1 97.31 33 LEU B O 1
ATOM 3040 N N . LYS B 1 34 ? 11.781 1.541 -9.531 1 97.25 34 LYS B N 1
ATOM 3041 C CA . LYS B 1 34 ? 11.5 0.701 -10.695 1 97.25 34 LYS B CA 1
ATOM 3042 C C . LYS B 1 34 ? 10.016 0.353 -10.766 1 97.25 34 LYS B C 1
ATOM 3044 O O . LYS B 1 34 ? 9.422 0.382 -11.852 1 97.25 34 LYS B O 1
ATOM 3049 N N . ALA B 1 35 ? 9.445 -0.007 -9.617 1 97.94 35 ALA B N 1
ATOM 3050 C CA . ALA B 1 35 ? 8.023 -0.332 -9.57 1 97.94 35 ALA B CA 1
ATOM 3051 C C . ALA B 1 35 ? 7.172 0.854 -10.023 1 97.94 35 ALA B C 1
ATOM 3053 O O . ALA B 1 35 ? 6.176 0.681 -10.727 1 97.94 35 ALA B O 1
ATOM 3054 N N . ASN B 1 36 ? 7.551 2.025 -9.609 1 97.25 36 ASN B N 1
ATOM 3055 C CA . ASN B 1 36 ? 6.797 3.219 -9.977 1 97.25 36 ASN B CA 1
ATOM 3056 C C . ASN B 1 36 ? 6.941 3.537 -11.461 1 97.25 36 ASN B C 1
ATOM 3058 O O . ASN B 1 36 ? 6.008 4.047 -12.086 1 97.25 36 ASN B O 1
ATOM 3062 N N . GLN B 1 37 ? 8.047 3.254 -12.047 1 93.81 37 GLN B N 1
ATOM 3063 C CA . GLN B 1 37 ? 8.266 3.449 -13.477 1 93.81 37 GLN B CA 1
ATOM 3064 C C . GLN B 1 37 ? 7.41 2.496 -14.305 1 93.81 37 GLN B C 1
ATOM 3066 O O . GLN B 1 37 ? 7.062 2.797 -15.445 1 93.81 37 GLN B O 1
ATOM 3071 N N . ASN B 1 38 ? 7.02 1.415 -13.695 1 92.06 38 ASN B N 1
ATOM 3072 C CA . ASN B 1 38 ? 6.258 0.373 -14.375 1 92.06 38 ASN B CA 1
ATOM 3073 C C . ASN B 1 38 ? 4.762 0.507 -14.102 1 92.06 38 ASN B C 1
ATOM 3075 O O . ASN B 1 38 ? 4.004 -0.451 -14.273 1 92.06 38 ASN B O 1
ATOM 3079 N N . HIS B 1 39 ? 4.312 1.623 -13.773 1 94.88 39 HIS B N 1
ATOM 3080 C CA . HIS B 1 39 ? 2.92 1.803 -13.375 1 94.88 39 HIS B CA 1
ATOM 3081 C C . HIS B 1 39 ? 1.98 1.537 -14.547 1 94.88 39 HIS B C 1
ATOM 3083 O O . HIS B 1 39 ? 2.271 1.922 -15.688 1 94.88 39 HIS B O 1
ATOM 3089 N N . TRP B 1 40 ? 0.89 0.91 -14.297 1 95.69 40 TRP B N 1
ATOM 3090 C CA . TRP B 1 40 ? -0.151 0.59 -15.266 1 95.69 40 TRP B CA 1
ATOM 3091 C C . TRP B 1 40 ? -1.509 0.458 -14.586 1 95.69 40 TRP B C 1
ATOM 3093 O O . TRP B 1 40 ? -1.587 0.346 -13.359 1 95.69 40 TRP B O 1
ATOM 3103 N N . THR B 1 41 ? -2.621 0.598 -15.32 1 96.56 41 THR B N 1
ATOM 3104 C CA . THR B 1 41 ? -3.963 0.273 -14.852 1 96.56 41 THR B CA 1
ATOM 3105 C C . THR B 1 41 ? -4.723 -0.536 -15.898 1 96.56 41 THR B C 1
ATOM 3107 O O . THR B 1 41 ? -4.391 -0.488 -17.078 1 96.56 41 THR B O 1
ATOM 3110 N N . PRO B 1 42 ? -5.707 -1.291 -15.516 1 96.75 42 PRO B N 1
ATOM 3111 C CA . PRO B 1 42 ? -6.414 -2.129 -16.484 1 96.75 42 PRO B CA 1
ATOM 3112 C C . PRO B 1 42 ? -7.27 -1.317 -17.453 1 96.75 42 PRO B C 1
ATOM 3114 O O . PRO B 1 42 ? -7.652 -1.819 -18.516 1 96.75 42 PRO B O 1
ATOM 3117 N N . LEU B 1 43 ? -7.492 -0.093 -17.156 1 93.88 43 LEU B N 1
ATOM 3118 C CA . LEU B 1 43 ? -8.406 0.715 -17.953 1 93.88 43 LEU B CA 1
ATOM 3119 C C . LEU B 1 43 ? -7.789 1.072 -19.297 1 93.88 43 LEU B C 1
ATOM 3121 O O . LEU B 1 43 ? -8.492 1.49 -20.219 1 93.88 43 LEU B O 1
ATOM 3125 N N . GLU B 1 44 ? -6.543 0.917 -19.438 1 90.81 44 GLU B N 1
ATOM 3126 C CA . GLU B 1 44 ? -5.82 1.274 -20.656 1 90.81 44 GLU B CA 1
ATOM 3127 C C . GLU B 1 44 ? -5.922 0.167 -21.703 1 90.81 44 GLU B C 1
ATOM 3129 O O . GLU B 1 44 ? -5.5 0.347 -22.844 1 90.81 44 GLU B O 1
ATOM 3134 N N . ILE B 1 45 ? -6.477 -1 -21.344 1 95.5 45 ILE B N 1
ATOM 3135 C CA . ILE B 1 45 ? -6.484 -2.172 -22.219 1 95.5 45 ILE B CA 1
ATOM 3136 C C . ILE B 1 45 ? -7.918 -2.486 -22.641 1 95.5 45 ILE B C 1
ATOM 3138 O O . ILE B 1 45 ? -8.797 -2.662 -21.797 1 95.5 45 ILE B O 1
ATOM 3142 N N . SER B 1 46 ? -8.109 -2.529 -23.922 1 96.94 46 SER B N 1
ATOM 3143 C CA . SER B 1 46 ? -9.438 -2.832 -24.438 1 96.94 46 SER B CA 1
ATOM 3144 C C . SER B 1 46 ? -9.812 -4.289 -24.188 1 96.94 46 SER B C 1
ATOM 3146 O O . SER B 1 46 ? -8.977 -5.184 -24.328 1 96.94 46 SER B O 1
ATOM 3148 N N . MET B 1 47 ? -11.094 -4.531 -23.875 1 98.19 47 MET B N 1
ATOM 3149 C CA . MET B 1 47 ? -11.594 -5.875 -23.609 1 98.19 47 MET B CA 1
ATOM 3150 C C . MET B 1 47 ? -12.586 -6.309 -24.688 1 98.19 47 MET B C 1
ATOM 3152 O O . MET B 1 47 ? -13.188 -7.379 -24.594 1 98.19 47 MET B O 1
ATOM 3156 N N . SER B 1 48 ? -12.688 -5.484 -25.656 1 97.75 48 SER B N 1
ATOM 3157 C CA . SER B 1 48 ? -13.727 -5.73 -26.656 1 97.75 48 SER B CA 1
ATOM 3158 C C . SER B 1 48 ? -13.547 -7.094 -27.328 1 97.75 48 SER B C 1
ATOM 3160 O O . SER B 1 48 ? -14.5 -7.863 -27.438 1 97.75 48 SER B O 1
ATOM 3162 N N . GLN B 1 49 ? -12.398 -7.395 -27.797 1 98.19 49 GLN B N 1
ATOM 3163 C CA . GLN B 1 49 ? -12.133 -8.68 -28.453 1 98.19 49 GLN B CA 1
ATOM 3164 C C . GLN B 1 49 ? -12.312 -9.836 -27.469 1 98.19 49 GLN B C 1
ATOM 3166 O O . GLN B 1 49 ? -12.758 -10.914 -27.859 1 98.19 49 GLN B O 1
ATOM 3171 N N . ASP B 1 50 ? -11.961 -9.648 -26.219 1 98.75 50 ASP B N 1
ATOM 3172 C CA . ASP B 1 50 ? -12.117 -10.68 -25.203 1 98.75 50 ASP B CA 1
ATOM 3173 C C . ASP B 1 50 ? -13.586 -11.047 -25.016 1 98.75 50 ASP B C 1
ATOM 3175 O O . ASP B 1 50 ? -13.922 -12.219 -24.812 1 98.75 50 ASP B O 1
ATOM 3179 N N . VAL B 1 51 ? -14.43 -10.047 -25.016 1 98.69 51 VAL B N 1
ATOM 3180 C CA . VAL B 1 51 ? -15.859 -10.297 -24.891 1 98.69 51 VAL B CA 1
ATOM 3181 C C . VAL B 1 51 ? -16.328 -11.211 -26.016 1 98.69 51 VAL B C 1
ATOM 3183 O O . VAL B 1 51 ? -17.078 -12.164 -25.781 1 98.69 51 VAL B O 1
ATOM 3186 N N . TYR B 1 52 ? -15.883 -10.898 -27.203 1 98.5 52 TYR B N 1
ATOM 3187 C CA . TYR B 1 52 ? -16.234 -11.734 -28.344 1 98.5 52 TYR B CA 1
ATOM 3188 C C . TYR B 1 52 ? -15.656 -13.141 -28.203 1 98.5 52 TYR B C 1
ATOM 3190 O O . TYR B 1 52 ? -16.375 -14.133 -28.359 1 98.5 52 TYR B O 1
ATOM 3198 N N . ASP B 1 53 ? -14.367 -13.273 -27.906 1 98.75 53 ASP B N 1
ATOM 3199 C CA . ASP B 1 53 ? -13.695 -14.562 -27.781 1 98.75 53 ASP B CA 1
ATOM 3200 C C . ASP B 1 53 ? -14.375 -15.43 -26.719 1 98.75 53 ASP B C 1
ATOM 3202 O O . ASP B 1 53 ? -14.68 -16.594 -26.953 1 98.75 53 ASP B O 1
ATOM 3206 N N . TYR B 1 54 ? -14.664 -14.852 -25.578 1 98.69 54 TYR B N 1
ATOM 3207 C CA . TYR B 1 54 ? -15.219 -15.594 -24.453 1 98.69 54 TYR B CA 1
ATOM 3208 C C . TYR B 1 54 ? -16.609 -16.125 -24.781 1 98.69 54 TYR B C 1
ATOM 3210 O O . TYR B 1 54 ? -16.938 -17.266 -24.438 1 98.69 54 TYR B O 1
ATOM 3218 N N . ASN B 1 55 ? -17.375 -15.328 -25.484 1 97.94 55 ASN B N 1
ATOM 3219 C CA . ASN B 1 55 ? -18.781 -15.688 -25.703 1 97.94 55 ASN B CA 1
ATOM 3220 C C . ASN B 1 55 ? -18.953 -16.531 -26.953 1 97.94 55 ASN B C 1
ATOM 3222 O O . ASN B 1 55 ? -19.891 -17.328 -27.047 1 97.94 55 ASN B O 1
ATOM 3226 N N . HIS B 1 56 ? -17.938 -16.438 -27.922 1 98.06 56 HIS B N 1
ATOM 3227 C CA . HIS B 1 56 ? -18.25 -17.031 -29.203 1 98.06 56 HIS B CA 1
ATOM 3228 C C . HIS B 1 56 ? -17.125 -17.953 -29.672 1 98.06 56 HIS B C 1
ATOM 3230 O O . HIS B 1 56 ? -17.328 -18.797 -30.562 1 98.06 56 HIS B O 1
ATOM 3236 N N . THR B 1 57 ? -15.977 -17.812 -29.172 1 98.62 57 THR B N 1
ATOM 3237 C CA . THR B 1 57 ? -14.844 -18.5 -29.781 1 98.62 57 THR B CA 1
ATOM 3238 C C . THR B 1 57 ? -14.32 -19.609 -28.875 1 98.62 57 THR B C 1
ATOM 3240 O O . THR B 1 57 ? -14.023 -20.719 -29.328 1 98.62 57 THR B O 1
ATOM 3243 N N . LEU B 1 58 ? -14.195 -19.359 -27.578 1 98.69 58 LEU B N 1
ATOM 3244 C CA . LEU B 1 58 ? -13.633 -20.328 -26.641 1 98.69 58 LEU B CA 1
ATOM 3245 C C . LEU B 1 58 ? -14.477 -21.594 -26.594 1 98.69 58 LEU B C 1
ATOM 3247 O O . LEU B 1 58 ? -15.711 -21.531 -26.609 1 98.69 58 LEU B O 1
ATOM 3251 N N . THR B 1 59 ? -13.789 -22.672 -26.562 1 98.25 59 THR B N 1
ATOM 3252 C CA . THR B 1 59 ? -14.461 -23.938 -26.297 1 98.25 59 THR B CA 1
ATOM 3253 C C . THR B 1 59 ? -14.883 -24.031 -24.828 1 98.25 59 THR B C 1
ATOM 3255 O O . THR B 1 59 ? -14.453 -23.219 -24 1 98.25 59 THR B O 1
ATOM 3258 N N . THR B 1 60 ? -15.664 -25.016 -24.516 1 97.75 60 THR B N 1
ATOM 3259 C CA . THR B 1 60 ? -16.109 -25.219 -23.141 1 97.75 60 THR B CA 1
ATOM 3260 C C . THR B 1 60 ? -14.922 -25.484 -22.219 1 97.75 60 THR B C 1
ATOM 3262 O O . THR B 1 60 ? -14.875 -24.953 -21.109 1 97.75 60 THR B O 1
ATOM 3265 N N . ASN B 1 61 ? -13.969 -26.25 -22.734 1 98 61 ASN B N 1
ATOM 3266 C CA . ASN B 1 61 ? -12.789 -26.547 -21.922 1 98 61 ASN B CA 1
ATOM 3267 C C . ASN B 1 61 ? -11.922 -25.312 -21.703 1 98 61 ASN B C 1
ATOM 3269 O O . ASN B 1 61 ? -11.383 -25.125 -20.609 1 98 61 ASN B O 1
ATOM 3273 N N . GLU B 1 62 ? -11.812 -24.5 -22.703 1 98.56 62 GLU B N 1
ATOM 3274 C CA . GLU B 1 62 ? -11.016 -23.281 -22.578 1 98.56 62 GLU B CA 1
ATOM 3275 C C . GLU B 1 62 ? -11.672 -22.297 -21.609 1 98.56 62 GLU B C 1
ATOM 3277 O O . GLU B 1 62 ? -10.977 -21.625 -20.844 1 98.56 62 GLU B O 1
ATOM 3282 N N . ARG B 1 63 ? -12.992 -22.203 -21.641 1 98.25 63 ARG B N 1
ATOM 3283 C CA . ARG B 1 63 ? -13.711 -21.375 -20.688 1 98.25 63 ARG B CA 1
ATOM 3284 C C . ARG B 1 63 ? -13.523 -21.891 -19.266 1 98.25 63 ARG B C 1
ATOM 3286 O O . ARG B 1 63 ? -13.367 -21.109 -18.328 1 98.25 63 ARG B O 1
ATOM 3293 N N . HIS B 1 64 ? -13.539 -23.219 -19.172 1 98.25 64 HIS B N 1
ATOM 3294 C CA . HIS B 1 64 ? -13.281 -23.828 -17.875 1 98.25 64 HIS B CA 1
ATOM 3295 C C . HIS B 1 64 ? -11.922 -23.422 -17.328 1 98.25 64 HIS B C 1
ATOM 3297 O O . HIS B 1 64 ? -11.812 -23.016 -16.156 1 98.25 64 HIS B O 1
ATOM 3303 N N . VAL B 1 65 ? -10.906 -23.5 -18.156 1 98.69 65 VAL B N 1
ATOM 3304 C CA . VAL B 1 65 ? -9.555 -23.109 -17.766 1 98.69 65 VAL B CA 1
ATOM 3305 C C . VAL B 1 65 ? -9.531 -21.641 -17.375 1 98.69 65 VAL B C 1
ATOM 3307 O O . VAL B 1 65 ? -9.055 -21.266 -16.297 1 98.69 65 VAL B O 1
ATOM 3310 N N . PHE B 1 66 ? -10.094 -20.812 -18.219 1 98.62 66 PHE B N 1
ATOM 3311 C CA . PHE B 1 66 ? -10.078 -19.359 -18.031 1 98.62 66 PHE B CA 1
ATOM 3312 C C . PHE B 1 66 ? -10.734 -18.969 -16.719 1 98.62 66 PHE B C 1
ATOM 3314 O O . PHE B 1 66 ? -10.148 -18.25 -15.914 1 98.62 66 PHE B O 1
ATOM 3321 N N . ASP B 1 67 ? -11.93 -19.5 -16.484 1 98.12 67 ASP B N 1
ATOM 3322 C CA . ASP B 1 67 ? -12.719 -19.125 -15.312 1 98.12 67 ASP B CA 1
ATOM 3323 C C . ASP B 1 67 ? -12.023 -19.547 -14.023 1 98.12 67 ASP B C 1
ATOM 3325 O O . ASP B 1 67 ? -12.031 -18.828 -13.031 1 98.12 67 ASP B O 1
ATOM 3329 N N . ASN B 1 68 ? -11.445 -20.703 -14.047 1 98.25 68 ASN B N 1
ATOM 3330 C CA . ASN B 1 68 ? -10.844 -21.234 -12.82 1 98.25 68 ASN B CA 1
ATOM 3331 C C . ASN B 1 68 ? -9.5 -20.562 -12.523 1 98.25 68 ASN B C 1
ATOM 3333 O O . ASN B 1 68 ? -9.156 -20.344 -11.367 1 98.25 68 ASN B O 1
ATOM 3337 N N . VAL B 1 69 ? -8.742 -20.234 -13.578 1 98.44 69 VAL B N 1
ATOM 3338 C CA . VAL B 1 69 ? -7.527 -19.453 -13.391 1 98.44 69 VAL B CA 1
ATOM 3339 C C . VAL B 1 69 ? -7.871 -18.094 -12.781 1 98.44 69 VAL B C 1
ATOM 3341 O O . VAL B 1 69 ? -7.262 -17.672 -11.797 1 98.44 69 VAL B O 1
ATOM 3344 N N . LEU B 1 70 ? -8.867 -17.453 -13.352 1 97.81 70 LEU B N 1
ATOM 3345 C CA . LEU B 1 70 ? -9.305 -16.156 -12.859 1 97.81 70 LEU B CA 1
ATOM 3346 C C . LEU B 1 70 ? -9.766 -16.234 -11.414 1 97.81 70 LEU B C 1
ATOM 3348 O O . LEU B 1 70 ? -9.438 -15.375 -10.594 1 97.81 70 LEU B O 1
ATOM 3352 N N . ALA B 1 71 ? -10.5 -17.266 -11.086 1 96.81 71 ALA B N 1
ATOM 3353 C CA . ALA B 1 71 ? -11.008 -17.453 -9.734 1 96.81 71 ALA B CA 1
ATOM 3354 C C . ALA B 1 71 ? -9.867 -17.625 -8.734 1 96.81 71 ALA B C 1
ATOM 3356 O O . ALA B 1 71 ? -9.867 -17 -7.668 1 96.81 71 ALA B O 1
ATOM 3357 N N . TYR B 1 72 ? -8.898 -18.469 -9.047 1 97.62 72 TYR B N 1
ATOM 3358 C CA . TYR B 1 72 ? -7.758 -18.672 -8.156 1 97.62 72 TYR B CA 1
ATOM 3359 C C . TYR B 1 72 ? -6.988 -17.375 -7.949 1 97.62 72 TYR B C 1
ATOM 3361 O O . TYR B 1 72 ? -6.629 -17.031 -6.82 1 97.62 72 TYR B O 1
ATOM 3369 N N . LEU B 1 73 ? -6.762 -16.656 -9.062 1 97.12 73 LEU B N 1
ATOM 3370 C CA . LEU B 1 73 ? -5.938 -15.453 -9.016 1 97.12 73 LEU B CA 1
ATOM 3371 C C . LEU B 1 73 ? -6.621 -14.352 -8.211 1 97.12 73 LEU B C 1
ATOM 3373 O O . LEU B 1 73 ? -5.965 -13.633 -7.461 1 97.12 73 LEU B O 1
ATOM 3377 N N . THR B 1 74 ? -7.91 -14.156 -8.328 1 94.56 74 THR B N 1
ATOM 3378 C CA . THR B 1 74 ? -8.664 -13.125 -7.621 1 94.56 74 THR B CA 1
ATOM 3379 C C . THR B 1 74 ? -8.531 -13.297 -6.113 1 94.56 74 THR B C 1
ATOM 3381 O O . THR B 1 74 ? -8.297 -12.328 -5.387 1 94.56 74 THR B O 1
ATOM 3384 N N . THR B 1 75 ? -8.633 -14.508 -5.656 1 93.88 75 THR B N 1
ATOM 3385 C CA . THR B 1 75 ? -8.531 -14.797 -4.23 1 93.88 75 THR B CA 1
ATOM 3386 C C . THR B 1 75 ? -7.078 -14.695 -3.762 1 93.88 75 THR B C 1
ATOM 3388 O O . THR B 1 75 ? -6.801 -14.141 -2.697 1 93.88 75 THR B O 1
ATOM 3391 N N . SER B 1 76 ? -6.176 -15.18 -4.551 1 96.06 76 SER B N 1
ATOM 3392 C CA . SER B 1 76 ? -4.766 -15.25 -4.191 1 96.06 76 SER B CA 1
ATOM 3393 C C . SER B 1 76 ? -4.164 -13.859 -4.031 1 96.06 76 SER B C 1
ATOM 3395 O O . SER B 1 76 ? -3.35 -13.625 -3.133 1 96.06 76 SER B O 1
ATOM 3397 N N . ASP B 1 77 ? -4.578 -12.93 -4.855 1 96.38 77 ASP B N 1
ATOM 3398 C CA . ASP B 1 77 ? -3.996 -11.594 -4.773 1 96.38 77 ASP B CA 1
ATOM 3399 C C . ASP B 1 77 ? -4.551 -10.82 -3.576 1 96.38 77 ASP B C 1
ATOM 3401 O O . ASP B 1 77 ? -3.867 -9.969 -3.006 1 96.38 77 ASP B O 1
ATOM 3405 N N . ILE B 1 78 ? -5.746 -11.086 -3.193 1 93.5 78 ILE B N 1
ATOM 3406 C CA . ILE B 1 78 ? -6.254 -10.516 -1.949 1 93.5 78 ILE B CA 1
ATOM 3407 C C . ILE B 1 78 ? -5.438 -11.047 -0.771 1 93.5 78 ILE B C 1
ATOM 3409 O O . ILE B 1 78 ? -5.055 -10.289 0.12 1 93.5 78 ILE B O 1
ATOM 3413 N N . LEU B 1 79 ? -5.148 -12.344 -0.817 1 92.56 79 LEU B N 1
ATOM 3414 C CA . LEU B 1 79 ? -4.324 -12.969 0.211 1 92.56 79 LEU B CA 1
ATOM 3415 C C . LEU B 1 79 ? -2.93 -12.359 0.242 1 92.56 79 LEU B C 1
ATOM 3417 O O . LEU B 1 79 ? -2.391 -12.086 1.316 1 92.56 79 LEU B O 1
ATOM 3421 N N . ALA B 1 80 ? -2.402 -12.148 -0.939 1 94.31 80 ALA B N 1
ATOM 3422 C CA . ALA B 1 80 ? -1.073 -11.547 -1.038 1 94.31 80 ALA B CA 1
ATOM 3423 C C . ALA B 1 80 ? -1.062 -10.133 -0.46 1 94.31 80 ALA B C 1
ATOM 3425 O O . ALA B 1 80 ? -0.152 -9.773 0.287 1 94.31 80 ALA 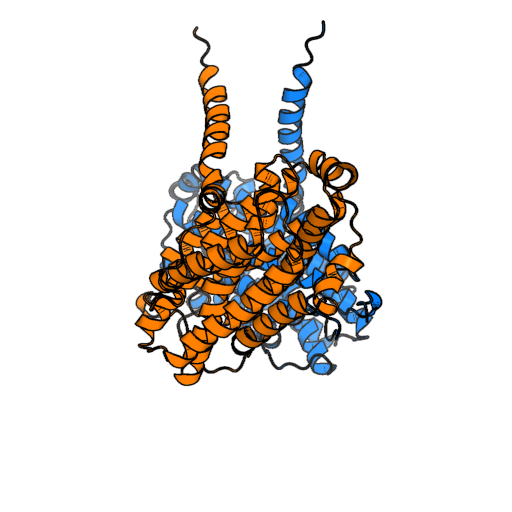B O 1
ATOM 3426 N N . MET B 1 81 ? -2.07 -9.336 -0.799 1 94.44 81 MET B N 1
ATOM 3427 C CA . MET B 1 81 ? -2.186 -7.961 -0.312 1 94.44 81 MET B CA 1
ATOM 3428 C C . MET B 1 81 ? -2.182 -7.926 1.212 1 94.44 81 MET B C 1
ATOM 3430 O O . MET B 1 81 ? -1.414 -7.176 1.817 1 94.44 81 MET B O 1
ATOM 3434 N N . ARG B 1 82 ? -2.932 -8.766 1.786 1 90.5 82 ARG B N 1
ATOM 3435 C CA . ARG B 1 82 ? -3.09 -8.781 3.236 1 90.5 82 ARG B CA 1
ATOM 3436 C C . ARG B 1 82 ? -1.82 -9.266 3.922 1 90.5 82 ARG B C 1
ATOM 3438 O O . ARG B 1 82 ? -1.388 -8.695 4.926 1 90.5 82 ARG B O 1
ATOM 3445 N N . ASN B 1 83 ? -1.249 -10.289 3.361 1 87.81 83 ASN B N 1
ATOM 3446 C CA . ASN B 1 83 ? -0.041 -10.852 3.957 1 87.81 83 ASN B CA 1
ATOM 3447 C C . ASN B 1 83 ? 1.1 -9.836 3.973 1 87.81 83 ASN B C 1
ATOM 3449 O O . ASN B 1 83 ? 1.757 -9.656 5 1 87.81 83 ASN B O 1
ATOM 3453 N N . ILE B 1 84 ? 1.294 -9.211 2.877 1 89.25 84 ILE B N 1
ATOM 3454 C CA . ILE B 1 84 ? 2.398 -8.258 2.787 1 89.25 84 ILE B CA 1
ATOM 3455 C C . ILE B 1 84 ? 2.09 -7.027 3.635 1 89.25 84 ILE B C 1
ATOM 3457 O O . ILE B 1 84 ? 2.951 -6.547 4.375 1 89.25 84 ILE B O 1
ATOM 3461 N N . GLY B 1 85 ? 0.887 -6.535 3.561 1 87.44 85 GLY B N 1
ATOM 3462 C CA . GLY B 1 85 ? 0.512 -5.309 4.246 1 87.44 85 GLY B CA 1
ATOM 3463 C C . GLY B 1 85 ? 0.436 -5.465 5.754 1 87.44 85 GLY B C 1
ATOM 3464 O O . GLY B 1 85 ? 0.848 -4.574 6.496 1 87.44 85 GLY B O 1
ATOM 3465 N N . LEU B 1 86 ? 0.002 -6.602 6.203 1 82.31 86 LEU B N 1
ATOM 3466 C CA . LEU B 1 86 ? -0.336 -6.73 7.617 1 82.31 86 LEU B CA 1
ATOM 3467 C C . LEU B 1 86 ? 0.734 -7.52 8.359 1 82.31 86 LEU B C 1
ATOM 3469 O O . LEU B 1 86 ? 0.827 -7.441 9.586 1 82.31 86 LEU B O 1
ATOM 3473 N N . ALA B 1 87 ? 1.566 -8.211 7.617 1 83.25 87 ALA B N 1
ATOM 3474 C CA . ALA B 1 87 ? 2.457 -9.117 8.344 1 83.25 87 ALA B CA 1
ATOM 3475 C C . ALA B 1 87 ? 3.918 -8.844 7.992 1 83.25 87 ALA B C 1
ATOM 3477 O O . ALA B 1 87 ? 4.715 -8.492 8.867 1 83.25 87 ALA B O 1
ATOM 3478 N N . VAL B 1 88 ? 4.156 -8.867 6.73 1 87.81 88 VAL B N 1
ATOM 3479 C CA . VAL B 1 88 ? 5.555 -8.812 6.32 1 87.81 88 VAL B CA 1
ATOM 3480 C C . VAL B 1 88 ? 6.113 -7.414 6.555 1 87.81 88 VAL B C 1
ATOM 3482 O O . VAL B 1 88 ? 7.203 -7.258 7.109 1 87.81 88 VAL B O 1
ATOM 3485 N N . MET B 1 89 ? 5.355 -6.453 6.199 1 90.06 89 MET B N 1
ATOM 3486 C CA . MET B 1 89 ? 5.801 -5.066 6.301 1 90.06 89 MET B CA 1
ATOM 3487 C C . MET B 1 89 ? 6.102 -4.695 7.75 1 90.06 89 MET B C 1
ATOM 3489 O O . MET B 1 89 ? 7.078 -4.004 8.031 1 90.06 89 MET B O 1
ATOM 3493 N N . GLU B 1 90 ? 5.324 -5.223 8.617 1 87.75 90 GLU B N 1
ATOM 3494 C CA . GLU B 1 90 ? 5.465 -4.918 10.039 1 87.75 90 GLU B CA 1
ATOM 3495 C C . GLU B 1 90 ? 6.773 -5.473 10.594 1 87.75 90 GLU B C 1
ATOM 3497 O O . GLU B 1 90 ? 7.336 -4.918 11.547 1 87.75 90 GLU B O 1
ATOM 3502 N N . LYS B 1 91 ? 7.262 -6.496 10.008 1 91.5 91 LYS B N 1
ATOM 3503 C CA . LYS B 1 91 ? 8.445 -7.172 10.531 1 91.5 91 LYS B CA 1
ATOM 3504 C C . LYS B 1 91 ? 9.727 -6.512 10.023 1 91.5 91 LYS B C 1
ATOM 3506 O O . LYS B 1 91 ? 10.805 -6.719 10.586 1 91.5 91 LYS B O 1
ATOM 3511 N N . MET B 1 92 ? 9.57 -5.809 8.922 1 92.62 92 MET B N 1
ATOM 3512 C CA . MET B 1 92 ? 10.727 -5.098 8.375 1 92.62 92 MET B CA 1
ATOM 3513 C C . MET B 1 92 ? 11.039 -3.854 9.203 1 92.62 92 MET B C 1
ATOM 3515 O O . MET B 1 92 ? 10.148 -3.039 9.461 1 92.62 92 MET B O 1
ATOM 3519 N N . THR B 1 93 ? 12.336 -3.689 9.609 1 93.38 93 THR B N 1
ATOM 3520 C CA . THR B 1 93 ? 12.656 -2.627 10.562 1 93.38 93 THR B CA 1
ATOM 3521 C C . THR B 1 93 ? 13.422 -1.498 9.867 1 93.38 93 THR B C 1
ATOM 3523 O O . THR B 1 93 ? 13.695 -0.465 10.484 1 93.38 93 THR B O 1
ATOM 3526 N N . ALA B 1 94 ? 13.812 -1.652 8.641 1 94.38 94 ALA B N 1
ATOM 3527 C CA . ALA B 1 94 ? 14.367 -0.554 7.855 1 94.38 94 ALA B CA 1
ATOM 3528 C C . ALA B 1 94 ? 13.289 0.107 6.996 1 94.38 94 ALA B C 1
ATOM 3530 O O . ALA B 1 94 ? 12.641 -0.558 6.191 1 94.38 94 ALA B O 1
ATOM 3531 N N . PRO B 1 95 ? 13.125 1.418 7.082 1 93.69 95 PRO B N 1
ATOM 3532 C CA . PRO B 1 95 ? 12.016 2.094 6.398 1 93.69 95 PRO B CA 1
ATOM 3533 C C . PRO B 1 95 ? 12.086 1.938 4.879 1 93.69 95 PRO B C 1
ATOM 3535 O O . PRO B 1 95 ? 11.047 1.904 4.215 1 93.69 95 PRO B O 1
ATOM 3538 N N . GLU B 1 96 ? 13.289 1.887 4.305 1 95.38 96 GLU B N 1
ATOM 3539 C CA . GLU B 1 96 ? 13.398 1.761 2.857 1 95.38 96 GLU B CA 1
ATOM 3540 C C . GLU B 1 96 ? 12.805 0.445 2.367 1 95.38 96 GLU B C 1
ATOM 3542 O O . GLU B 1 96 ? 12.312 0.359 1.238 1 95.38 96 GLU B O 1
ATOM 3547 N N . LEU B 1 97 ? 12.812 -0.629 3.219 1 97.19 97 LEU B N 1
ATOM 3548 C CA . LEU B 1 97 ? 12.164 -1.885 2.865 1 97.19 97 LEU B CA 1
ATOM 3549 C C . LEU B 1 97 ? 10.648 -1.734 2.885 1 97.19 97 LEU B C 1
ATOM 3551 O O . LEU B 1 97 ? 9.961 -2.215 1.981 1 97.19 97 LEU B O 1
ATOM 3555 N N . GLN B 1 98 ? 10.172 -1.009 3.879 1 96.31 98 GLN B N 1
ATOM 3556 C CA . GLN B 1 98 ? 8.734 -0.801 4.02 1 96.31 98 GLN B CA 1
ATOM 3557 C C . GLN B 1 98 ? 8.188 0.044 2.873 1 96.31 98 GLN B C 1
ATOM 3559 O O . GLN B 1 98 ? 7.047 -0.149 2.443 1 96.31 98 GLN B O 1
ATOM 3564 N N . ILE B 1 99 ? 8.992 0.937 2.373 1 96.81 99 ILE B N 1
ATOM 3565 C CA . ILE B 1 99 ? 8.547 1.813 1.295 1 96.81 99 ILE B CA 1
ATOM 3566 C C . ILE B 1 99 ? 8.258 0.987 0.045 1 96.81 99 ILE B C 1
ATOM 3568 O O . ILE B 1 99 ? 7.238 1.193 -0.62 1 96.81 99 ILE B O 1
ATOM 3572 N N . TYR B 1 100 ? 9.125 0.045 -0.259 1 98 100 TYR B N 1
ATOM 3573 C CA . TYR B 1 100 ? 8.828 -0.818 -1.397 1 98 100 TYR B CA 1
ATOM 3574 C C . TYR B 1 100 ? 7.617 -1.699 -1.112 1 98 100 TYR B C 1
ATOM 3576 O O . TYR B 1 100 ? 6.797 -1.944 -2 1 98 100 TYR B O 1
ATOM 3584 N N . GLN B 1 101 ? 7.531 -2.197 0.1 1 97.38 101 GLN B N 1
ATOM 3585 C CA . GLN B 1 101 ? 6.414 -3.066 0.444 1 97.38 101 GLN B CA 1
ATOM 3586 C C . GLN B 1 101 ? 5.086 -2.322 0.34 1 97.38 101 GLN B C 1
ATOM 3588 O O . GLN B 1 101 ? 4.066 -2.906 -0.037 1 97.38 101 GLN B O 1
ATOM 3593 N N . ALA B 1 102 ? 5.105 -1.052 0.657 1 97.62 102 ALA B N 1
ATOM 3594 C CA . ALA B 1 102 ? 3.912 -0.23 0.469 1 97.62 102 ALA B CA 1
ATOM 3595 C C . ALA B 1 102 ? 3.475 -0.224 -0.993 1 97.62 102 ALA B C 1
ATOM 3597 O O . ALA B 1 102 ? 2.281 -0.316 -1.292 1 97.62 102 ALA B O 1
ATOM 3598 N N . ARG B 1 103 ? 4.449 -0.138 -1.866 1 98.44 103 ARG B N 1
ATOM 3599 C CA . ARG B 1 103 ? 4.168 -0.2 -3.297 1 98.44 103 ARG B CA 1
ATOM 3600 C C . ARG B 1 103 ? 3.623 -1.569 -3.689 1 98.44 103 ARG B C 1
ATOM 3602 O O . ARG B 1 103 ? 2.664 -1.665 -4.457 1 98.44 103 ARG B O 1
ATOM 3609 N N . GLN B 1 104 ? 4.219 -2.592 -3.158 1 98.12 104 GLN B N 1
ATOM 3610 C CA . GLN B 1 104 ? 3.771 -3.943 -3.482 1 98.12 104 GLN B CA 1
ATOM 3611 C C . GLN B 1 104 ? 2.344 -4.18 -2.996 1 98.12 104 GLN B C 1
ATOM 3613 O O . GLN B 1 104 ? 1.542 -4.805 -3.695 1 98.12 104 GLN B O 1
ATOM 3618 N N . VAL B 1 105 ? 2.02 -3.748 -1.792 1 97.56 105 VAL B N 1
ATOM 3619 C CA . VAL B 1 105 ? 0.672 -3.889 -1.25 1 97.56 105 VAL B CA 1
ATOM 3620 C C . VAL B 1 105 ? -0.338 -3.268 -2.211 1 97.56 105 VAL B C 1
ATOM 3622 O O . VAL B 1 105 ? -1.374 -3.867 -2.508 1 97.56 105 VAL B O 1
ATOM 3625 N N . TYR B 1 106 ? -0.012 -2.125 -2.709 1 98.44 106 TYR B N 1
ATOM 3626 C CA . TYR B 1 106 ? -0.882 -1.462 -3.674 1 98.44 106 TYR B CA 1
ATOM 3627 C C . TYR B 1 106 ? -0.985 -2.271 -4.961 1 98.44 106 TYR B C 1
ATOM 3629 O O . TYR B 1 106 ? -2.066 -2.385 -5.543 1 98.44 106 TYR B O 1
ATOM 3637 N N . GLU B 1 107 ? 0.131 -2.793 -5.438 1 98.56 107 GLU B N 1
ATOM 3638 C CA . GLU B 1 107 ? 0.107 -3.568 -6.676 1 98.56 107 GLU B CA 1
ATOM 3639 C C . GLU B 1 107 ? -0.797 -4.789 -6.543 1 98.56 107 GLU B C 1
ATOM 3641 O O . GLU B 1 107 ? -1.484 -5.168 -7.496 1 98.56 107 GLU B O 1
ATOM 3646 N N . GLU B 1 108 ? -0.828 -5.383 -5.367 1 97.94 108 GLU B N 1
ATOM 3647 C CA . GLU B 1 108 ? -1.744 -6.5 -5.16 1 97.94 108 GLU B CA 1
ATOM 3648 C C . GLU B 1 108 ? -3.199 -6.047 -5.242 1 97.94 108 GLU B C 1
ATOM 3650 O O . GLU B 1 108 ? -4.051 -6.77 -5.762 1 97.94 108 GLU B O 1
ATOM 3655 N N . ALA B 1 109 ? -3.484 -4.887 -4.695 1 97.56 109 ALA B N 1
ATOM 3656 C CA . ALA B 1 109 ? -4.82 -4.32 -4.844 1 97.56 109 ALA B CA 1
ATOM 3657 C C . ALA B 1 109 ? -5.129 -4.027 -6.309 1 97.56 109 ALA B C 1
ATOM 3659 O O . ALA B 1 109 ? -6.25 -4.262 -6.773 1 97.56 109 ALA B O 1
ATOM 3660 N N . LEU B 1 110 ? -4.129 -3.508 -7 1 98.19 110 LEU B N 1
ATOM 3661 C CA . LEU B 1 110 ? -4.262 -3.236 -8.43 1 98.19 110 LEU B CA 1
ATOM 3662 C C . LEU B 1 110 ? -4.547 -4.52 -9.203 1 98.19 110 LEU B C 1
ATOM 3664 O O . LEU B 1 110 ? -5.363 -4.527 -10.125 1 98.19 110 LEU B O 1
ATOM 3668 N N . HIS B 1 111 ? -3.846 -5.617 -8.844 1 98.44 111 HIS B N 1
ATOM 3669 C CA . HIS B 1 111 ? -4.102 -6.91 -9.469 1 98.44 111 HIS B CA 1
ATOM 3670 C C . HIS B 1 111 ? -5.539 -7.359 -9.242 1 98.44 111 HIS B C 1
ATOM 3672 O O . HIS B 1 111 ? -6.207 -7.812 -10.172 1 98.44 111 HIS B O 1
ATOM 3678 N N . THR B 1 112 ? -5.977 -7.168 -8.023 1 97 112 THR B N 1
ATOM 3679 C CA . THR B 1 112 ? -7.359 -7.496 -7.695 1 97 112 THR B CA 1
ATOM 3680 C C . THR B 1 112 ? -8.328 -6.68 -8.547 1 97 112 THR B C 1
ATOM 3682 O O . THR B 1 112 ? -9.305 -7.215 -9.062 1 97 112 THR B O 1
ATOM 3685 N N . TRP B 1 113 ? -8.047 -5.414 -8.695 1 97.44 113 TRP B N 1
ATOM 3686 C CA . TRP B 1 113 ? -8.828 -4.547 -9.562 1 97.44 113 TRP B CA 1
ATOM 3687 C C . TRP B 1 113 ? -8.828 -5.07 -11 1 97.44 113 TRP B C 1
ATOM 3689 O O . TRP B 1 113 ? -9.867 -5.066 -11.664 1 97.44 113 TRP B O 1
ATOM 3699 N N . THR B 1 114 ? -7.727 -5.527 -11.461 1 98.38 114 THR B N 1
ATOM 3700 C CA . THR B 1 114 ? -7.57 -6.027 -12.82 1 98.38 114 THR B CA 1
ATOM 3701 C C . THR B 1 114 ? -8.453 -7.25 -13.055 1 98.38 114 THR B C 1
ATOM 3703 O O . THR B 1 114 ? -9.148 -7.336 -14.07 1 98.38 114 THR B O 1
ATOM 3706 N N . TYR B 1 115 ? -8.445 -8.141 -12.102 1 97.94 115 TYR B N 1
ATOM 3707 C CA . TYR B 1 115 ? -9.297 -9.32 -12.227 1 97.94 115 TYR B CA 1
ATOM 3708 C C . TYR B 1 115 ? -10.773 -8.93 -12.227 1 97.94 115 TYR B C 1
ATOM 3710 O O . TYR B 1 115 ? -11.562 -9.477 -13 1 97.94 115 TYR B O 1
ATOM 3718 N N . GLN B 1 116 ? -11.078 -7.996 -11.367 1 96.5 116 GLN B N 1
ATOM 3719 C CA . GLN B 1 116 ? -12.461 -7.516 -11.328 1 96.5 116 GLN B CA 1
ATOM 3720 C C . GLN B 1 116 ? -12.852 -6.855 -12.641 1 96.5 116 GLN B C 1
ATOM 3722 O O . GLN B 1 116 ? -13.984 -7.016 -13.109 1 96.5 116 GLN B O 1
ATOM 3727 N N . HIS B 1 117 ? -11.938 -6.129 -13.203 1 97.31 117 HIS B N 1
ATOM 3728 C CA . HIS B 1 117 ? -12.164 -5.504 -14.5 1 97.31 117 HIS B CA 1
ATOM 3729 C C . HIS B 1 117 ? -12.461 -6.547 -15.57 1 97.31 117 HIS B C 1
ATOM 3731 O O . HIS B 1 117 ? -13.367 -6.371 -16.375 1 97.31 117 HIS B O 1
ATOM 3737 N N . CYS B 1 118 ? -11.742 -7.633 -15.578 1 98.19 118 CYS B N 1
ATOM 3738 C CA . CYS B 1 118 ? -11.969 -8.719 -16.516 1 98.19 118 CYS B CA 1
ATOM 3739 C C . CYS B 1 118 ? -13.344 -9.352 -16.297 1 98.19 118 CYS B C 1
ATOM 3741 O O . CYS B 1 118 ? -14.102 -9.547 -17.25 1 98.19 118 CYS B O 1
ATOM 3743 N N . ILE B 1 119 ? -13.664 -9.617 -15.039 1 97.56 119 ILE B N 1
ATOM 3744 C CA . ILE B 1 119 ? -14.914 -10.266 -14.672 1 97.56 119 ILE B CA 1
ATOM 3745 C C . ILE B 1 119 ? -16.094 -9.414 -15.133 1 97.56 119 ILE B C 1
ATOM 3747 O O . ILE B 1 119 ? -17.031 -9.922 -15.75 1 97.56 119 ILE B O 1
ATOM 3751 N N . GLU B 1 120 ? -15.977 -8.164 -14.883 1 96.31 120 GLU B N 1
ATOM 3752 C CA . GLU B 1 120 ? -17.047 -7.242 -15.242 1 96.31 120 GLU B CA 1
ATOM 3753 C C . GLU B 1 120 ? -17.172 -7.09 -16.75 1 96.31 120 GLU B C 1
ATOM 3755 O O . GLU B 1 120 ? -18.266 -7.121 -17.312 1 96.31 120 GLU B O 1
ATOM 3760 N N . SER B 1 121 ? -16.047 -6.918 -17.406 1 97.81 121 SER B N 1
ATOM 3761 C CA . SER B 1 121 ? -16.047 -6.707 -18.844 1 97.81 121 SER B CA 1
ATOM 3762 C C . SER B 1 121 ? -16.625 -7.906 -19.578 1 97.81 121 SER B C 1
ATOM 3764 O O . SER B 1 121 ? -17.312 -7.746 -20.594 1 97.81 121 SER B O 1
ATOM 3766 N N . LEU B 1 122 ? -16.391 -9.086 -19.078 1 98.38 122 LEU B N 1
ATOM 3767 C CA . LEU B 1 122 ? -16.812 -10.312 -19.75 1 98.38 122 LEU B CA 1
ATOM 3768 C C . LEU B 1 122 ? -18.234 -10.695 -19.344 1 98.38 122 LEU B C 1
ATOM 3770 O O . LEU B 1 122 ? -18.812 -11.625 -19.891 1 98.38 122 LEU B O 1
ATOM 3774 N N . GLY B 1 123 ? -18.781 -10.008 -18.359 1 96.94 123 GLY B N 1
ATOM 3775 C CA . GLY B 1 123 ? -20.109 -10.297 -17.875 1 96.94 123 GLY B CA 1
ATOM 3776 C C . GLY B 1 123 ? -20.203 -11.602 -17.109 1 96.94 123 GLY B C 1
ATOM 3777 O O . GLY B 1 123 ? -21.219 -12.305 -17.172 1 96.94 123 GLY B O 1
ATOM 3778 N N . LEU B 1 124 ? -19.109 -11.961 -16.453 1 96.62 124 LEU B N 1
ATOM 3779 C CA . LEU B 1 124 ? -19.109 -13.188 -15.672 1 96.62 124 LEU B CA 1
ATOM 3780 C C . LEU B 1 124 ? -19.906 -13.016 -14.391 1 96.62 124 LEU B C 1
ATOM 3782 O O . LEU B 1 124 ? -20.016 -11.898 -13.867 1 96.62 124 LEU B O 1
ATOM 3786 N N . GLU B 1 125 ? -20.453 -14.086 -13.898 1 94.25 125 GLU B N 1
ATOM 3787 C CA . GLU B 1 125 ? -21.141 -14.047 -12.609 1 94.25 125 GLU B CA 1
ATOM 3788 C C . GLU B 1 125 ? -20.156 -13.93 -11.453 1 94.25 125 GLU B C 1
ATOM 3790 O O . GLU B 1 125 ? -19.562 -14.914 -11.031 1 94.25 125 GLU B O 1
ATOM 3795 N N . GLN B 1 126 ? -20.109 -12.836 -10.883 1 92.75 126 GLN B N 1
ATOM 3796 C CA . GLN B 1 126 ? -19.109 -12.492 -9.883 1 92.75 126 GLN B CA 1
ATOM 3797 C C . GLN B 1 126 ? -19.172 -13.445 -8.695 1 92.75 126 GLN B C 1
ATOM 3799 O O . GLN B 1 126 ? -18.125 -13.914 -8.219 1 92.75 126 GLN B O 1
ATOM 3804 N N . SER B 1 127 ? -20.344 -13.695 -8.195 1 89.81 127 SER B N 1
ATOM 3805 C CA . SER B 1 127 ? -20.5 -14.562 -7.023 1 89.81 127 SER B CA 1
ATOM 3806 C C . SER B 1 127 ? -19.922 -15.953 -7.281 1 89.81 127 SER B C 1
ATOM 3808 O O . SER B 1 127 ? -19.344 -16.562 -6.383 1 89.81 127 SER B O 1
ATOM 3810 N N . GLU B 1 128 ? -20.078 -16.391 -8.43 1 93.06 128 GLU B N 1
ATOM 3811 C CA . GLU B 1 128 ? -19.562 -17.703 -8.781 1 93.06 128 GLU B CA 1
ATOM 3812 C C . GLU B 1 128 ? -18.031 -17.719 -8.805 1 93.06 128 GLU B C 1
ATOM 3814 O O . GLU B 1 128 ? -17.406 -18.641 -8.266 1 93.06 128 GLU B O 1
ATOM 3819 N N . ILE B 1 129 ? -17.469 -16.719 -9.422 1 94.94 129 ILE B N 1
ATOM 3820 C CA . ILE B 1 129 ? -16.016 -16.641 -9.531 1 94.94 129 ILE B CA 1
ATOM 3821 C C . ILE B 1 129 ? -15.406 -16.531 -8.141 1 94.94 129 ILE B C 1
ATOM 3823 O O . ILE B 1 129 ? -14.484 -17.281 -7.801 1 94.94 129 ILE B O 1
ATOM 3827 N N . TYR B 1 130 ? -15.953 -15.719 -7.258 1 91.81 130 TYR B N 1
ATOM 3828 C CA . TYR B 1 130 ? -15.391 -15.461 -5.938 1 91.81 130 TYR B CA 1
ATOM 3829 C C . TYR B 1 130 ? -15.633 -16.641 -5 1 91.81 130 TYR B C 1
ATOM 3831 O O . TYR B 1 130 ? -14.875 -16.844 -4.047 1 91.81 130 TYR B O 1
ATOM 3839 N N . ASN B 1 131 ? -16.594 -17.422 -5.289 1 91.75 131 ASN B N 1
ATOM 3840 C CA . ASN B 1 131 ? -16.938 -18.547 -4.426 1 91.75 131 ASN B CA 1
ATOM 3841 C C . ASN B 1 131 ? -16.188 -19.812 -4.84 1 91.75 131 ASN B C 1
ATOM 3843 O O . ASN B 1 131 ? -16.188 -20.812 -4.105 1 91.75 131 ASN B O 1
ATOM 3847 N N . ARG B 1 132 ? -15.578 -19.812 -5.898 1 93.44 132 ARG B N 1
ATOM 3848 C CA . ARG B 1 132 ? -15 -21.031 -6.465 1 93.44 132 ARG B CA 1
ATOM 3849 C C . ARG B 1 132 ? -13.953 -21.625 -5.531 1 93.44 132 ARG B C 1
ATOM 3851 O O . ARG B 1 132 ? -13.812 -22.844 -5.441 1 93.44 132 ARG B O 1
ATOM 3858 N N . TYR B 1 133 ? -13.117 -20.734 -4.871 1 92.19 133 TYR B N 1
ATOM 3859 C CA . TYR B 1 133 ? -12.078 -21.266 -4.012 1 92.19 133 TYR B CA 1
ATOM 3860 C C . TYR B 1 133 ? -12.672 -21.984 -2.807 1 92.19 133 TYR B C 1
ATOM 3862 O O . TYR B 1 133 ? -11.992 -22.766 -2.129 1 92.19 133 TYR B O 1
ATOM 3870 N N . ARG B 1 134 ? -13.953 -21.828 -2.576 1 91.62 134 ARG B N 1
ATOM 3871 C CA . ARG B 1 134 ? -14.617 -22.5 -1.461 1 91.62 134 ARG B CA 1
ATOM 3872 C C . ARG B 1 134 ? -15.211 -23.828 -1.899 1 91.62 134 ARG B C 1
ATOM 3874 O O . ARG B 1 134 ? -15.336 -24.766 -1.094 1 91.62 134 ARG B O 1
ATOM 3881 N N . VAL B 1 135 ? -15.562 -23.922 -3.219 1 94.12 135 VAL B N 1
ATOM 3882 C CA . VAL B 1 135 ? -16.359 -25.078 -3.615 1 94.12 135 VAL B CA 1
ATOM 3883 C C . VAL B 1 135 ? -15.523 -26.016 -4.48 1 94.12 135 VAL B C 1
ATOM 3885 O O . VAL B 1 135 ? -15.883 -27.188 -4.668 1 94.12 135 VAL B O 1
ATOM 3888 N N . VAL B 1 136 ? -14.461 -25.562 -5.113 1 97.38 136 VAL B N 1
ATOM 3889 C CA . VAL B 1 136 ? -13.562 -26.406 -5.891 1 97.38 136 VAL B CA 1
ATOM 3890 C C . VAL B 1 136 ? -12.422 -26.891 -5.012 1 97.38 136 VAL B C 1
ATOM 3892 O O . VAL B 1 136 ? -11.516 -26.125 -4.664 1 97.38 136 VAL B O 1
ATOM 3895 N N . PRO B 1 137 ? -12.344 -28.125 -4.703 1 98 137 PRO B N 1
ATOM 3896 C CA . PRO B 1 137 ? -11.391 -28.656 -3.73 1 98 137 PRO B CA 1
ATOM 3897 C C . PRO B 1 137 ? -9.938 -28.359 -4.105 1 98 137 PRO B C 1
ATOM 3899 O O . PRO B 1 137 ? -9.109 -28.094 -3.23 1 98 137 PRO B O 1
ATOM 3902 N N . GLU B 1 138 ? -9.609 -28.406 -5.379 1 98.38 138 GLU B N 1
ATOM 3903 C CA . GLU B 1 138 ? -8.234 -28.219 -5.824 1 98.38 138 GLU B CA 1
ATOM 3904 C C . GLU B 1 138 ? -7.797 -26.766 -5.656 1 98.38 138 GLU B C 1
ATOM 3906 O O . GLU B 1 138 ? -6.637 -26.484 -5.34 1 98.38 138 GLU B O 1
ATOM 3911 N N . ILE B 1 139 ? -8.742 -25.812 -5.895 1 97.81 139 ILE B N 1
ATOM 3912 C CA . ILE B 1 139 ? -8.453 -24.406 -5.656 1 97.81 139 ILE B CA 1
ATOM 3913 C C . ILE B 1 139 ? -8.398 -24.141 -4.152 1 97.81 139 ILE B C 1
ATOM 3915 O O . ILE B 1 139 ? -7.492 -23.469 -3.668 1 97.81 139 ILE B O 1
ATOM 3919 N N . TYR B 1 140 ? -9.297 -24.734 -3.424 1 96.56 140 TYR B N 1
ATOM 3920 C CA . TYR B 1 140 ? -9.336 -24.609 -1.972 1 96.56 140 TYR B CA 1
ATOM 3921 C C . TYR B 1 140 ? -8.039 -25.109 -1.351 1 96.56 140 TYR B C 1
ATOM 3923 O O . TYR B 1 140 ? -7.496 -24.484 -0.434 1 96.56 140 TYR B O 1
ATOM 3931 N N . GLY B 1 141 ? -7.594 -26.266 -1.808 1 97.5 141 GLY B N 1
ATOM 3932 C CA . GLY B 1 141 ? -6.363 -26.844 -1.286 1 97.5 141 GLY B CA 1
ATOM 3933 C C . GLY B 1 141 ? -5.172 -25.906 -1.416 1 97.5 141 GLY B C 1
ATOM 3934 O O . GLY B 1 141 ? -4.363 -25.797 -0.492 1 97.5 141 GLY B O 1
ATOM 3935 N N . LYS B 1 142 ? -4.992 -25.219 -2.527 1 97.38 142 LYS B N 1
ATOM 3936 C CA . LYS B 1 142 ? -3.906 -24.266 -2.752 1 97.38 142 LYS B CA 1
ATOM 3937 C C . LYS B 1 142 ? -4.023 -23.078 -1.817 1 97.38 142 LYS B C 1
ATOM 3939 O O . LYS B 1 142 ? -3.029 -22.625 -1.245 1 97.38 142 LYS B O 1
ATOM 3944 N N . ILE B 1 143 ? -5.27 -22.562 -1.658 1 95.81 143 ILE B N 1
ATOM 3945 C CA . ILE B 1 143 ? -5.512 -21.422 -0.794 1 95.81 143 ILE B CA 1
ATOM 3946 C C . ILE B 1 143 ? -5.242 -21.797 0.66 1 95.81 143 ILE B C 1
ATOM 3948 O O . ILE B 1 143 ? -4.652 -21.016 1.413 1 95.81 143 ILE B O 1
ATOM 3952 N N . LEU B 1 144 ? -5.652 -23 1.029 1 95.38 144 LEU B N 1
ATOM 3953 C CA . LEU B 1 144 ? -5.445 -23.484 2.389 1 95.38 144 LEU B CA 1
ATOM 3954 C C . LEU B 1 144 ? -3.957 -23.625 2.699 1 95.38 144 LEU B C 1
ATOM 3956 O O . LEU B 1 144 ? -3.51 -23.25 3.787 1 95.38 144 LEU B O 1
ATOM 3960 N N . LEU B 1 145 ? -3.229 -24.203 1.783 1 97.12 145 LEU B N 1
ATOM 3961 C CA . LEU B 1 145 ? -1.786 -24.328 1.966 1 97.12 145 LEU B CA 1
ATOM 3962 C C . LEU B 1 145 ? -1.134 -22.953 2.1 1 97.12 145 LEU B C 1
ATOM 3964 O O . LEU B 1 145 ? -0.25 -22.766 2.938 1 97.12 145 LEU B O 1
ATOM 3968 N N . SER B 1 146 ? -1.563 -21.969 1.256 1 95.62 146 SER B N 1
ATOM 3969 C CA . SER B 1 146 ? -1.043 -20.609 1.337 1 95.62 146 SER B CA 1
ATOM 3970 C C . SER B 1 146 ? -1.301 -20 2.711 1 95.62 146 SER B C 1
ATOM 3972 O O . SER B 1 146 ? -0.398 -19.422 3.318 1 95.62 146 SER B O 1
ATOM 3974 N N . ASN B 1 147 ? -2.502 -20.188 3.184 1 92.81 147 ASN B N 1
ATOM 3975 C CA . ASN B 1 147 ? -2.846 -19.672 4.504 1 92.81 147 ASN B CA 1
ATOM 3976 C C . ASN B 1 147 ? -1.985 -20.312 5.594 1 92.81 147 ASN B C 1
ATOM 3978 O O . ASN B 1 147 ? -1.511 -19.625 6.496 1 92.81 147 ASN B O 1
ATOM 3982 N N . LYS B 1 148 ? -1.82 -21.578 5.492 1 94.25 148 LYS B N 1
ATOM 3983 C CA . LYS B 1 148 ? -1.034 -22.312 6.477 1 94.25 148 LYS B CA 1
ATOM 3984 C C . LYS B 1 148 ? 0.411 -21.828 6.504 1 94.25 148 LYS B C 1
ATOM 3986 O O . LYS B 1 148 ? 0.983 -21.609 7.574 1 94.25 148 LYS B O 1
ATOM 3991 N N . ARG B 1 149 ? 0.983 -21.656 5.332 1 94.12 149 ARG B N 1
ATOM 3992 C CA . ARG B 1 149 ? 2.393 -21.297 5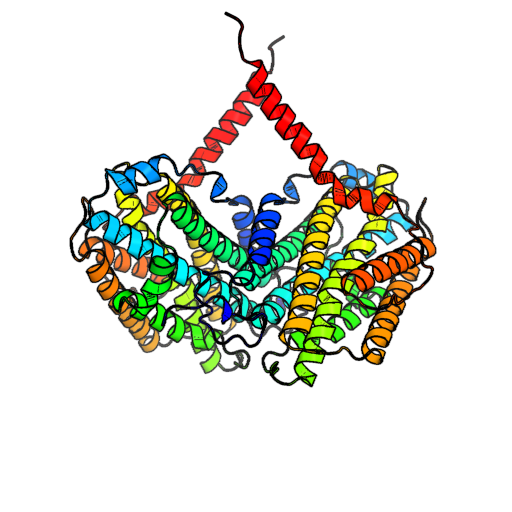.223 1 94.12 149 ARG B CA 1
ATOM 3993 C C . ARG B 1 149 ? 2.609 -19.828 5.586 1 94.12 149 ARG B C 1
ATOM 3995 O O . ARG B 1 149 ? 3.693 -19.453 6.031 1 94.12 149 ARG B O 1
ATOM 4002 N N . LEU B 1 150 ? 1.544 -19.031 5.508 1 90.12 150 LEU B N 1
ATOM 4003 C CA . LEU B 1 150 ? 1.691 -17.594 5.746 1 90.12 150 LEU B CA 1
ATOM 4004 C C . LEU B 1 150 ? 1.195 -17.219 7.137 1 90.12 150 LEU B C 1
ATOM 4006 O O . LEU B 1 150 ? 1.452 -16.125 7.617 1 90.12 150 LEU B O 1
ATOM 4010 N N . GLU B 1 151 ? 0.569 -18.109 7.836 1 82.19 151 GLU B N 1
ATOM 4011 C CA . GLU B 1 151 ? -0.032 -17.859 9.141 1 82.19 151 GLU B CA 1
ATOM 4012 C C . GLU B 1 151 ? 1.015 -17.391 10.156 1 82.19 151 GLU B C 1
ATOM 4014 O O . GLU B 1 151 ? 0.737 -16.547 10.992 1 82.19 151 GLU B O 1
ATOM 4019 N N . GLN B 1 152 ? 2.184 -17.922 10.094 1 76.06 152 GLN B N 1
ATOM 4020 C CA . GLN B 1 152 ? 3.221 -17.578 11.062 1 76.06 152 GLN B CA 1
ATOM 4021 C C . GLN B 1 152 ? 3.65 -16.125 10.898 1 76.06 152 GLN B C 1
ATOM 4023 O O . GLN B 1 152 ? 4.023 -15.461 11.875 1 76.06 152 GLN B O 1
ATOM 4028 N N . VAL B 1 153 ? 3.604 -15.656 9.664 1 77.5 153 VAL B N 1
ATOM 4029 C CA . VAL B 1 153 ? 4.016 -14.281 9.391 1 77.5 153 VAL B CA 1
ATOM 4030 C C . VAL B 1 153 ? 2.934 -13.312 9.867 1 77.5 153 VAL B C 1
ATOM 4032 O O . VAL B 1 153 ? 3.219 -12.156 10.172 1 77.5 153 VAL B O 1
ATOM 4035 N N . LEU B 1 154 ? 1.768 -13.852 10.023 1 75.75 154 LEU B N 1
ATOM 4036 C CA . LEU B 1 154 ? 0.635 -13.008 10.383 1 75.75 154 LEU B CA 1
ATOM 4037 C C . LEU B 1 154 ? 0.571 -12.797 11.898 1 75.75 154 LEU B C 1
ATOM 4039 O O . LEU B 1 154 ? -0.097 -11.875 12.375 1 75.75 154 LEU B O 1
ATOM 4043 N N . ARG B 1 155 ? 1.358 -13.633 12.648 1 77.44 155 ARG B N 1
ATOM 4044 C CA . ARG B 1 155 ? 1.35 -13.477 14.094 1 77.44 155 ARG B CA 1
ATOM 4045 C C . ARG B 1 155 ? 2.092 -12.211 14.523 1 77.44 155 ARG B C 1
ATOM 4047 O O . ARG B 1 155 ? 3.281 -12.062 14.242 1 77.44 155 ARG B O 1
ATOM 4054 N N . SER B 1 156 ? 1.427 -11.352 15.211 1 71.56 156 SER B N 1
ATOM 4055 C CA . SER B 1 156 ? 2 -10.062 15.586 1 71.56 156 SER B CA 1
ATOM 4056 C C . SER B 1 156 ? 2.936 -10.203 16.781 1 71.56 156 SER B C 1
ATOM 4058 O O . SER B 1 156 ? 3.785 -9.336 17.016 1 71.56 156 SER B O 1
ATOM 4060 N N . ASP B 1 157 ? 2.906 -11.297 17.469 1 78.25 157 ASP B N 1
ATOM 4061 C CA . ASP B 1 157 ? 3.656 -11.414 18.719 1 78.25 157 ASP B CA 1
ATOM 4062 C C . ASP B 1 157 ? 4.895 -12.289 18.531 1 78.25 157 ASP B C 1
ATOM 4064 O O . ASP B 1 157 ? 5.555 -12.656 19.5 1 78.25 157 ASP B O 1
ATOM 4068 N N . ILE B 1 158 ? 5.227 -12.508 17.328 1 84.38 158 ILE B N 1
ATOM 4069 C CA . ILE B 1 158 ? 6.371 -13.383 17.109 1 84.38 158 ILE B CA 1
ATOM 4070 C C . ILE B 1 158 ? 7.668 -12.633 17.422 1 84.38 158 ILE B C 1
ATOM 4072 O O . ILE B 1 158 ? 7.855 -11.5 16.969 1 84.38 158 ILE B O 1
ATOM 4076 N N . ASN B 1 159 ? 8.477 -13.203 18.25 1 90.81 159 ASN B N 1
ATOM 4077 C CA . ASN B 1 159 ? 9.797 -12.656 18.562 1 90.81 159 ASN B CA 1
ATOM 4078 C C . ASN B 1 159 ? 10.852 -13.156 17.578 1 90.81 159 ASN B C 1
ATOM 4080 O O . ASN B 1 159 ? 11.32 -14.289 17.688 1 90.81 159 ASN B O 1
ATOM 4084 N N . LEU B 1 160 ? 11.328 -12.344 16.719 1 92.75 160 LEU B N 1
ATOM 4085 C CA . LEU B 1 160 ? 12.227 -12.742 15.633 1 92.75 160 LEU B CA 1
ATOM 4086 C C . LEU B 1 160 ? 13.672 -12.75 16.109 1 92.75 160 LEU B C 1
ATOM 4088 O O . LEU B 1 160 ? 14.578 -13.109 15.344 1 92.75 160 LEU B O 1
ATOM 4092 N N . SER B 1 161 ? 13.867 -12.375 17.328 1 92.81 161 SER B N 1
ATOM 4093 C CA . SER B 1 161 ? 15.195 -12.547 17.891 1 92.81 161 SER B CA 1
ATOM 4094 C C . SER B 1 161 ? 15.461 -14.008 18.266 1 92.81 161 SER B C 1
ATOM 4096 O O . SER B 1 161 ? 16.609 -14.406 18.469 1 92.81 161 SER B O 1
ATOM 4098 N N . ASP B 1 162 ? 14.359 -14.742 18.422 1 94.69 162 ASP B N 1
ATOM 4099 C CA . ASP B 1 162 ? 14.469 -16.188 18.609 1 94.69 162 ASP B CA 1
ATOM 4100 C C . ASP B 1 162 ? 14.773 -16.891 17.281 1 94.69 162 ASP B C 1
ATOM 4102 O O . ASP B 1 162 ? 14.055 -16.719 16.297 1 94.69 162 ASP B O 1
ATOM 4106 N N . LYS B 1 163 ? 15.727 -17.719 17.297 1 93.75 163 LYS B N 1
ATOM 4107 C CA . LYS B 1 163 ? 16.234 -18.312 16.062 1 93.75 163 LYS B CA 1
ATOM 4108 C C . LYS B 1 163 ? 15.203 -19.234 15.422 1 93.75 163 LYS B C 1
ATOM 4110 O O . LYS B 1 163 ? 15.109 -19.312 14.195 1 93.75 163 LYS B O 1
ATOM 4115 N N . ASP B 1 164 ? 14.461 -19.922 16.25 1 94.31 164 ASP B N 1
ATOM 4116 C CA . ASP B 1 164 ? 13.438 -20.812 15.719 1 94.31 164 ASP B CA 1
ATOM 4117 C C . ASP B 1 164 ? 12.297 -20.016 15.07 1 94.31 164 ASP B C 1
ATOM 4119 O O . ASP B 1 164 ? 11.805 -20.391 14.008 1 94.31 164 ASP B O 1
ATOM 4123 N N . ASN B 1 165 ? 11.906 -18.938 15.773 1 93.94 165 ASN B N 1
ATOM 4124 C CA . ASN B 1 165 ? 10.891 -18.047 15.219 1 93.94 165 ASN B CA 1
ATOM 4125 C C . ASN B 1 165 ? 11.359 -17.391 13.922 1 93.94 165 ASN B C 1
ATOM 4127 O O . ASN B 1 165 ? 10.594 -17.281 12.969 1 93.94 165 ASN B O 1
ATOM 4131 N N . LEU B 1 166 ? 12.609 -17.047 13.961 1 95.12 166 LEU B N 1
ATOM 4132 C CA . LEU B 1 166 ? 13.18 -16.422 12.773 1 95.12 166 LEU B CA 1
ATOM 4133 C C . LEU B 1 166 ? 13.234 -17.391 11.609 1 95.12 166 LEU B C 1
ATOM 4135 O O . LEU B 1 166 ? 12.938 -17.031 10.469 1 95.12 166 LEU B O 1
ATOM 4139 N N . HIS B 1 167 ? 13.617 -18.609 11.891 1 96.06 167 HIS B N 1
ATOM 4140 C CA . HIS B 1 167 ? 13.617 -19.656 10.875 1 96.06 167 HIS B CA 1
ATOM 4141 C C . HIS B 1 167 ? 12.227 -19.828 10.273 1 96.06 167 HIS B C 1
ATOM 4143 O O . HIS B 1 167 ? 12.086 -19.922 9.047 1 96.06 167 HIS B O 1
ATOM 4149 N N . GLU B 1 168 ? 11.242 -19.844 11.141 1 94.56 168 GLU B N 1
ATOM 4150 C CA . GLU B 1 168 ? 9.867 -20 10.672 1 94.56 168 GLU B CA 1
ATOM 4151 C C . GLU B 1 168 ? 9.445 -18.828 9.805 1 94.56 168 GLU B C 1
ATOM 4153 O O . GLU B 1 168 ? 8.766 -19 8.789 1 94.56 168 GLU B O 1
ATOM 4158 N N . PHE B 1 169 ? 9.836 -17.656 10.211 1 94.94 169 PHE B N 1
ATOM 4159 C CA . PHE B 1 169 ? 9.539 -16.453 9.43 1 94.94 169 PHE B CA 1
ATOM 4160 C C . PHE B 1 169 ? 10.188 -16.531 8.055 1 94.94 169 PHE B C 1
ATOM 4162 O O . PHE B 1 169 ? 9.547 -16.25 7.039 1 94.94 169 PHE B O 1
ATOM 4169 N N . ILE B 1 170 ? 11.438 -16.953 8.023 1 96.12 170 ILE B N 1
ATOM 4170 C CA . ILE B 1 170 ? 12.18 -17.047 6.77 1 96.12 170 ILE B CA 1
ATOM 4171 C C . ILE B 1 170 ? 11.539 -18.078 5.852 1 96.12 170 ILE B C 1
ATOM 4173 O O . ILE B 1 170 ? 11.383 -17.844 4.652 1 96.12 170 ILE B O 1
ATOM 4177 N N . MET B 1 171 ? 11.07 -19.203 6.422 1 96.62 171 MET B N 1
ATOM 4178 C CA . MET B 1 171 ? 10.414 -20.234 5.633 1 96.62 171 MET B CA 1
ATOM 4179 C C . MET B 1 171 ? 9.102 -19.719 5.047 1 96.62 171 MET B C 1
ATOM 4181 O O . MET B 1 171 ? 8.766 -20.031 3.9 1 96.62 171 MET B O 1
ATOM 4185 N N . SER B 1 172 ? 8.406 -18.953 5.855 1 96.12 172 SER B N 1
ATOM 4186 C CA . SER B 1 172 ? 7.164 -18.359 5.375 1 96.12 172 SER B CA 1
ATOM 4187 C C . SER B 1 172 ? 7.43 -17.359 4.258 1 96.12 172 SER B C 1
ATOM 4189 O O . SER B 1 172 ? 6.672 -17.281 3.289 1 96.12 172 SER B O 1
ATOM 4191 N N . TYR B 1 173 ? 8.5 -16.609 4.445 1 95.81 173 TYR B N 1
ATOM 4192 C CA . TYR B 1 173 ? 8.82 -15.594 3.445 1 95.81 173 TYR B CA 1
ATOM 4193 C C . TYR B 1 173 ? 9.352 -16.234 2.17 1 95.81 173 TYR B C 1
ATOM 4195 O O . TYR B 1 173 ? 9.133 -15.727 1.07 1 95.81 173 TYR B O 1
ATOM 4203 N N . ILE B 1 174 ? 10.039 -17.391 2.25 1 97.56 174 ILE B N 1
ATOM 4204 C CA . ILE B 1 174 ? 10.422 -18.172 1.083 1 97.56 174 ILE B CA 1
ATOM 4205 C C . ILE B 1 174 ? 9.18 -18.625 0.331 1 97.56 174 ILE B C 1
ATOM 4207 O O . ILE B 1 174 ? 9.102 -18.5 -0.894 1 97.56 174 ILE B O 1
ATOM 4211 N N . PHE B 1 175 ? 8.211 -19.109 1.082 1 97.88 175 PHE B N 1
ATOM 4212 C CA . PHE B 1 175 ? 6.965 -19.5 0.437 1 97.88 175 PHE B CA 1
ATOM 4213 C C . PHE B 1 175 ? 6.336 -18.312 -0.281 1 97.88 175 PHE B C 1
ATOM 4215 O O . PHE B 1 175 ? 5.953 -18.406 -1.448 1 97.88 175 PHE B O 1
ATOM 4222 N N . PHE B 1 176 ? 6.258 -17.203 0.392 1 96.75 176 PHE B N 1
ATOM 4223 C CA . PHE B 1 176 ? 5.566 -16.047 -0.156 1 96.75 176 PHE B CA 1
ATOM 4224 C C . PHE B 1 176 ? 6.273 -15.531 -1.405 1 96.75 176 PHE B C 1
ATOM 4226 O O . PHE B 1 176 ? 5.656 -15.414 -2.467 1 96.75 176 PHE B O 1
ATOM 4233 N N . ALA B 1 177 ? 7.57 -15.266 -1.318 1 96.62 177 ALA B N 1
ATOM 4234 C CA . ALA B 1 177 ? 8.305 -14.562 -2.369 1 96.62 177 ALA B CA 1
ATOM 4235 C C . ALA B 1 177 ? 8.695 -15.516 -3.496 1 96.62 177 ALA B C 1
ATOM 4237 O O . ALA B 1 177 ? 8.383 -15.266 -4.664 1 96.62 177 ALA B O 1
ATOM 4238 N N . ALA B 1 178 ? 9.258 -16.656 -3.193 1 98.06 178 ALA B N 1
ATOM 4239 C CA . ALA B 1 178 ? 9.844 -17.531 -4.211 1 98.06 178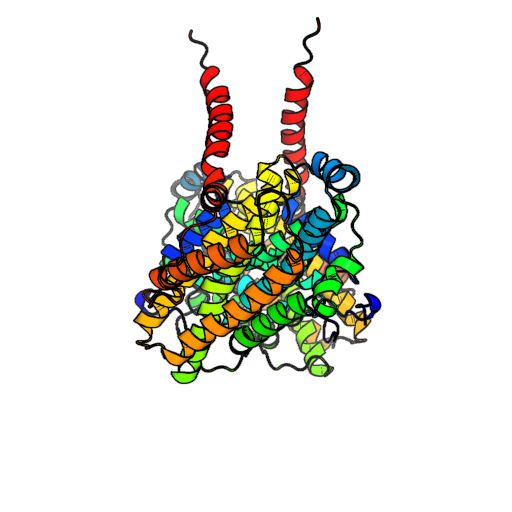 ALA B CA 1
ATOM 4240 C C . ALA B 1 178 ? 8.797 -18.484 -4.781 1 98.06 178 ALA B C 1
ATOM 4242 O O . ALA B 1 178 ? 8.867 -18.859 -5.957 1 98.06 178 ALA B O 1
ATOM 4243 N N . ILE B 1 179 ? 7.82 -18.844 -3.975 1 98.5 179 ILE B N 1
ATOM 4244 C CA . ILE B 1 179 ? 6.887 -19.859 -4.426 1 98.5 179 ILE B CA 1
ATOM 4245 C C . ILE B 1 179 ? 5.57 -19.219 -4.844 1 98.5 179 ILE B C 1
ATOM 4247 O O . ILE B 1 179 ? 5.168 -19.312 -6.008 1 98.5 179 ILE B O 1
ATOM 4251 N N . PHE B 1 180 ? 4.938 -18.484 -3.891 1 97.75 180 PHE B N 1
ATOM 4252 C CA . PHE B 1 180 ? 3.641 -17.875 -4.16 1 97.75 180 PHE B CA 1
ATOM 4253 C C . PHE B 1 180 ? 3.74 -16.875 -5.297 1 97.75 180 PHE B C 1
ATOM 4255 O O . PHE B 1 180 ? 3.045 -17 -6.309 1 97.75 180 PHE B O 1
ATOM 4262 N N . GLU B 1 181 ? 4.707 -15.922 -5.195 1 96.94 181 GLU B N 1
ATOM 4263 C CA . GLU B 1 181 ? 4.918 -14.914 -6.23 1 96.94 181 GLU B CA 1
ATOM 4264 C C . GLU B 1 181 ? 5.711 -15.477 -7.402 1 96.94 181 GLU B C 1
ATOM 4266 O O . GLU B 1 181 ? 5.355 -15.258 -8.562 1 96.94 181 GLU B O 1
ATOM 4271 N N . GLY B 1 182 ? 6.711 -16.234 -7.078 1 97.88 182 GLY B N 1
ATOM 4272 C CA . GLY B 1 182 ? 7.73 -16.562 -8.062 1 97.88 182 GLY B CA 1
ATOM 4273 C C . GLY B 1 182 ? 7.402 -17.797 -8.867 1 97.88 182 GLY B C 1
ATOM 4274 O O . GLY B 1 182 ? 7.961 -18.016 -9.945 1 97.88 182 GLY B O 1
ATOM 4275 N N . CYS B 1 183 ? 6.555 -18.688 -8.344 1 98.5 183 CYS B N 1
ATOM 4276 C CA . CYS B 1 183 ? 6.234 -19.922 -9.062 1 98.5 183 CYS B CA 1
ATOM 4277 C C . CYS B 1 183 ? 4.742 -20 -9.367 1 98.5 183 CYS B C 1
ATOM 4279 O O . CYS B 1 183 ? 4.348 -20.031 -10.539 1 98.5 183 CYS B O 1
ATOM 4281 N N . TRP B 1 184 ? 3.906 -19.922 -8.328 1 98.56 184 TRP B N 1
ATOM 4282 C CA . TRP B 1 184 ? 2.479 -20.156 -8.508 1 98.56 184 TRP B CA 1
ATOM 4283 C C . TRP B 1 184 ? 1.843 -19.062 -9.344 1 98.56 184 TRP B C 1
ATOM 4285 O O . TRP B 1 184 ? 1.091 -19.328 -10.281 1 98.56 184 TRP B O 1
ATOM 4295 N N . PHE B 1 185 ? 2.166 -17.75 -8.984 1 97.62 185 PHE B N 1
ATOM 4296 C CA . PHE B 1 185 ? 1.653 -16.688 -9.82 1 97.62 185 PHE B CA 1
ATOM 4297 C C . PHE B 1 185 ? 2.322 -16.703 -11.188 1 97.62 185 PHE B C 1
ATOM 4299 O O . PHE B 1 185 ? 1.642 -16.688 -12.219 1 97.62 185 PHE B O 1
ATOM 4306 N N . TYR B 1 186 ? 3.605 -16.766 -11.273 1 95.38 186 TYR B N 1
ATOM 4307 C CA . TYR B 1 186 ? 4.367 -16.703 -12.516 1 95.38 186 TYR B CA 1
ATOM 4308 C C . TYR B 1 186 ? 3.912 -17.797 -13.477 1 95.38 186 TYR B C 1
ATOM 4310 O O . TYR B 1 186 ? 3.555 -17.5 -14.625 1 95.38 186 TYR B O 1
ATOM 4318 N N . ASN B 1 187 ? 3.895 -19 -13.023 1 95.81 187 ASN B N 1
ATOM 4319 C CA . ASN B 1 187 ? 3.463 -20.141 -13.828 1 95.81 187 ASN B CA 1
ATOM 4320 C C . ASN B 1 187 ? 1.955 -20.125 -14.07 1 95.81 187 ASN B C 1
ATOM 4322 O O . ASN B 1 187 ? 1.479 -20.594 -15.094 1 95.81 187 ASN B O 1
ATOM 4326 N N . GLY B 1 188 ? 1.245 -19.516 -13.117 1 96.62 188 GLY B N 1
ATOM 4327 C CA . GLY B 1 188 ? -0.209 -19.516 -13.109 1 96.62 188 GLY B CA 1
ATOM 4328 C C . GLY B 1 188 ? -0.81 -18.703 -14.25 1 96.62 188 GLY B C 1
ATOM 4329 O O . GLY B 1 188 ? -1.978 -18.891 -14.602 1 96.62 188 GLY B O 1
ATOM 4330 N N . PHE B 1 189 ? -0.033 -17.906 -14.914 1 97.75 189 PHE B N 1
ATOM 4331 C CA . PHE B 1 189 ? -0.521 -17.078 -16.016 1 97.75 189 PHE B CA 1
ATOM 4332 C C . PHE B 1 189 ? -0.395 -17.812 -17.344 1 97.75 189 PHE B C 1
ATOM 4334 O O . PHE B 1 189 ? -0.993 -17.422 -18.344 1 97.75 189 PHE B O 1
ATOM 4341 N N . SER B 1 190 ? 0.318 -18.938 -17.391 1 97.62 190 SER B N 1
ATOM 4342 C CA . SER B 1 190 ? 0.688 -19.609 -18.625 1 97.62 190 SER B CA 1
ATOM 4343 C C . SER B 1 190 ? -0.542 -20.125 -19.359 1 97.62 190 SER B C 1
ATOM 4345 O O . SER B 1 190 ? -0.594 -20.094 -20.594 1 97.62 190 SER B O 1
ATOM 4347 N N . PRO B 1 191 ? -1.622 -20.594 -18.625 1 98.31 191 PRO B N 1
ATOM 4348 C CA . PRO B 1 191 ? -2.795 -21.031 -19.391 1 98.31 191 PRO B CA 1
ATOM 4349 C C . PRO B 1 191 ? -3.42 -19.906 -20.203 1 98.31 191 PRO B C 1
ATOM 4351 O O . PRO B 1 191 ? -3.859 -20.109 -21.328 1 98.31 191 PRO B O 1
ATOM 4354 N N . ILE B 1 192 ? -3.447 -18.719 -19.625 1 98.38 192 ILE B N 1
ATOM 4355 C CA . ILE B 1 192 ? -4.023 -17.578 -20.312 1 98.38 192 ILE B CA 1
ATOM 4356 C C . ILE B 1 192 ? -3.1 -17.141 -21.453 1 98.38 192 ILE B C 1
ATOM 4358 O O . ILE B 1 192 ? -3.564 -16.797 -22.547 1 98.38 192 ILE B O 1
ATOM 4362 N N . PHE B 1 193 ? -1.796 -17.219 -21.234 1 97.75 193 PHE B N 1
ATOM 4363 C CA . PHE B 1 193 ? -0.834 -16.859 -22.281 1 97.75 193 PHE B CA 1
ATOM 43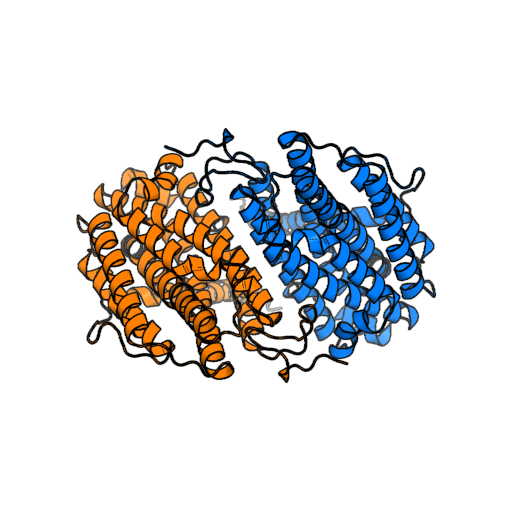64 C C . PHE B 1 193 ? -0.891 -17.844 -23.438 1 97.75 193 PHE B C 1
ATOM 4366 O O . PHE B 1 193 ? -0.651 -17.484 -24.578 1 97.75 193 PHE B O 1
ATOM 4373 N N . SER B 1 194 ? -1.219 -19.078 -23.125 1 97.75 194 SER B N 1
ATOM 4374 C CA . SER B 1 194 ? -1.387 -20.062 -24.188 1 97.75 194 SER B CA 1
ATOM 4375 C C . SER B 1 194 ? -2.549 -19.688 -25.109 1 97.75 194 SER B C 1
ATOM 4377 O O . SER B 1 194 ? -2.467 -19.859 -26.328 1 97.75 194 SER B O 1
ATOM 4379 N N . LEU B 1 195 ? -3.643 -19.219 -24.531 1 98.44 195 LEU B N 1
ATOM 4380 C CA . LEU B 1 195 ? -4.75 -18.719 -25.328 1 98.44 195 LEU B CA 1
ATOM 4381 C C . LEU B 1 195 ? -4.312 -17.516 -26.172 1 98.44 195 LEU B C 1
ATOM 4383 O O . LEU B 1 195 ? -4.648 -17.438 -27.359 1 98.44 195 LEU B O 1
ATOM 4387 N N . GLN B 1 196 ? -3.562 -16.656 -25.562 1 97.56 196 GLN B N 1
ATOM 4388 C CA . GLN B 1 196 ? -3.076 -15.461 -26.25 1 97.56 196 GLN B CA 1
ATOM 4389 C C . GLN B 1 196 ? -2.252 -15.836 -27.484 1 97.56 196 GLN B C 1
ATOM 4391 O O . GLN B 1 196 ? -2.334 -15.164 -28.516 1 97.56 196 GLN B O 1
ATOM 4396 N N . ARG B 1 197 ? -1.416 -16.828 -27.391 1 96 197 ARG B N 1
ATOM 4397 C CA . ARG B 1 197 ? -0.556 -17.281 -28.484 1 96 197 ARG B CA 1
ATOM 4398 C C . ARG B 1 197 ? -1.382 -17.719 -29.688 1 96 197 ARG B C 1
ATOM 4400 O O . ARG B 1 197 ? -0.889 -17.719 -30.812 1 96 197 ARG B O 1
ATOM 4407 N N . ARG B 1 198 ? -2.637 -17.984 -29.453 1 97.44 198 ARG B N 1
ATOM 4408 C CA . ARG B 1 198 ? -3.549 -18.375 -30.531 1 97.44 198 ARG B CA 1
ATOM 4409 C C . ARG B 1 198 ? -4.445 -17.203 -30.938 1 97.44 198 ARG B C 1
ATOM 4411 O O . ARG B 1 198 ? -5.418 -17.391 -31.672 1 97.44 198 ARG B O 1
ATOM 4418 N N . GLY B 1 199 ? -4.164 -16.062 -30.375 1 97.69 199 GLY B N 1
ATOM 4419 C CA . GLY B 1 199 ? -4.902 -14.852 -30.719 1 97.69 199 GLY B CA 1
ATOM 4420 C C . GLY B 1 199 ? -6.191 -14.688 -29.938 1 97.69 199 GLY B C 1
ATOM 4421 O O . GLY B 1 199 ? -7.062 -13.914 -30.312 1 97.69 199 GLY B O 1
ATOM 4422 N N . LEU B 1 200 ? -6.332 -15.461 -28.844 1 98.62 200 LEU B N 1
ATOM 4423 C CA . LEU B 1 200 ? -7.555 -15.438 -28.047 1 98.62 200 LEU B CA 1
ATOM 4424 C C . LEU B 1 200 ? -7.32 -14.734 -26.703 1 98.62 200 LEU B C 1
ATOM 4426 O O . LEU B 1 200 ? -6.246 -14.859 -26.109 1 98.62 200 LEU B O 1
ATOM 4430 N N . MET B 1 201 ? -8.32 -13.977 -26.25 1 98.69 201 MET B N 1
ATOM 4431 C CA . MET B 1 201 ? -8.336 -13.32 -24.953 1 98.69 201 MET B CA 1
ATOM 4432 C C . MET B 1 201 ? -7.125 -12.406 -24.781 1 98.69 201 MET B C 1
ATOM 4434 O O . MET B 1 201 ? -6.441 -12.445 -23.766 1 98.69 201 MET B O 1
ATOM 4438 N N . LYS B 1 202 ? -6.828 -11.617 -25.75 1 98.25 202 LYS B N 1
ATOM 4439 C CA . LYS B 1 202 ? -5.617 -10.805 -25.812 1 98.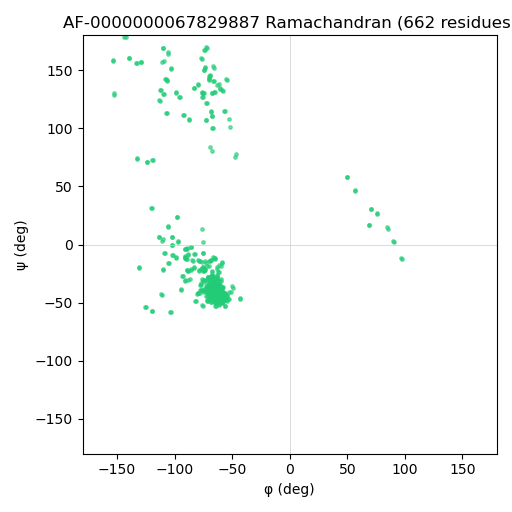25 202 LYS B CA 1
ATOM 4440 C C . LYS B 1 202 ? -5.656 -9.68 -24.781 1 98.25 202 LYS B C 1
ATOM 4442 O O . LYS B 1 202 ? -4.617 -9.281 -24.25 1 98.25 202 LYS B O 1
ATOM 4447 N N . GLY B 1 203 ? -6.871 -9.117 -24.531 1 98.38 203 GLY B N 1
ATOM 4448 C CA . GLY B 1 203 ? -6.996 -8.078 -23.531 1 98.38 203 GLY B CA 1
ATOM 4449 C C . GLY B 1 203 ? -6.629 -8.547 -22.125 1 98.38 203 GLY B C 1
ATOM 4450 O O . GLY B 1 203 ? -5.82 -7.91 -21.453 1 98.38 203 GLY B O 1
ATOM 4451 N N . THR B 1 204 ? -7.164 -9.711 -21.719 1 98.62 204 THR B N 1
ATOM 4452 C CA . THR B 1 204 ? -6.836 -10.305 -20.422 1 98.62 204 THR B CA 1
ATOM 4453 C C . THR B 1 204 ? -5.355 -10.664 -20.359 1 98.62 204 THR B C 1
ATOM 4455 O O . THR B 1 204 ? -4.691 -10.383 -19.359 1 98.62 204 THR B O 1
ATOM 4458 N N . ALA B 1 205 ? -4.875 -11.227 -21.422 1 98.06 205 ALA B N 1
ATOM 4459 C CA . ALA B 1 205 ? -3.48 -11.664 -21.438 1 98.06 205 ALA B CA 1
ATOM 4460 C C . ALA B 1 205 ? -2.529 -10.477 -21.297 1 98.06 205 ALA B C 1
ATOM 4462 O O . ALA B 1 205 ? -1.516 -10.57 -20.594 1 98.06 205 ALA B O 1
ATOM 4463 N N . GLU B 1 206 ? -2.85 -9.398 -21.953 1 96.88 206 GLU B N 1
ATOM 4464 C CA . GLU B 1 206 ? -2.018 -8.211 -21.828 1 96.88 206 GLU B CA 1
ATOM 4465 C C . GLU B 1 206 ? -2.012 -7.688 -20.391 1 96.88 206 GLU B C 1
ATOM 4467 O O . GLU B 1 206 ? -0.965 -7.297 -19.875 1 96.88 206 GLU B O 1
ATOM 4472 N N . GLN B 1 207 ? -3.146 -7.645 -19.781 1 97.75 207 GLN B N 1
ATOM 4473 C CA . GLN B 1 207 ? -3.23 -7.25 -18.375 1 97.75 207 GLN B CA 1
ATOM 4474 C C . GLN B 1 207 ? -2.396 -8.172 -17.5 1 97.75 207 GLN B C 1
ATOM 4476 O O . GLN B 1 207 ? -1.687 -7.711 -16.594 1 97.75 207 GLN B O 1
ATOM 4481 N N . PHE B 1 208 ? -2.426 -9.484 -17.781 1 97.81 208 PHE B N 1
ATOM 4482 C CA . PHE B 1 208 ? -1.679 -10.461 -17 1 97.81 208 PHE B CA 1
ATOM 4483 C C . PHE B 1 208 ? -0.182 -10.32 -17.25 1 97.81 208 PHE B C 1
ATOM 4485 O O . PHE B 1 208 ? 0.629 -10.625 -16.375 1 97.81 208 PHE B O 1
ATOM 4492 N N . GLN B 1 209 ? 0.178 -9.852 -18.453 1 96.62 209 GLN B N 1
ATOM 4493 C CA . GLN B 1 209 ? 1.585 -9.562 -18.703 1 96.62 209 GLN B CA 1
ATOM 4494 C C . GLN B 1 209 ? 2.092 -8.453 -17.781 1 96.62 209 GLN B C 1
ATOM 4496 O O . GLN B 1 209 ? 3.209 -8.531 -17.266 1 96.62 209 GLN B O 1
ATOM 4501 N N . TYR B 1 210 ? 1.267 -7.434 -17.594 1 96.19 210 TYR B N 1
ATOM 4502 C CA . TYR B 1 210 ? 1.632 -6.367 -16.672 1 96.19 210 TYR B CA 1
ATOM 4503 C C . TYR B 1 210 ? 1.729 -6.891 -15.242 1 96.19 210 TYR B C 1
ATOM 4505 O O . TYR B 1 210 ? 2.639 -6.52 -14.5 1 96.19 210 TYR B O 1
ATOM 4513 N N . ILE B 1 211 ? 0.816 -7.773 -14.828 1 97.88 211 ILE B N 1
ATOM 4514 C CA . ILE B 1 211 ? 0.869 -8.359 -13.492 1 97.88 211 ILE B CA 1
ATOM 4515 C C . ILE B 1 211 ? 2.135 -9.203 -13.344 1 97.88 211 ILE B C 1
ATOM 4517 O O . ILE B 1 211 ? 2.807 -9.156 -12.312 1 97.88 211 ILE B O 1
ATOM 4521 N N . LEU B 1 212 ? 2.436 -9.945 -14.398 1 97 212 LEU B N 1
ATOM 4522 C CA . LEU B 1 212 ? 3.621 -10.797 -14.375 1 97 212 LEU B CA 1
ATOM 4523 C C . LEU B 1 212 ? 4.879 -9.969 -14.148 1 97 212 LEU B C 1
ATOM 4525 O O . LEU B 1 212 ? 5.773 -10.375 -13.406 1 97 212 LEU B O 1
ATOM 4529 N N . ARG B 1 213 ? 4.941 -8.836 -14.789 1 95.38 213 ARG B N 1
ATOM 4530 C CA . ARG B 1 213 ? 6.07 -7.938 -14.586 1 95.38 213 ARG B CA 1
ATOM 4531 C C . ARG B 1 213 ? 6.188 -7.527 -13.117 1 95.38 213 ARG B C 1
ATOM 4533 O O . ARG B 1 213 ? 7.289 -7.496 -12.562 1 95.38 213 ARG B O 1
ATOM 4540 N N . ASP B 1 214 ? 5.086 -7.188 -12.516 1 97.25 214 ASP B N 1
ATOM 4541 C CA . ASP B 1 214 ? 5.078 -6.875 -11.086 1 97.25 214 ASP B CA 1
ATOM 4542 C C . ASP B 1 214 ? 5.566 -8.055 -10.258 1 97.25 214 ASP B C 1
ATOM 4544 O O . ASP B 1 214 ? 6.367 -7.891 -9.336 1 97.25 214 ASP B O 1
ATOM 4548 N N . GLU B 1 215 ? 5.066 -9.289 -10.633 1 96.94 215 GLU B N 1
ATOM 4549 C CA . GLU B 1 215 ? 5.395 -10.492 -9.867 1 96.94 215 GLU B CA 1
ATOM 4550 C C . GLU B 1 215 ? 6.891 -10.781 -9.914 1 96.94 215 GLU B C 1
ATOM 4552 O O . GLU B 1 215 ? 7.465 -11.273 -8.938 1 96.94 215 GLU B O 1
ATOM 4557 N N . VAL B 1 216 ? 7.441 -10.547 -11.07 1 96.12 216 VAL B N 1
ATOM 4558 C CA . VAL B 1 216 ? 8.875 -10.766 -11.211 1 96.12 216 VAL B CA 1
ATOM 4559 C C . VAL B 1 216 ? 9.625 -9.852 -10.242 1 96.12 216 VAL B C 1
ATOM 4561 O O . VAL B 1 216 ? 10.57 -10.281 -9.578 1 96.12 216 VAL B O 1
ATOM 4564 N N . LEU B 1 217 ? 9.227 -8.602 -10.133 1 97.31 217 LEU B N 1
ATOM 4565 C CA . LEU B 1 217 ? 9.859 -7.66 -9.219 1 97.31 217 LEU B CA 1
ATOM 4566 C C . LEU B 1 217 ? 9.609 -8.062 -7.77 1 97.31 217 LEU B C 1
ATOM 4568 O O . LEU B 1 217 ? 10.516 -7.969 -6.934 1 97.31 217 LEU B O 1
ATOM 4572 N N . HIS B 1 218 ? 8.336 -8.484 -7.43 1 98 218 HIS B N 1
ATOM 4573 C CA . HIS B 1 218 ? 8.016 -8.969 -6.094 1 98 218 HIS B CA 1
ATOM 4574 C C . HIS B 1 218 ? 8.93 -10.117 -5.684 1 98 218 HIS B C 1
ATOM 4576 O O . HIS B 1 218 ? 9.508 -10.102 -4.594 1 98 218 HIS B O 1
ATOM 4582 N N . CYS B 1 219 ? 9.07 -11.031 -6.559 1 98.06 219 CYS B N 1
ATOM 4583 C CA . CYS B 1 219 ? 9.875 -12.227 -6.316 1 98.06 219 CYS B CA 1
ATOM 4584 C C . CYS B 1 219 ? 11.336 -11.859 -6.105 1 98.06 219 CYS B C 1
ATOM 4586 O O . CYS B 1 219 ? 11.961 -12.297 -5.133 1 98.06 219 CYS B O 1
ATOM 4588 N N . THR B 1 220 ? 11.867 -11.039 -7.008 1 98.44 220 THR B N 1
ATOM 4589 C CA . THR B 1 220 ? 13.273 -10.664 -6.926 1 98.44 220 THR B CA 1
ATOM 4590 C C . THR B 1 220 ? 13.555 -9.898 -5.637 1 98.44 220 THR B C 1
ATOM 4592 O O . THR B 1 220 ? 14.578 -10.117 -4.988 1 98.44 220 THR B O 1
ATOM 4595 N N . PHE B 1 221 ? 12.719 -8.992 -5.254 1 98.56 221 PHE B N 1
ATOM 4596 C CA . PHE B 1 221 ? 12.859 -8.273 -3.994 1 98.56 221 PHE B CA 1
ATOM 4597 C C . PHE B 1 221 ? 12.859 -9.234 -2.814 1 98.56 221 PHE B C 1
ATOM 4599 O O . PHE B 1 221 ? 13.742 -9.164 -1.952 1 98.56 221 PHE B O 1
ATOM 4606 N N . GLY B 1 222 ? 11.867 -10.133 -2.803 1 98.19 222 GLY B N 1
ATOM 4607 C CA . GLY B 1 222 ? 11.766 -11.094 -1.718 1 98.19 222 GLY B CA 1
ATOM 4608 C C . GLY B 1 222 ? 13 -11.977 -1.584 1 98.19 222 GLY B C 1
ATOM 4609 O O . GLY B 1 222 ? 13.484 -12.203 -0.475 1 98.19 222 GLY B O 1
ATOM 4610 N N . ILE B 1 223 ? 13.508 -12.445 -2.682 1 98.56 223 ILE B N 1
ATOM 4611 C CA . ILE B 1 223 ? 14.695 -13.289 -2.674 1 98.56 223 ILE B CA 1
ATOM 4612 C C . ILE B 1 223 ? 15.883 -12.5 -2.133 1 98.56 223 ILE B C 1
ATOM 4614 O O . ILE B 1 223 ? 16.672 -13.016 -1.343 1 98.56 223 ILE B O 1
ATOM 4618 N N . THR B 1 224 ? 16.016 -11.195 -2.547 1 98.62 224 THR B N 1
ATOM 4619 C CA . THR B 1 224 ? 17.078 -10.336 -2.043 1 98.62 224 THR B CA 1
ATOM 4620 C C . THR B 1 224 ? 16.969 -10.172 -0.529 1 98.62 224 THR B C 1
ATOM 4622 O O . THR B 1 224 ? 17.984 -10.258 0.181 1 98.62 224 THR B O 1
ATOM 4625 N N . VAL B 1 225 ? 15.805 -9.969 -0.017 1 98.19 225 VAL B N 1
ATOM 4626 C CA . VAL B 1 225 ? 15.562 -9.812 1.414 1 98.19 225 VAL B CA 1
ATOM 4627 C C . VAL B 1 225 ? 15.922 -11.102 2.145 1 98.19 225 VAL B C 1
ATOM 4629 O O . VAL B 1 225 ? 16.578 -11.07 3.186 1 98.19 225 VAL B O 1
ATOM 4632 N N . ILE B 1 226 ? 15.484 -12.258 1.614 1 97.94 226 ILE B N 1
ATOM 4633 C CA . ILE B 1 226 ? 15.711 -13.555 2.242 1 97.94 226 ILE B CA 1
ATOM 4634 C C . ILE B 1 226 ? 17.203 -13.82 2.348 1 97.94 226 ILE B C 1
ATOM 4636 O O . ILE B 1 226 ? 17.703 -14.219 3.408 1 97.94 226 ILE B O 1
ATOM 4640 N N . LYS B 1 227 ? 17.906 -13.594 1.266 1 98.06 227 LYS B N 1
ATOM 4641 C CA . LYS B 1 227 ? 19.344 -13.789 1.283 1 98.06 227 LYS B CA 1
ATOM 4642 C C . LYS B 1 227 ? 20.016 -12.859 2.293 1 98.06 227 LYS B C 1
ATOM 4644 O O . LYS B 1 227 ? 20.922 -13.281 3.027 1 98.06 227 LYS B O 1
ATOM 4649 N N . GLY B 1 228 ? 19.609 -11.57 2.299 1 96.88 228 GLY B N 1
ATOM 4650 C CA . GLY B 1 228 ? 20.094 -10.625 3.285 1 96.88 228 GLY B CA 1
ATOM 4651 C C . GLY B 1 228 ? 19.844 -11.062 4.715 1 96.88 228 GLY B C 1
ATOM 4652 O O . GLY B 1 228 ? 20.719 -10.953 5.574 1 96.88 228 GLY B O 1
ATOM 4653 N N . LEU B 1 229 ? 18.656 -11.594 4.961 1 95.88 229 LEU B N 1
ATOM 4654 C CA . LEU B 1 229 ? 18.266 -12.055 6.289 1 95.88 229 LEU B CA 1
ATOM 4655 C C . LEU B 1 229 ? 19.125 -13.227 6.73 1 95.88 229 LEU B C 1
ATOM 4657 O O . LEU B 1 229 ? 19.594 -13.273 7.875 1 95.88 229 LEU B O 1
ATOM 4661 N N . ILE B 1 230 ? 19.281 -14.156 5.898 1 96.44 230 ILE B N 1
ATOM 4662 C CA . ILE B 1 230 ? 20.062 -15.352 6.199 1 96.44 230 ILE B CA 1
ATOM 4663 C C . ILE B 1 230 ? 21.5 -14.953 6.551 1 96.44 230 ILE B C 1
ATOM 4665 O O . ILE B 1 230 ? 22.062 -15.445 7.527 1 96.44 230 ILE B O 1
ATOM 4669 N N . GLU B 1 231 ? 22.031 -14.023 5.809 1 96.25 231 GLU B N 1
ATOM 4670 C CA . GLU B 1 231 ? 23.391 -13.555 6.039 1 96.25 231 GLU B CA 1
ATOM 4671 C C . GLU B 1 231 ? 23.484 -12.734 7.324 1 96.25 231 GLU B C 1
ATOM 4673 O O . GLU B 1 231 ? 24.328 -13.016 8.18 1 96.25 231 GLU B O 1
ATOM 4678 N N . GLU B 1 232 ? 22.578 -11.773 7.488 1 95.75 232 GLU B N 1
ATOM 4679 C CA . GLU B 1 232 ? 22.641 -10.844 8.609 1 95.75 232 GLU B CA 1
ATOM 4680 C C . GLU B 1 232 ? 22.375 -11.555 9.938 1 95.75 232 GLU B C 1
ATOM 4682 O O . GLU B 1 232 ? 22.953 -11.195 10.961 1 95.75 232 GLU B O 1
ATOM 4687 N N . GLU B 1 233 ? 21.531 -12.562 9.922 1 95.69 233 GLU B N 1
ATOM 4688 C CA . GLU B 1 233 ? 21.125 -13.227 11.156 1 95.69 233 GLU B CA 1
ATOM 4689 C C . GLU B 1 233 ? 21.859 -14.547 11.336 1 95.69 233 GLU B C 1
ATOM 4691 O O . GLU B 1 233 ? 21.672 -15.234 12.352 1 95.69 233 GLU B O 1
ATOM 4696 N N . ASN B 1 234 ? 22.703 -14.898 10.422 1 95.25 234 ASN B N 1
ATOM 4697 C CA . ASN B 1 234 ? 23.484 -16.125 10.461 1 95.25 234 ASN B CA 1
ATOM 4698 C C . ASN B 1 234 ? 22.609 -17.344 10.75 1 95.25 234 ASN B C 1
ATOM 4700 O O . ASN B 1 234 ? 22.875 -18.078 11.703 1 95.25 234 ASN B O 1
ATOM 4704 N N . ILE B 1 235 ? 21.609 -17.547 9.875 1 95.25 235 ILE B N 1
ATOM 4705 C CA . ILE B 1 235 ? 20.656 -18.641 10.016 1 95.25 235 ILE B CA 1
ATOM 4706 C C . ILE B 1 235 ? 20.953 -19.703 8.969 1 95.25 235 ILE B C 1
ATOM 4708 O O . ILE B 1 235 ? 21.266 -19.391 7.82 1 95.25 235 ILE B O 1
ATOM 4712 N N . THR B 1 236 ? 20.812 -20.922 9.391 1 95.31 236 THR B N 1
ATOM 4713 C CA . THR B 1 236 ? 20.859 -22.062 8.477 1 95.31 236 THR B CA 1
ATOM 4714 C C . THR B 1 236 ? 19.469 -22.688 8.336 1 95.31 236 THR B C 1
ATOM 4716 O O . THR B 1 236 ? 18.828 -23.031 9.336 1 95.31 236 THR B O 1
ATOM 4719 N N . LEU B 1 237 ? 19.078 -22.875 7.133 1 97.06 237 LEU B N 1
ATOM 4720 C CA . LEU B 1 237 ? 17.766 -23.453 6.891 1 97.06 237 LEU B CA 1
ATOM 4721 C C . LEU B 1 237 ? 17.781 -24.969 7.066 1 97.06 237 LEU B C 1
ATOM 4723 O O . LEU B 1 237 ? 18.75 -25.625 6.668 1 97.06 237 LEU B O 1
ATOM 4727 N N . ASP B 1 238 ? 16.781 -25.484 7.695 1 97.25 238 ASP B N 1
ATOM 4728 C CA . ASP B 1 238 ? 16.609 -26.922 7.812 1 97.25 238 ASP B CA 1
ATOM 4729 C C . ASP B 1 238 ? 16.281 -27.547 6.461 1 97.25 238 ASP B C 1
ATOM 4731 O O . ASP B 1 238 ? 15.195 -27.344 5.922 1 97.25 238 ASP B O 1
ATOM 4735 N N . PRO B 1 239 ? 17.156 -28.375 5.953 1 96.31 239 PRO B N 1
ATOM 4736 C CA . PRO B 1 239 ? 16.938 -28.953 4.629 1 96.31 239 PRO B CA 1
ATOM 4737 C C . PRO B 1 239 ? 15.664 -29.812 4.574 1 96.31 239 PRO B C 1
ATOM 4739 O O . PRO B 1 239 ? 15.016 -29.891 3.525 1 96.31 239 PRO B O 1
ATOM 4742 N N . THR B 1 240 ? 15.32 -30.422 5.68 1 97.75 240 THR B N 1
ATOM 4743 C CA . THR B 1 240 ? 14.117 -31.234 5.727 1 97.75 240 THR B CA 1
ATOM 4744 C C . THR B 1 240 ? 12.867 -30.375 5.586 1 97.75 240 THR B C 1
ATOM 4746 O O . THR B 1 240 ? 11.93 -30.734 4.871 1 97.75 240 THR B O 1
ATOM 4749 N N . ALA B 1 241 ? 12.906 -29.219 6.266 1 97.38 241 ALA B N 1
ATOM 4750 C CA . ALA B 1 241 ? 11.781 -28.297 6.184 1 97.38 241 ALA B CA 1
ATOM 4751 C C . ALA B 1 241 ? 11.633 -27.75 4.766 1 97.38 241 ALA B C 1
ATOM 4753 O O . ALA B 1 241 ? 10.508 -27.609 4.266 1 97.38 241 ALA B O 1
ATOM 4754 N N . VAL B 1 242 ? 12.75 -27.469 4.102 1 98.12 242 VAL B N 1
ATOM 4755 C CA . VAL B 1 242 ? 12.742 -26.938 2.742 1 98.12 242 VAL B CA 1
ATOM 4756 C C . VAL B 1 242 ? 12.203 -28 1.779 1 98.12 242 VAL B C 1
ATOM 4758 O O . VAL B 1 242 ? 11.367 -27.703 0.924 1 98.12 242 VAL B O 1
ATOM 4761 N N . ARG B 1 243 ? 12.617 -29.219 1.936 1 98.06 243 ARG B N 1
ATOM 4762 C CA . ARG B 1 243 ? 12.141 -30.312 1.082 1 98.06 243 ARG B CA 1
ATOM 4763 C C . ARG B 1 243 ? 10.641 -30.531 1.252 1 98.06 243 ARG B C 1
ATOM 4765 O O . ARG B 1 243 ? 9.914 -30.672 0.268 1 98.06 243 ARG B O 1
ATOM 4772 N N . GLN B 1 244 ? 10.242 -30.5 2.473 1 98.06 244 GLN B N 1
ATOM 4773 C CA . GLN B 1 244 ? 8.82 -30.688 2.764 1 98.06 244 GLN B CA 1
ATOM 4774 C C . GLN B 1 244 ? 7.984 -29.562 2.143 1 98.06 244 GLN B C 1
ATOM 4776 O O . GLN B 1 244 ? 6.895 -29.812 1.627 1 98.06 244 GLN B O 1
ATOM 4781 N N . LEU B 1 245 ? 8.469 -28.359 2.178 1 98.25 245 LEU B N 1
ATOM 4782 C CA . LEU B 1 245 ? 7.781 -27.219 1.582 1 98.25 245 LEU B CA 1
ATOM 4783 C C . LEU B 1 245 ? 7.59 -27.422 0.083 1 98.25 245 LEU B C 1
ATOM 4785 O O . LEU B 1 245 ? 6.48 -27.266 -0.431 1 98.25 245 LEU B O 1
ATOM 4789 N N . TRP B 1 246 ? 8.633 -27.812 -0.629 1 98.75 246 TRP B N 1
ATOM 4790 C CA . TRP B 1 246 ? 8.547 -28.016 -2.072 1 98.75 246 TRP B CA 1
ATOM 4791 C C . TRP B 1 246 ? 7.605 -29.172 -2.406 1 98.75 246 TRP B C 1
ATOM 4793 O O . TRP B 1 246 ? 6.859 -29.109 -3.389 1 98.75 246 TRP B O 1
ATOM 4803 N N . ASP B 1 247 ? 7.602 -30.25 -1.554 1 98.56 247 ASP B N 1
ATOM 4804 C CA . ASP B 1 247 ? 6.719 -31.391 -1.781 1 98.56 247 ASP B CA 1
ATOM 4805 C C . ASP B 1 247 ? 5.254 -30.984 -1.663 1 98.56 247 ASP B C 1
ATOM 4807 O O . ASP B 1 247 ? 4.426 -31.375 -2.492 1 98.56 247 ASP B O 1
ATOM 4811 N N . GLU B 1 248 ? 4.969 -30.188 -0.662 1 98.5 248 GLU B N 1
ATOM 4812 C CA . GLU B 1 248 ? 3.6 -29.734 -0.443 1 98.5 248 GLU B CA 1
ATOM 4813 C C . GLU B 1 248 ? 3.137 -28.812 -1.569 1 98.5 248 GLU B C 1
ATOM 4815 O O . GLU B 1 248 ? 2.012 -28.938 -2.057 1 98.5 248 GLU B O 1
ATOM 4820 N N . VAL B 1 249 ? 4.012 -27.953 -2.002 1 98.62 249 VAL B N 1
ATOM 4821 C CA . VAL B 1 249 ? 3.67 -26.953 -3.01 1 98.62 249 VAL B CA 1
ATOM 4822 C C . VAL B 1 249 ? 3.473 -27.625 -4.363 1 98.62 249 VAL B C 1
ATOM 4824 O O . VAL B 1 249 ? 2.562 -27.281 -5.117 1 98.62 249 VAL B O 1
ATOM 4827 N N . GLU B 1 250 ? 4.324 -28.609 -4.648 1 98.81 250 GLU B N 1
ATOM 4828 C CA . GLU B 1 250 ? 4.156 -29.344 -5.895 1 98.81 250 GLU B CA 1
ATOM 4829 C C . GLU B 1 250 ? 2.852 -30.141 -5.898 1 98.81 250 GLU B C 1
ATOM 4831 O O . GLU B 1 250 ? 2.145 -30.188 -6.906 1 98.81 250 GLU B O 1
ATOM 4836 N N . ALA B 1 251 ? 2.578 -30.812 -4.77 1 98.81 251 ALA B N 1
ATOM 4837 C CA . ALA B 1 251 ? 1.362 -31.609 -4.676 1 98.81 251 ALA B CA 1
ATOM 4838 C C . ALA B 1 251 ? 0.119 -30.766 -4.914 1 98.81 251 ALA B C 1
ATOM 4840 O O . ALA B 1 251 ? -0.799 -31.172 -5.625 1 98.81 251 ALA B O 1
ATOM 4841 N N . ALA B 1 252 ? 0.102 -29.578 -4.316 1 98.69 252 ALA B N 1
ATOM 4842 C CA . ALA B 1 252 ? -1.024 -28.672 -4.504 1 98.69 252 ALA B CA 1
ATOM 4843 C C . ALA B 1 252 ? -1.122 -28.203 -5.957 1 98.69 252 ALA B C 1
ATOM 4845 O O . ALA B 1 252 ? -2.219 -28.125 -6.516 1 98.69 252 ALA B O 1
ATOM 4846 N N . GLU B 1 253 ? 0.031 -27.922 -6.578 1 98.81 253 GLU B N 1
ATOM 4847 C CA . GLU B 1 253 ? 0.053 -27.469 -7.969 1 98.81 253 GLU B CA 1
ATOM 4848 C C . GLU B 1 253 ? -0.389 -28.578 -8.914 1 98.81 253 GLU B C 1
ATOM 4850 O O . GLU B 1 253 ? -1.08 -28.328 -9.906 1 98.81 253 GLU B O 1
ATOM 4855 N N . ILE B 1 254 ? -0.014 -29.812 -8.656 1 98.81 254 ILE B N 1
ATOM 4856 C CA . ILE B 1 254 ? -0.396 -30.953 -9.484 1 98.81 254 ILE B CA 1
ATOM 4857 C C . ILE B 1 254 ? -1.909 -31.156 -9.422 1 98.81 254 ILE B C 1
ATOM 4859 O O . ILE B 1 254 ? -2.561 -31.328 -10.453 1 98.81 254 ILE B O 1
ATOM 4863 N N . ALA B 1 255 ? -2.455 -31.094 -8.211 1 98.81 255 ALA B N 1
ATOM 4864 C CA . ALA B 1 255 ? -3.9 -31.234 -8.055 1 98.81 255 ALA B CA 1
ATOM 4865 C C . ALA B 1 255 ? -4.645 -30.141 -8.812 1 98.81 255 ALA B C 1
ATOM 4867 O O . ALA B 1 255 ? -5.613 -30.406 -9.523 1 98.81 255 ALA B O 1
ATOM 4868 N N . TYR B 1 256 ? -4.188 -28.938 -8.703 1 98.75 256 TYR B N 1
ATOM 4869 C CA . TYR B 1 256 ? -4.773 -27.781 -9.367 1 98.75 256 TYR B CA 1
ATOM 4870 C C . TYR B 1 256 ? -4.691 -27.922 -10.883 1 98.75 256 TYR B C 1
ATOM 4872 O O . TYR B 1 256 ? -5.688 -27.75 -11.586 1 98.75 256 TYR B O 1
ATOM 4880 N N . ALA B 1 257 ? -3.514 -28.281 -11.406 1 98.75 257 ALA B N 1
ATOM 4881 C CA . ALA B 1 257 ? -3.283 -28.438 -12.844 1 98.75 257 ALA B CA 1
ATOM 4882 C C . ALA B 1 257 ? -4.199 -29.516 -13.43 1 98.75 257 ALA B C 1
ATOM 4884 O O . ALA B 1 257 ? -4.789 -29.312 -14.492 1 98.75 257 ALA B O 1
ATOM 4885 N N . ASN B 1 258 ? -4.312 -30.609 -12.727 1 98.75 258 ASN B N 1
ATOM 4886 C CA . ASN B 1 258 ? -5.133 -31.703 -13.211 1 98.75 258 ASN B CA 1
ATOM 4887 C C . ASN B 1 258 ? -6.617 -31.344 -13.211 1 98.75 258 ASN B C 1
ATOM 4889 O O . ASN B 1 258 ? -7.387 -31.859 -14.023 1 98.75 258 ASN B O 1
ATOM 4893 N N . TYR B 1 259 ? -6.988 -30.453 -12.352 1 98.75 259 TYR B N 1
ATOM 4894 C CA . TYR B 1 259 ? -8.375 -30 -12.32 1 98.75 259 TYR B CA 1
ATOM 4895 C C . TYR B 1 259 ? -8.648 -29.031 -13.469 1 98.75 259 TYR B C 1
ATOM 4897 O O . TYR B 1 259 ? -9.586 -29.234 -14.242 1 98.75 259 TYR B O 1
ATOM 4905 N N . ILE B 1 260 ? -7.824 -27.953 -13.633 1 98.5 260 ILE B N 1
ATOM 4906 C CA . ILE B 1 260 ? -8.156 -26.922 -14.602 1 98.5 260 ILE B CA 1
ATOM 4907 C C . ILE B 1 260 ? -7.902 -27.438 -16.016 1 98.5 260 ILE B C 1
ATOM 4909 O O . ILE B 1 260 ? -8.5 -26.953 -16.984 1 98.5 260 ILE B O 1
ATOM 4913 N N . LEU B 1 261 ? -7.043 -28.469 -16.156 1 98.69 261 LEU B N 1
ATOM 4914 C CA . LEU B 1 261 ? -6.695 -29.062 -17.438 1 98.69 261 LEU B CA 1
ATOM 4915 C C . LEU B 1 261 ? -7.074 -30.547 -17.484 1 98.69 261 LEU B C 1
ATOM 4917 O O . LEU B 1 261 ? -6.336 -31.359 -18.031 1 98.69 261 LEU B O 1
ATOM 4921 N N . HIS B 1 262 ? -8.133 -30.828 -16.75 1 97.69 262 HIS B N 1
ATOM 4922 C CA . HIS B 1 262 ? -8.609 -32.219 -16.828 1 97.69 262 HIS B CA 1
ATOM 4923 C C . HIS B 1 262 ? -8.766 -32.656 -18.266 1 97.69 262 HIS B C 1
ATOM 4925 O O . HIS B 1 262 ? -8.562 -33.844 -18.578 1 97.69 262 HIS B O 1
ATOM 4931 N N . GLU B 1 263 ? -9.188 -31.766 -19.141 1 97.62 263 GLU B N 1
ATOM 4932 C CA . GLU B 1 263 ? -9.039 -31.859 -20.578 1 97.62 263 GLU B CA 1
ATOM 4933 C C . GLU B 1 263 ? -8.086 -30.797 -21.109 1 97.62 263 GLU B C 1
ATOM 4935 O O . GLU B 1 263 ? -8.164 -29.625 -20.719 1 97.62 263 GLU B O 1
ATOM 4940 N N . PRO B 1 264 ? -7.191 -31.266 -21.953 1 97.62 264 PRO B N 1
ATOM 4941 C CA . PRO B 1 264 ? -6.242 -30.297 -22.5 1 97.62 264 PRO B CA 1
ATOM 4942 C C . PRO B 1 264 ? -6.914 -29.25 -23.391 1 97.62 264 PRO B C 1
ATOM 4944 O O . PRO B 1 264 ? -8.031 -29.453 -23.859 1 97.62 264 PRO B O 1
ATOM 4947 N N . ILE B 1 265 ? -6.32 -28.109 -23.438 1 97.56 265 ILE B N 1
ATOM 4948 C CA . ILE B 1 265 ? -6.68 -27.141 -24.469 1 97.56 265 ILE B CA 1
ATOM 4949 C C . ILE B 1 265 ? -5.586 -27.094 -25.531 1 97.56 265 ILE B C 1
ATOM 4951 O O . ILE B 1 265 ? -4.504 -27.656 -25.344 1 97.56 265 ILE B O 1
ATOM 4955 N N . ILE B 1 266 ? -5.871 -26.531 -26.688 1 96.12 266 ILE B N 1
ATOM 4956 C CA . ILE B 1 266 ? -4.922 -26.531 -27.797 1 96.12 266 ILE B CA 1
ATOM 4957 C C . ILE B 1 266 ? -3.602 -25.906 -27.344 1 96.12 266 ILE B C 1
ATOM 4959 O O . ILE B 1 266 ? -3.576 -24.766 -26.859 1 96.12 266 ILE B O 1
ATOM 4963 N N . GLY B 1 267 ? -2.467 -26.672 -27.297 1 94.94 267 GLY B N 1
ATOM 4964 C CA . GLY B 1 267 ? -1.128 -26.172 -27.031 1 94.94 267 GLY B CA 1
ATOM 4965 C C . GLY B 1 267 ? -0.772 -26.172 -25.562 1 94.94 267 GLY B C 1
ATOM 4966 O O . GLY B 1 267 ? 0.305 -25.719 -25.172 1 94.94 267 GLY B O 1
ATOM 4967 N N . TYR B 1 268 ? -1.659 -26.672 -24.703 1 97.94 268 TYR B N 1
ATOM 4968 C CA . TYR B 1 268 ? -1.414 -26.594 -23.266 1 97.94 268 TYR B CA 1
ATOM 4969 C C . TYR B 1 268 ? -2.129 -27.734 -22.531 1 97.94 268 TYR B C 1
ATOM 4971 O O . TYR B 1 268 ? -3.279 -28.047 -22.844 1 97.94 268 TYR B O 1
ATOM 4979 N N . ASN B 1 269 ? -1.471 -28.422 -21.719 1 98.44 269 ASN B N 1
ATOM 4980 C CA . ASN B 1 269 ? -2.035 -29.5 -20.922 1 98.44 269 ASN B CA 1
ATOM 4981 C C . ASN B 1 269 ? -1.402 -29.547 -19.531 1 98.44 269 ASN B C 1
ATOM 4983 O O . ASN B 1 269 ? -0.538 -28.734 -19.203 1 98.44 269 ASN B O 1
ATOM 4987 N N . ALA B 1 270 ? -1.852 -30.453 -18.703 1 98.69 270 ALA B N 1
ATOM 4988 C CA . ALA B 1 270 ? -1.429 -30.531 -17.297 1 98.69 270 ALA B CA 1
ATOM 4989 C C . ALA B 1 270 ? 0.057 -30.859 -17.203 1 98.69 270 ALA B C 1
ATOM 4991 O O . ALA B 1 270 ? 0.759 -30.328 -16.328 1 98.69 270 ALA B O 1
ATOM 4992 N N . ASP B 1 271 ? 0.55 -31.703 -18.078 1 98.5 271 ASP B N 1
ATOM 4993 C CA . ASP B 1 271 ? 1.954 -32.094 -18.031 1 98.5 271 ASP B CA 1
ATOM 4994 C C . ASP B 1 271 ? 2.869 -30.906 -18.297 1 98.5 271 ASP B C 1
ATOM 4996 O O . ASP B 1 271 ? 3.9 -30.75 -17.641 1 98.5 271 ASP B O 1
ATOM 5000 N N . LEU B 1 272 ? 2.51 -30.094 -19.266 1 98.5 272 LEU B N 1
ATOM 5001 C CA . LEU B 1 272 ? 3.271 -28.875 -19.562 1 98.5 272 LEU B CA 1
ATOM 5002 C C . LEU B 1 272 ? 3.262 -27.922 -18.359 1 98.5 272 LEU B C 1
ATOM 5004 O O . LEU B 1 272 ? 4.301 -27.375 -18 1 98.5 272 LEU B O 1
ATOM 5008 N N . HIS B 1 273 ? 2.059 -27.75 -17.75 1 98.75 273 HIS B N 1
ATOM 5009 C CA . HIS B 1 273 ? 1.92 -26.875 -16.594 1 98.75 273 HIS B CA 1
ATOM 5010 C C . HIS B 1 273 ? 2.816 -27.328 -15.445 1 98.75 273 HIS B C 1
ATOM 5012 O O . HIS B 1 273 ? 3.547 -26.516 -14.867 1 98.75 273 HIS B O 1
ATOM 5018 N N . ILE B 1 274 ? 2.799 -28.625 -15.133 1 98.75 274 ILE B N 1
ATOM 5019 C CA . ILE B 1 274 ? 3.535 -29.203 -14.016 1 98.75 274 ILE B CA 1
ATOM 5020 C C . ILE B 1 274 ? 5.035 -29.172 -14.312 1 98.75 274 ILE B C 1
ATOM 5022 O O . ILE B 1 274 ? 5.84 -28.844 -13.445 1 98.75 274 ILE B O 1
ATOM 5026 N N . GLY B 1 275 ? 5.383 -29.531 -15.539 1 98.69 275 GLY B N 1
ATOM 5027 C CA . GLY B 1 275 ? 6.781 -29.469 -15.93 1 98.69 275 GLY B CA 1
ATOM 5028 C C . GLY B 1 275 ? 7.379 -28.078 -15.82 1 98.69 275 GLY B C 1
ATOM 5029 O O . GLY B 1 275 ? 8.492 -27.922 -15.32 1 98.69 275 GLY B O 1
ATOM 5030 N N . GLN B 1 276 ? 6.652 -27.125 -16.297 1 98.56 276 GLN B N 1
ATOM 5031 C CA . GLN B 1 276 ? 7.141 -25.75 -16.219 1 98.56 276 GLN B CA 1
ATOM 5032 C C . GLN B 1 276 ? 7.254 -25.281 -14.781 1 98.56 276 GLN B C 1
ATOM 5034 O O . GLN B 1 276 ? 8.188 -24.562 -14.43 1 98.56 276 GLN B O 1
ATOM 5039 N N . PHE B 1 277 ? 6.273 -25.625 -13.945 1 98.69 277 PHE B N 1
ATOM 5040 C CA . PHE B 1 277 ? 6.352 -25.312 -12.523 1 98.69 277 PHE B CA 1
ATOM 5041 C C . PHE B 1 277 ? 7.656 -25.828 -11.922 1 98.69 277 PHE B C 1
ATOM 5043 O O . PHE B 1 277 ? 8.352 -25.094 -11.219 1 98.69 277 PHE B O 1
ATOM 5050 N N . ARG B 1 278 ? 7.992 -27.094 -12.234 1 98.81 278 ARG B N 1
ATOM 5051 C CA . ARG B 1 278 ? 9.203 -27.703 -11.695 1 98.81 278 ARG B CA 1
ATOM 5052 C C . ARG B 1 278 ? 10.445 -26.969 -12.18 1 98.81 278 ARG B C 1
ATOM 5054 O O . ARG B 1 278 ? 11.391 -26.781 -11.406 1 98.81 278 ARG B O 1
ATOM 5061 N N . PHE B 1 279 ? 10.43 -26.531 -13.375 1 98.56 279 PHE B N 1
ATOM 5062 C CA . PHE B 1 279 ? 11.547 -25.781 -13.945 1 98.56 279 PHE B CA 1
ATOM 5063 C C . PHE B 1 279 ? 11.734 -24.453 -13.227 1 98.56 279 PHE B C 1
ATOM 5065 O O . PHE B 1 279 ? 12.852 -24.094 -12.852 1 98.56 279 PHE B O 1
ATOM 5072 N N . ILE B 1 280 ? 10.656 -23.766 -13.062 1 98.19 280 ILE B N 1
ATOM 5073 C CA . ILE B 1 280 ? 10.695 -22.453 -12.414 1 98.19 280 ILE B CA 1
ATOM 5074 C C . ILE B 1 280 ? 11.086 -22.609 -10.945 1 98.19 280 ILE B C 1
ATOM 5076 O O . ILE B 1 280 ? 11.82 -21.797 -10.398 1 98.19 280 ILE B O 1
ATOM 5080 N N . ALA B 1 281 ? 10.562 -23.672 -10.297 1 98.81 281 ALA B N 1
ATOM 5081 C CA . ALA B 1 281 ? 10.922 -23.969 -8.914 1 98.81 281 ALA B CA 1
ATOM 5082 C C . ALA B 1 281 ? 12.43 -24.109 -8.75 1 98.81 281 ALA B C 1
ATOM 5084 O O . ALA B 1 281 ? 13.016 -23.594 -7.801 1 98.81 281 ALA B O 1
ATOM 5085 N N . ASN B 1 282 ? 13.055 -24.844 -9.68 1 98.69 282 ASN B N 1
ATOM 5086 C CA . ASN B 1 282 ? 14.508 -24.984 -9.68 1 98.69 282 ASN B CA 1
ATOM 5087 C C . ASN B 1 282 ? 15.211 -23.641 -9.805 1 98.69 282 ASN B C 1
ATOM 5089 O O . ASN B 1 282 ? 16.188 -23.375 -9.102 1 98.69 282 ASN B O 1
ATOM 5093 N N . ARG B 1 283 ? 14.703 -22.828 -10.648 1 97.94 283 ARG B N 1
ATOM 5094 C CA . ARG B 1 283 ? 15.281 -21.5 -10.844 1 97.94 283 ARG B CA 1
ATOM 5095 C C . ARG B 1 283 ? 15.227 -20.688 -9.555 1 97.94 283 ARG B C 1
ATOM 5097 O O . ARG B 1 283 ? 16.203 -20.047 -9.18 1 97.94 283 ARG B O 1
ATOM 5104 N N . ARG B 1 284 ? 14.07 -20.688 -8.867 1 98.62 284 ARG B N 1
ATOM 5105 C CA . ARG B 1 284 ? 13.914 -19.922 -7.629 1 98.62 284 ARG B CA 1
ATOM 5106 C C . ARG B 1 284 ? 14.844 -20.469 -6.547 1 98.62 284 ARG B C 1
ATOM 5108 O O . ARG B 1 284 ? 15.453 -19.688 -5.805 1 98.62 284 ARG B O 1
ATOM 5115 N N . SER B 1 285 ? 14.93 -21.766 -6.488 1 98.5 285 SER B N 1
ATOM 5116 C CA . SER B 1 285 ? 15.805 -22.375 -5.496 1 98.5 285 SER B CA 1
ATOM 5117 C C . SER B 1 285 ? 17.266 -22 -5.727 1 98.5 285 SER B C 1
ATOM 5119 O O . SER B 1 285 ? 17.984 -21.703 -4.777 1 98.5 285 SER B O 1
ATOM 5121 N N . ARG B 1 286 ? 17.703 -22 -6.961 1 97.94 286 ARG B N 1
ATOM 5122 C CA . ARG B 1 286 ? 19.062 -21.578 -7.293 1 97.94 286 ARG B CA 1
ATOM 5123 C C . ARG B 1 286 ? 19.312 -20.125 -6.898 1 97.94 286 ARG B C 1
ATOM 5125 O O . ARG B 1 286 ? 20.359 -19.797 -6.363 1 97.94 286 ARG B O 1
ATOM 5132 N N . GLN B 1 287 ? 18.344 -19.297 -7.145 1 98.06 287 GLN B N 1
ATOM 5133 C CA . GLN B 1 287 ? 18.469 -17.891 -6.812 1 98.06 287 GLN B CA 1
ATOM 5134 C C . GLN B 1 287 ? 18.609 -17.688 -5.305 1 98.06 287 GLN B C 1
ATOM 5136 O O . GLN B 1 287 ? 19.25 -16.734 -4.859 1 98.06 287 GLN B O 1
ATOM 5141 N N . LEU B 1 288 ? 18.078 -18.625 -4.539 1 98.06 288 LEU B N 1
ATOM 5142 C CA . LEU B 1 288 ? 18.156 -18.562 -3.082 1 98.06 288 LEU B CA 1
ATOM 5143 C C . LEU B 1 288 ? 19.422 -19.25 -2.576 1 98.06 288 LEU B C 1
ATOM 5145 O O . LEU B 1 288 ? 19.688 -19.25 -1.373 1 98.06 288 LEU B O 1
ATOM 5149 N N . GLY B 1 289 ? 20.172 -19.828 -3.5 1 96.12 289 GLY B N 1
ATOM 5150 C CA . GLY B 1 289 ? 21.375 -20.547 -3.119 1 96.12 289 GLY B CA 1
ATOM 5151 C C . GLY B 1 289 ? 21.078 -21.906 -2.516 1 96.12 289 GLY B C 1
ATOM 5152 O O . GLY B 1 289 ? 21.859 -22.422 -1.704 1 96.12 289 GLY B O 1
ATOM 5153 N N . MET B 1 290 ? 19.953 -22.516 -2.854 1 96.88 290 MET B N 1
ATOM 5154 C CA . MET B 1 290 ? 19.547 -23.812 -2.307 1 96.88 290 MET B CA 1
ATOM 5155 C C . MET B 1 290 ? 19.625 -24.891 -3.369 1 96.88 290 MET B C 1
ATOM 5157 O O . MET B 1 290 ? 19.766 -24.609 -4.555 1 96.88 290 MET B O 1
ATOM 5161 N N . LYS B 1 291 ? 19.5 -26.125 -2.92 1 96.56 291 LYS B N 1
ATOM 5162 C CA . LYS B 1 291 ? 19.469 -27.25 -3.838 1 96.56 291 LYS B CA 1
ATOM 5163 C C . LYS B 1 291 ? 18.172 -27.266 -4.656 1 96.56 291 LYS B C 1
ATOM 5165 O O . LYS B 1 291 ? 17.109 -26.984 -4.129 1 96.56 291 LYS B O 1
ATOM 5170 N N . GLU B 1 292 ? 18.312 -27.688 -5.879 1 97.88 292 GLU B N 1
ATOM 5171 C CA . GLU B 1 292 ? 17.141 -27.797 -6.742 1 97.88 292 GLU B CA 1
ATOM 5172 C C . GLU B 1 292 ? 16.172 -28.859 -6.234 1 97.88 292 GLU B C 1
ATOM 5174 O O . GLU B 1 292 ? 16.578 -30 -5.992 1 97.88 292 GLU B O 1
ATOM 5179 N N . PRO B 1 293 ? 14.93 -28.531 -6.145 1 98.56 293 PRO B N 1
ATOM 5180 C CA . PRO B 1 293 ? 13.977 -29.531 -5.648 1 98.56 293 PRO B CA 1
ATOM 5181 C C . PRO B 1 293 ? 13.594 -30.562 -6.711 1 98.56 293 PRO B C 1
ATOM 5183 O O . PRO B 1 293 ? 13.164 -31.656 -6.371 1 98.56 293 PRO B O 1
ATOM 5186 N N . PHE B 1 294 ? 13.766 -30.188 -7.98 1 98.56 294 PHE B N 1
ATOM 5187 C CA . PHE B 1 294 ? 13.359 -31.078 -9.062 1 98.56 294 PHE B CA 1
ATOM 5188 C C . PHE B 1 294 ? 14.461 -31.203 -10.109 1 98.56 294 PHE B C 1
ATOM 5190 O O . PHE B 1 294 ? 14.273 -30.812 -11.258 1 98.56 294 PHE B O 1
ATOM 5197 N N . PRO B 1 295 ? 15.477 -31.906 -9.797 1 97.69 295 PRO B N 1
ATOM 5198 C CA . PRO B 1 295 ? 16.578 -32.031 -10.742 1 97.69 295 PRO B CA 1
ATOM 5199 C C . PRO B 1 295 ? 16.156 -32.625 -12.078 1 97.69 295 PRO B C 1
ATOM 5201 O O . PRO B 1 295 ? 15.367 -33.594 -12.102 1 97.69 295 PRO B O 1
ATOM 5204 N N . GLY B 1 296 ? 16.562 -32.031 -13.117 1 96.94 296 GLY B N 1
ATOM 5205 C CA . GLY B 1 296 ? 16.297 -32.531 -14.445 1 96.94 296 GLY B CA 1
ATOM 5206 C C . GLY B 1 296 ? 15.102 -31.891 -15.117 1 96.94 296 GLY B C 1
ATOM 5207 O O . GLY B 1 296 ? 14.891 -32.062 -16.312 1 96.94 296 GLY B O 1
ATOM 5208 N N . ALA B 1 297 ? 14.289 -31.125 -14.32 1 98.19 297 ALA B N 1
ATOM 5209 C CA . ALA B 1 297 ? 13.156 -30.438 -14.922 1 98.19 297 ALA B CA 1
ATOM 5210 C C . ALA B 1 297 ? 13.625 -29.453 -15.992 1 98.19 297 ALA B C 1
ATOM 5212 O O . ALA B 1 297 ? 14.594 -28.703 -15.781 1 98.19 297 ALA B O 1
ATOM 5213 N N . LYS B 1 298 ? 12.961 -29.469 -17.188 1 96.94 298 LYS B N 1
ATOM 5214 C CA . LYS B 1 298 ? 13.359 -28.641 -18.328 1 96.94 298 LYS B CA 1
ATOM 5215 C C . LYS B 1 298 ? 12.359 -27.531 -18.578 1 96.94 298 LYS B C 1
ATOM 5217 O O . LYS B 1 298 ? 11.219 -27.578 -18.109 1 96.94 298 LYS B O 1
ATOM 5222 N N . ASN B 1 299 ? 12.852 -26.5 -19.25 1 97.56 299 ASN B N 1
ATOM 5223 C CA . ASN B 1 299 ? 11.969 -25.438 -19.719 1 97.56 299 ASN B CA 1
ATOM 5224 C C . ASN B 1 299 ? 11.023 -25.938 -20.812 1 97.56 299 ASN B C 1
ATOM 5226 O O . ASN B 1 299 ? 11.391 -25.969 -21.984 1 97.56 299 ASN B O 1
ATOM 5230 N N . VAL B 1 300 ? 9.789 -26.234 -20.469 1 97.56 300 VAL B N 1
ATOM 5231 C CA . VAL B 1 300 ? 8.867 -26.859 -21.422 1 97.56 300 VAL B CA 1
ATOM 5232 C C . VAL B 1 300 ? 7.957 -25.781 -22.031 1 97.56 300 VAL B C 1
ATOM 5234 O O . VAL B 1 300 ? 7.207 -26.062 -22.969 1 97.56 300 VAL B O 1
ATOM 5237 N N . LEU B 1 301 ? 7.945 -24.562 -21.484 1 96.81 301 LEU B N 1
ATOM 5238 C CA . LEU B 1 301 ? 7.234 -23.422 -22.031 1 96.81 301 LEU B CA 1
ATOM 5239 C C . LEU B 1 301 ? 8.188 -22.25 -22.266 1 96.81 301 LEU B C 1
ATOM 5241 O O . LEU B 1 301 ? 8.047 -21.188 -21.641 1 96.81 301 LEU B O 1
ATOM 5245 N N . PRO B 1 302 ? 9.078 -22.297 -23.234 1 93.38 302 PRO B N 1
ATOM 5246 C CA . PRO B 1 302 ? 10.109 -21.281 -23.422 1 93.38 302 PRO B CA 1
ATOM 5247 C C . PRO B 1 302 ? 9.523 -19.906 -23.734 1 93.38 302 PRO B C 1
ATOM 5249 O O . PRO B 1 302 ? 10.148 -18.875 -23.453 1 93.38 302 PRO B O 1
ATOM 5252 N N . TRP B 1 303 ? 8.297 -19.906 -24.203 1 92.5 303 TRP B N 1
ATOM 5253 C CA . TRP B 1 303 ? 7.668 -18.656 -24.578 1 92.5 303 TRP B CA 1
ATOM 5254 C C . TRP B 1 303 ? 7.211 -17.875 -23.344 1 92.5 303 TRP B C 1
ATOM 5256 O O . TRP B 1 303 ? 6.871 -16.703 -23.438 1 92.5 303 TRP B O 1
ATOM 5266 N N . LEU B 1 304 ? 7.145 -18.484 -22.172 1 92.25 304 LEU B N 1
ATOM 5267 C CA . LEU B 1 304 ? 6.699 -17.812 -20.969 1 92.25 304 LEU B CA 1
ATOM 5268 C C . LEU B 1 304 ? 7.656 -16.688 -20.578 1 92.25 304 LEU B C 1
ATOM 5270 O O . LEU B 1 304 ? 7.227 -15.602 -20.172 1 92.25 304 LEU B O 1
ATOM 5274 N N . ASP B 1 305 ? 8.938 -16.875 -20.766 1 85.75 305 ASP B N 1
ATOM 5275 C CA . ASP B 1 305 ? 9.938 -15.859 -20.422 1 85.75 305 ASP B CA 1
ATOM 5276 C C . ASP B 1 305 ? 9.797 -14.633 -21.312 1 85.75 305 ASP B C 1
ATOM 5278 O O . ASP B 1 305 ? 10.133 -13.516 -20.906 1 85.75 305 ASP B O 1
ATOM 5282 N N . GLU B 1 306 ? 9.32 -14.852 -22.516 1 82.25 306 GLU B N 1
ATOM 5283 C CA . GLU B 1 306 ? 9.117 -13.742 -23.453 1 82.25 306 GLU B CA 1
ATOM 5284 C C . GLU B 1 306 ? 8 -12.812 -22.969 1 82.25 306 GLU B C 1
ATOM 5286 O O . GLU B 1 306 ? 7.996 -11.625 -23.281 1 82.25 306 GLU B O 1
ATOM 5291 N N . GLN B 1 307 ? 7.062 -13.352 -22.219 1 81.69 307 GLN B N 1
ATOM 5292 C CA . GLN B 1 307 ? 5.918 -12.586 -21.734 1 81.69 307 GLN B CA 1
ATOM 5293 C C . GLN B 1 307 ? 6.34 -11.578 -20.672 1 81.69 307 GLN B C 1
ATOM 5295 O O . GLN B 1 307 ? 5.691 -10.539 -20.5 1 81.69 307 GLN B O 1
ATOM 5300 N N . SER B 1 308 ? 7.32 -11.875 -19.969 1 72.94 308 SER B N 1
ATOM 5301 C CA . SER B 1 308 ? 7.762 -11.016 -18.875 1 72.94 308 SER B CA 1
ATOM 5302 C C . SER B 1 308 ? 8.648 -9.883 -19.375 1 72.94 308 SER B C 1
ATOM 5304 O O . SER B 1 308 ? 8.859 -8.891 -18.672 1 72.94 308 SER B O 1
ATOM 5306 N N . ASN B 1 309 ? 9.203 -9.977 -20.484 1 66.12 309 ASN B N 1
ATOM 5307 C CA . ASN B 1 309 ? 10.172 -9.031 -21.031 1 66.12 309 ASN B CA 1
ATOM 5308 C C . ASN B 1 309 ? 9.516 -8.023 -21.969 1 66.12 309 ASN B C 1
ATOM 5310 O O . ASN B 1 309 ? 10.195 -7.191 -22.562 1 66.12 309 ASN B O 1
ATOM 5314 N N . LEU B 1 310 ? 8.203 -8.016 -22.203 1 54.56 310 LEU B N 1
ATOM 5315 C CA . LEU B 1 310 ? 7.594 -7.211 -23.266 1 54.56 310 LEU B CA 1
ATOM 5316 C C . LEU B 1 310 ? 7.754 -5.719 -22.969 1 54.56 310 LEU B C 1
ATOM 5318 O O . LEU B 1 310 ? 7.562 -4.887 -23.859 1 54.56 310 LEU B O 1
ATOM 5322 N N . ARG B 1 311 ? 7.723 -5.137 -21.812 1 48.75 311 ARG B N 1
ATOM 5323 C CA . ARG B 1 311 ? 7.734 -3.686 -21.672 1 48.75 311 ARG B CA 1
ATOM 5324 C C . ARG B 1 311 ? 8.742 -3.051 -22.625 1 48.75 311 ARG B C 1
ATOM 5326 O O . ARG B 1 311 ? 8.609 -1.883 -22.984 1 48.75 311 ARG B O 1
ATOM 5333 N N . LYS B 1 312 ? 9.828 -3.553 -22.672 1 45.81 312 LYS B N 1
ATOM 5334 C CA . LYS B 1 312 ? 10.906 -2.758 -23.25 1 45.81 312 LYS B CA 1
ATOM 5335 C C . LYS B 1 312 ? 10.586 -2.365 -24.688 1 45.81 312 LYS B C 1
ATOM 5337 O O . LYS B 1 312 ? 11.016 -1.311 -25.172 1 45.81 312 LYS B O 1
ATOM 5342 N N . GLU B 1 313 ? 9.711 -2.977 -25.203 1 40.28 313 GLU B N 1
ATOM 5343 C CA . GLU B 1 313 ? 9.562 -2.721 -26.641 1 40.28 313 GLU B CA 1
ATOM 5344 C C . GLU B 1 313 ? 8.523 -1.633 -26.891 1 40.28 313 GLU B C 1
ATOM 5346 O O . GLU B 1 313 ? 8.688 -0.819 -27.812 1 40.28 313 GLU B O 1
ATOM 5351 N N . LYS B 1 314 ? 7.449 -1.578 -26.172 1 42.94 314 LYS B N 1
ATOM 5352 C CA . LYS B 1 314 ? 6.453 -0.581 -26.547 1 42.94 314 LYS B CA 1
ATOM 5353 C C . LYS B 1 314 ? 6.859 0.81 -26.078 1 42.94 314 LYS B C 1
ATOM 5355 O O . LYS B 1 314 ? 6.586 1.807 -26.75 1 42.94 314 LYS B O 1
ATOM 5360 N N . ASN B 1 315 ? 7.406 0.92 -24.938 1 39.44 315 ASN B N 1
ATOM 5361 C CA . ASN B 1 315 ? 7.914 2.225 -24.531 1 39.44 315 ASN B CA 1
ATOM 5362 C C . ASN B 1 315 ? 8.984 2.736 -25.484 1 39.44 315 ASN B C 1
ATOM 5364 O O . ASN B 1 315 ? 9.125 3.943 -25.672 1 39.44 315 ASN B O 1
ATOM 5368 N N . PHE B 1 316 ? 9.648 1.848 -26.031 1 38.84 316 PHE B N 1
ATOM 5369 C CA . PHE B 1 316 ? 10.594 2.225 -27.078 1 38.84 316 PHE B CA 1
ATOM 5370 C C . PHE B 1 316 ? 9.867 2.713 -28.312 1 38.84 316 PHE B C 1
ATOM 5372 O O . PHE B 1 316 ? 10.266 3.711 -28.922 1 38.84 316 PHE B O 1
ATOM 5379 N N . PHE B 1 317 ? 8.82 2.137 -28.609 1 38.81 317 PHE B N 1
ATOM 5380 C CA . PHE B 1 317 ? 8.07 2.561 -29.797 1 38.81 317 PHE B CA 1
ATOM 5381 C C . PHE B 1 317 ? 7.25 3.807 -29.5 1 38.81 317 PHE B C 1
ATOM 5383 O O . PHE B 1 317 ? 7.176 4.723 -30.328 1 38.81 317 PHE B O 1
ATOM 5390 N N . GLU B 1 318 ? 6.66 3.863 -28.406 1 39.28 318 GLU B N 1
ATOM 5391 C CA . GLU B 1 318 ? 5.879 5.043 -28.047 1 39.28 318 GLU B CA 1
ATOM 5392 C C . GLU B 1 318 ? 6.781 6.203 -27.641 1 39.28 318 GLU B C 1
ATOM 5394 O O . GLU B 1 318 ? 6.496 7.359 -27.953 1 39.28 318 GLU B O 1
ATOM 5399 N N . THR B 1 319 ? 7.844 5.941 -26.938 1 39.03 319 THR B N 1
ATOM 5400 C CA . THR B 1 319 ? 8.859 6.977 -26.797 1 39.03 319 THR B CA 1
ATOM 5401 C C . THR B 1 319 ? 9.477 7.336 -28.141 1 39.03 319 THR B C 1
ATOM 5403 O O . THR B 1 319 ? 9.711 8.516 -28.422 1 39.03 319 THR B O 1
ATOM 5406 N N . ARG B 1 320 ? 9.594 6.344 -29.016 1 36.66 320 ARG B N 1
ATOM 5407 C CA . ARG B 1 320 ? 10.125 6.637 -30.344 1 36.66 320 ARG B CA 1
ATOM 5408 C C . ARG B 1 320 ? 9.094 7.375 -31.188 1 36.66 320 ARG B C 1
ATOM 5410 O O . ARG B 1 320 ? 9.438 8.289 -31.938 1 36.66 320 ARG B O 1
ATOM 5417 N N . VAL B 1 321 ? 7.887 7 -31.016 1 38.81 321 VAL B N 1
ATOM 5418 C CA . VAL B 1 321 ? 6.879 7.695 -31.797 1 38.81 321 VAL B CA 1
ATOM 5419 C C . VAL B 1 321 ? 6.715 9.125 -31.297 1 38.81 321 VAL B C 1
ATOM 5421 O O . VAL B 1 321 ? 6.613 10.07 -32.094 1 38.81 321 VAL B O 1
ATOM 5424 N N . THR B 1 322 ? 6.793 9.305 -29.922 1 37.62 322 THR B N 1
ATOM 5425 C CA . THR B 1 322 ? 6.762 10.664 -29.406 1 37.62 322 THR B CA 1
ATOM 5426 C C . THR B 1 322 ? 8.07 11.391 -29.703 1 37.62 322 THR B C 1
ATOM 5428 O O . THR B 1 322 ? 8.062 12.578 -30.031 1 37.62 322 THR B O 1
ATOM 5431 N N . GLU B 1 323 ? 9.125 10.664 -29.656 1 39.56 323 GLU B N 1
ATOM 5432 C CA . GLU B 1 323 ? 10.383 11.312 -30.031 1 39.56 323 GLU B CA 1
ATOM 5433 C C . GLU B 1 323 ? 10.438 11.586 -31.531 1 39.56 323 GLU B C 1
ATOM 5435 O O . GLU B 1 323 ? 10.93 12.633 -31.953 1 39.56 323 GLU B O 1
ATOM 5440 N N . TYR B 1 324 ? 9.977 10.625 -32.25 1 36.38 324 TYR B N 1
ATOM 5441 C CA . TYR B 1 324 ? 9.961 10.859 -33.688 1 36.38 324 TYR B CA 1
ATOM 5442 C C . TYR B 1 324 ? 8.984 11.969 -34.062 1 36.38 324 TYR B C 1
ATOM 5444 O O . TYR B 1 324 ? 9.219 12.711 -35 1 36.38 324 TYR B O 1
ATOM 5452 N N . GLN B 1 325 ? 7.871 12.07 -33.438 1 35.91 325 GLN B N 1
ATOM 5453 C CA . GLN B 1 325 ? 6.953 13.148 -33.781 1 35.91 325 GLN B CA 1
ATOM 5454 C C . GLN B 1 325 ? 7.504 14.5 -33.344 1 35.91 325 GLN B C 1
ATOM 5456 O O . GLN B 1 325 ? 7.289 15.516 -34 1 35.91 325 GLN B O 1
ATOM 5461 N N . THR B 1 326 ? 8.227 14.516 -32.219 1 36.19 326 THR B N 1
ATOM 5462 C CA . THR B 1 326 ? 8.797 15.805 -31.844 1 36.19 326 THR B CA 1
ATOM 5463 C C . THR B 1 326 ? 10.008 16.141 -32.719 1 36.19 326 THR B C 1
ATOM 5465 O O . THR B 1 326 ? 10.336 17.297 -32.906 1 36.19 326 THR B O 1
ATOM 5468 N N . GLY B 1 327 ? 10.68 15.086 -33.125 1 36.75 327 GLY B N 1
ATOM 5469 C CA . GLY B 1 327 ? 11.844 15.391 -33.938 1 36.75 327 GLY B CA 1
ATOM 5470 C C . GLY B 1 327 ? 11.484 15.875 -35.344 1 36.75 327 GLY B C 1
ATOM 5471 O O . GLY B 1 327 ? 12.32 16.453 -36.031 1 36.75 327 GLY B O 1
ATOM 5472 N N . GLY B 1 328 ? 10.43 15.352 -35.875 1 36.09 328 GLY B N 1
ATOM 5473 C CA . GLY B 1 328 ? 10.234 15.648 -37.281 1 36.09 328 GLY B CA 1
ATOM 5474 C C . GLY B 1 328 ? 9.82 17.078 -37.562 1 36.09 328 GLY B C 1
ATOM 5475 O O . GLY B 1 328 ? 9.625 17.484 -38.688 1 36.09 328 GLY B O 1
ATOM 5476 N N . GLY B 1 329 ? 9.32 17.781 -36.531 1 33.34 329 GLY B N 1
ATOM 5477 C CA . GLY B 1 329 ? 8.812 19.078 -36.969 1 33.34 329 GLY B CA 1
ATOM 5478 C C . GLY B 1 329 ? 9.922 20.094 -37.25 1 33.34 329 GLY B C 1
ATOM 5479 O O . GLY B 1 329 ? 9.688 21.297 -37.219 1 33.34 329 GLY B O 1
ATOM 5480 N N . LEU B 1 330 ? 11.227 19.672 -37.344 1 27.12 330 LEU B N 1
ATOM 5481 C CA . LEU B 1 330 ? 12.133 20.719 -37.781 1 27.12 330 LEU B CA 1
ATOM 5482 C C . LEU B 1 330 ? 11.852 21.109 -39.219 1 27.12 330 LEU B C 1
ATOM 5484 O O . LEU B 1 330 ? 11.977 20.266 -40.125 1 27.12 330 LEU B O 1
ATOM 5488 N N . LYS B 1 331 ? 10.82 21.938 -39.375 1 24.86 331 LYS B N 1
ATOM 5489 C CA . LYS B 1 331 ? 10.672 22.578 -40.688 1 24.86 331 LYS B CA 1
ATOM 5490 C C . LYS B 1 331 ? 11.969 23.266 -41.094 1 24.86 331 LYS B C 1
ATOM 5492 O O . LYS B 1 331 ? 12.578 23.984 -40.312 1 24.86 331 LYS B O 1
ATOM 5497 N N . TRP B 1 332 ? 12.633 22.719 -42.031 1 25.47 332 TRP B N 1
ATOM 5498 C CA . TRP B 1 332 ? 13.656 23.266 -42.938 1 25.47 332 TRP B CA 1
ATOM 5499 C C . TRP B 1 332 ? 13.203 24.594 -43.531 1 25.47 332 TRP B C 1
ATOM 5501 O O . TRP B 1 332 ? 12.156 24.656 -44.188 1 25.47 332 TRP B O 1
ATOM 5511 N N . ASP B 1 333 ? 13.25 25.672 -42.719 1 23.42 333 ASP B N 1
ATOM 5512 C CA . ASP B 1 333 ? 13.438 26.922 -43.438 1 23.42 333 ASP B CA 1
ATOM 5513 C C . ASP B 1 333 ? 14.812 26.969 -44.125 1 23.42 333 ASP B C 1
ATOM 5515 O O . ASP B 1 333 ? 15.789 26.438 -43.594 1 23.42 333 ASP B O 1
#

Secondary structure (DSSP, 8-state):
-PPPGGG--SSS--S-TT--PSPS-HHHHHHHHHHHHT---GGGS--HHHHHIIIIIS-HHHHHHHHHHHHHHHHHHHHHHHHIIIIIHHH--SHHHHHHHHHHHHHHHHHHHHHHHHHHHHT--HHHHHHHHHH-HHHHHHHHHHHHHHHHHH-TT--TTSHHHHHHHHHHHHIIIIIIIIIIIHHHTHHHHHHHHTT-SHHHHHHHHHHHHHHHHHHHHHHHHHHHHHHHHT----HHHHHHHHHHHHHHHHHHHHHHTSS-BTTB-HHHHHHHHHHHHHHHHHHTT---SSTT---S-THHHHHHSTHHHHHHHHHHHHHHHHHTT----/-PPPGGG--SSS--S-TT--PSPS-HHHHHHHHHHHHT---GGGS--HHHHHIIIIIS-HHHHHHHHHHHHHHHHHHHHHHHHIIIIIHHH--SHHHHHHHHHHHHHHHHHHHHHHHHHHHHT--HHHHHHHHHH-HHHHHHHHHHHHHHHHHH-TT--TTSHHHHHHHHHHHHIIIIIIIIIIIHHHTHHHHHHHHTT-SHHHHHHHHHHHHHHHHHHHHHHHHHHHHHHHHT----HHHHHHHHHHHHHHHHHHHHHHTSS-BTTB-HHHHHHHHHHHHHHHHHHTT---SSTT---S-THHHHHHSTHHHHHHHHHHHHHHHHHTT----